Protein AF-A0A1H2DXQ8-F1 (afdb_monomer_lite)

Sequence (541 aa):
MTTPRSCVGEDARFIVGIHKPDFEVKNLRNHDHIASLGQLEDGTIVDNRVNFPDADLYEPCADIIYEIANPFPFRGTTYINSAWADVKAEHPETIGISKPAPCSLLQNFEKFQANKTTGIKNKKALLDILPHPLTIALAQASTDPEELMLLAKKSCRILFDPDNQSPAGIGYTKDQNDKRIPEIHDHELFEVLVNNRYLPDDYKNALVLKPGVQGNNEITGEYLSEDGKTHVFEYLRRNSYIPWGHFASNMANDAIRYRALDLCDEDMKGIRHLYYQRAFVRVAAGLGICLPDKKACLTQNRLEDLRKALQAKLNQTPAPCLEFDNTLWGWNFGFGYAQSGHRLHASHQMIHQQNAMIPKLVQTDSGQTIPSFSCGDLIKDFIRQYKDATGKGFFKTYLKAIKHNTRTDGKTGNPSSLVLMEDDQVILFVPKAQISEWELQLMPKTACGNIIEADTKMRNSLDKAILTAVKTLESLGAQFVTSIEFSKRFDSKIHDQHMLYSFIPRLPYAPDTFSEAQLRWISGCYPEDFAHACRMTIKNL

Radius of gyration: 27.08 Å; chains: 1; bounding box: 63×81×67 Å

Foldseek 3Di:
DDADQALQDLVLAGDKDKDFDWDKAFDPDDDDPKDFPQADPVRHTDIDVVVPDPGIDTDGGAFMWIWGQHNQNVLFIEIEGCVLAVVCLVPLLPLFDDDDDADDPQVVVVVVVVPDDDVQDDPLSVLVPDDQLVLLVCLQRHLDQVSLVSLLVVFFAFDADPPPRFGPAFDWDADPVRDIATGTPHPSSLLNNLLHPNHDLSSVLRQPQPPQNVHDWDFQDWDADPVRQFIKTKTWDPPDPDPATKIKIDTHSVNDDSALLSDDLVNLCGSVLVVLLVVLQVQCVQLVHDHDDPPDRADLVRSQVSLVVSVVQCPDVVGDDFQFFDKWKKWKAFWDARSVGDTPAPDSHRTIIIMHTWGQWDADPVRDIDGTDAQLVSVVVSQVVNCVNSVDGSLVSNVSNQVPFDFSVNDPPRFGHQFQDDDQFKTKGQGQTDLAALKIKMWTPAQQQDDSSQHPVNSSVVSVSVSLSRSLCVLSPQRIKMKTWNGDTNSDPDGRHIIMIMIHTDDPPFDPDPCVVNSYGYYSHGSRSSSVSSNVSSVVD

Secondary structure (DSSP, 8-state):
-PPPS-SB-TTS-B--EEE---EEE----------EEEE-TT-PEEESGGGS-SS-EEESSPPPEEEEE-SSGGG-EEEEEHHHHHHHHH-GGG-SPPPPPP--HHHHHHHHHTTS--S--SHHHHHHTS-HHHHHHHHHH---HHHHHHHHHHHB-EEE-TTT--EEEE-EEE-TTS-EEE-BS-HHHHHHHTT-TTS-HHHHIIIIISTTTT-SPPEEEEEE-TTSS-EEEEEEESS-SS-S-EEEEEE-TTS---SGGG--HHHHHHHHHHHHHHHHHHHHHHTTPPPPPTT-PPPHHHHHHHHHHHHHHHTSSSPPP-SEEEEEEEEEE---B-TTS-B-SS-SSSEEEEEEEEESEEE-TTS-EEEPP-THHHHHHHHHHHHHHHSS-HHHHHHHHHHT---TT--SSS----EEEE-SSEEEE--SS-SSTT-EEEEESS---STTT--HHHHHHHHHHHHHHHHHHHHTT---EEEEEEPPPTT---SSPPPEEEEEE--TTPPPTHHHHTTEEEESS-HHHHHHHHHHHHTT-

Structure (mmCIF, N/CA/C/O backbone):
data_AF-A0A1H2DXQ8-F1
#
_entry.id   AF-A0A1H2DXQ8-F1
#
loop_
_atom_site.group_PDB
_atom_site.id
_atom_site.type_symbol
_atom_site.label_atom_id
_atom_site.label_alt_id
_atom_site.label_comp_id
_atom_site.label_asym_id
_atom_site.label_entity_id
_atom_site.label_seq_id
_atom_site.pdbx_PDB_ins_code
_atom_site.Cartn_x
_atom_site.Cartn_y
_atom_site.Cartn_z
_atom_site.occupancy
_atom_site.B_iso_or_equiv
_atom_site.auth_seq_id
_atom_site.auth_comp_id
_atom_site.auth_asym_id
_atom_site.auth_atom_id
_atom_site.pdbx_PDB_model_num
ATOM 1 N N . MET A 1 1 ? -29.078 -9.915 22.120 1.00 59.00 1 MET A N 1
ATOM 2 C CA . MET A 1 1 ? -28.127 -9.144 21.290 1.00 59.00 1 MET A CA 1
ATOM 3 C C . MET A 1 1 ? -27.205 -10.142 20.615 1.00 59.00 1 MET A C 1
ATOM 5 O O . MET A 1 1 ? -26.847 -11.118 21.259 1.00 59.00 1 MET A O 1
ATOM 9 N N . THR A 1 2 ? -26.899 -9.969 19.332 1.00 71.38 2 THR A N 1
ATOM 10 C CA . THR A 1 2 ? -26.004 -10.869 18.588 1.00 71.38 2 THR A CA 1
ATOM 11 C C . THR A 1 2 ? -24.551 -10.582 18.950 1.00 71.38 2 THR A C 1
ATOM 13 O O . THR A 1 2 ? -24.125 -9.430 18.877 1.00 71.38 2 THR A O 1
ATOM 16 N N . THR A 1 3 ? -23.793 -11.612 19.324 1.00 80.38 3 THR A N 1
ATOM 17 C CA . THR A 1 3 ? -22.349 -11.503 19.567 1.00 80.38 3 THR A CA 1
ATOM 18 C C . THR A 1 3 ? -21.647 -10.972 18.307 1.00 80.38 3 THR A C 1
ATOM 20 O O . THR A 1 3 ? -21.892 -11.509 17.222 1.00 80.38 3 THR A O 1
ATOM 23 N N . PRO A 1 4 ? -20.798 -9.931 18.398 1.00 86.75 4 PRO A N 1
ATOM 24 C CA . PRO A 1 4 ? -20.094 -9.393 17.238 1.00 86.75 4 PRO A CA 1
ATOM 25 C C . PRO A 1 4 ? -19.175 -10.448 16.606 1.00 86.75 4 PRO A C 1
ATOM 27 O O . PRO A 1 4 ? -18.442 -11.134 17.318 1.00 86.75 4 PRO A O 1
ATOM 30 N N . ARG A 1 5 ? -19.167 -10.559 15.270 1.00 92.12 5 ARG A N 1
ATOM 31 C CA . ARG A 1 5 ? -18.299 -11.494 14.526 1.00 92.12 5 ARG A CA 1
ATOM 32 C C . ARG A 1 5 ? -16.855 -10.972 14.450 1.00 92.12 5 ARG A C 1
ATOM 34 O O . ARG A 1 5 ? -16.418 -10.511 13.403 1.00 92.12 5 ARG A O 1
ATOM 41 N N . SER A 1 6 ? -16.138 -11.015 15.570 1.00 96.88 6 SER A N 1
ATOM 42 C CA . SER A 1 6 ? -14.749 -10.555 15.716 1.00 96.88 6 SER A CA 1
ATOM 43 C C . SER A 1 6 ? -13.887 -11.640 16.358 1.00 96.88 6 SER A C 1
ATOM 45 O O . SER A 1 6 ? -14.378 -12.389 17.200 1.00 96.88 6 SER A O 1
ATOM 47 N N . CYS A 1 7 ? -12.595 -11.708 16.015 1.00 97.69 7 CYS A N 1
ATOM 48 C CA . CYS A 1 7 ? -11.662 -12.555 16.764 1.00 97.69 7 CYS A CA 1
ATOM 49 C C . CYS A 1 7 ? -11.247 -11.957 18.110 1.00 97.69 7 CYS A C 1
ATOM 51 O O . CYS A 1 7 ? -10.556 -12.629 18.861 1.00 97.69 7 CYS A O 1
ATOM 53 N N . VAL A 1 8 ? -11.624 -10.722 18.446 1.00 98.06 8 VAL A N 1
ATOM 54 C CA . VAL A 1 8 ? -11.314 -10.145 19.760 1.00 98.06 8 VAL A CA 1
ATOM 55 C C . VAL A 1 8 ? -12.417 -10.536 20.740 1.00 98.06 8 VAL A C 1
ATOM 57 O O . VAL A 1 8 ? -13.517 -9.989 20.693 1.00 98.06 8 VAL A O 1
ATOM 60 N N . GLY A 1 9 ? -12.116 -11.484 21.625 1.00 95.56 9 GLY A N 1
ATOM 61 C CA . GLY A 1 9 ? -13.007 -11.902 22.700 1.00 95.56 9 GLY A CA 1
ATOM 62 C C . GLY A 1 9 ? -13.140 -10.842 23.792 1.00 95.56 9 GLY A C 1
ATOM 63 O O . GLY A 1 9 ? -12.238 -10.036 24.035 1.00 95.56 9 GLY A O 1
ATOM 64 N N . GLU A 1 10 ? -14.264 -10.861 24.509 1.00 94.19 10 GLU A N 1
ATOM 65 C CA . GLU A 1 10 ? -14.508 -9.934 25.618 1.00 94.19 10 GLU A CA 1
ATOM 66 C C . GLU A 1 10 ? -13.508 -10.092 26.776 1.00 94.19 10 GLU A C 1
ATOM 68 O O . GLU A 1 10 ? -13.287 -9.154 27.545 1.00 94.19 10 GLU A O 1
ATOM 73 N N . ASP A 1 11 ? -12.879 -11.258 26.905 1.00 95.44 11 ASP A N 1
ATOM 74 C CA . ASP A 1 11 ? -11.810 -11.557 27.859 1.00 95.44 11 ASP A CA 1
ATOM 75 C C . ASP A 1 11 ? -10.440 -11.011 27.418 1.00 95.44 11 ASP A C 1
ATOM 77 O O . ASP A 1 11 ? -9.442 -11.208 28.110 1.00 95.44 11 ASP A O 1
ATOM 81 N N . ALA A 1 12 ? -10.405 -10.268 26.307 1.00 97.00 12 ALA A N 1
ATOM 82 C CA . ALA A 1 12 ? -9.202 -9.757 25.671 1.00 97.00 12 ALA A CA 1
ATOM 83 C C . ALA A 1 12 ? -8.245 -10.854 25.191 1.00 97.00 12 ALA A C 1
ATOM 85 O O . ALA A 1 12 ? -7.027 -10.679 25.259 1.00 97.00 12 ALA A O 1
ATOM 86 N N . ARG A 1 13 ? -8.788 -11.964 24.682 1.00 97.31 13 ARG A N 1
ATOM 87 C CA . ARG A 1 13 ? -8.033 -12.989 23.956 1.00 97.31 13 ARG A CA 1
ATOM 88 C C . ARG A 1 13 ? -8.486 -13.089 22.509 1.00 97.31 13 ARG A C 1
ATOM 90 O O . ARG A 1 13 ? -9.605 -12.710 22.168 1.00 97.31 13 ARG A O 1
ATOM 97 N N . PHE A 1 14 ? -7.602 -13.600 21.658 1.00 98.31 14 PHE A N 1
ATOM 98 C CA . PHE A 1 14 ? -7.974 -13.926 20.290 1.00 98.31 14 PHE A CA 1
ATOM 99 C C . PHE A 1 14 ? -8.750 -15.242 20.230 1.00 98.31 14 PHE A C 1
ATOM 101 O O . PHE A 1 14 ? -8.345 -16.234 20.831 1.00 98.31 14 PHE A O 1
ATOM 108 N N . ILE A 1 15 ? -9.844 -15.241 19.477 1.00 97.44 15 ILE A N 1
ATOM 109 C CA . ILE A 1 15 ? -10.666 -16.408 19.171 1.00 97.44 15 ILE A CA 1
ATOM 110 C C . ILE A 1 15 ? -10.214 -16.954 17.816 1.00 97.44 15 ILE A C 1
ATOM 112 O O . ILE A 1 15 ? -10.199 -16.225 16.823 1.00 97.44 15 ILE A O 1
ATOM 116 N N . VAL A 1 16 ? -9.858 -18.236 17.791 1.00 98.00 16 VAL A N 1
ATOM 117 C CA . VAL A 1 16 ? -9.426 -18.967 16.597 1.00 98.00 16 VAL A CA 1
ATOM 118 C C . VAL A 1 16 ? -10.313 -20.200 16.458 1.00 98.00 16 VAL A C 1
ATOM 120 O O . VAL A 1 16 ? -10.370 -21.029 17.365 1.00 98.00 16 VAL A O 1
ATOM 123 N N . GLY A 1 17 ? -11.031 -20.305 15.342 1.00 97.50 17 GLY A N 1
ATOM 124 C CA . GLY A 1 17 ? -11.738 -21.520 14.953 1.00 97.50 17 GLY A CA 1
ATOM 125 C C . GLY A 1 17 ? -10.752 -22.544 14.401 1.00 97.50 17 GLY A C 1
ATOM 126 O O . GLY A 1 17 ? -9.805 -22.177 13.710 1.00 97.50 17 GLY A O 1
ATOM 127 N N . ILE A 1 18 ? -10.964 -23.821 14.711 1.00 97.81 18 ILE A N 1
ATOM 128 C CA . ILE A 1 18 ? -10.108 -24.918 14.253 1.00 97.81 18 ILE A CA 1
ATOM 129 C C . ILE A 1 18 ? -10.995 -25.936 13.551 1.00 97.81 18 ILE A C 1
ATOM 131 O O . ILE A 1 18 ? -11.836 -26.574 14.185 1.00 97.81 18 ILE A O 1
ATOM 135 N N . HIS A 1 19 ? -10.785 -26.094 12.253 1.00 97.38 19 HIS A N 1
ATOM 136 C CA . HIS A 1 19 ? -11.399 -27.145 11.456 1.00 97.38 19 HIS A CA 1
ATOM 137 C C . HIS A 1 19 ? -10.439 -28.329 11.392 1.00 97.38 19 HIS A C 1
ATOM 139 O O . HIS A 1 19 ? -9.268 -28.155 11.056 1.00 97.38 19 HIS A O 1
ATOM 145 N N . LYS A 1 20 ? -10.935 -29.524 11.715 1.00 96.31 20 LYS A N 1
ATOM 146 C CA . LYS A 1 20 ? -10.221 -30.801 11.573 1.00 96.31 20 LYS A CA 1
ATOM 147 C C . LYS A 1 20 ? -11.037 -31.668 10.617 1.00 96.31 20 LYS A C 1
ATOM 149 O O . LYS A 1 20 ? -11.917 -32.382 11.097 1.00 96.31 20 LYS A O 1
ATOM 154 N N . PRO A 1 21 ? -10.885 -31.477 9.296 1.00 94.31 21 PRO A N 1
ATOM 155 C CA . PRO A 1 21 ? -11.792 -32.090 8.344 1.00 94.31 21 PRO A CA 1
ATOM 156 C C . PRO A 1 21 ? -11.592 -33.606 8.307 1.00 94.31 21 PRO A C 1
ATOM 158 O O . PRO A 1 21 ? -10.473 -34.093 8.165 1.00 94.31 21 PRO A O 1
ATOM 161 N N . ASP A 1 22 ? -12.712 -34.304 8.423 1.00 96.50 22 ASP A N 1
ATOM 162 C CA . ASP A 1 22 ? -12.870 -35.750 8.324 1.00 96.50 22 ASP A CA 1
ATOM 163 C C . ASP A 1 22 ? -14.174 -35.960 7.548 1.00 96.50 22 ASP A C 1
ATOM 165 O O . ASP A 1 22 ? -15.230 -35.462 7.967 1.00 96.50 22 ASP A O 1
ATOM 169 N N . PHE A 1 23 ? -14.090 -36.542 6.351 1.00 96.06 23 PHE A N 1
ATOM 170 C CA . PHE A 1 23 ? -15.249 -36.650 5.472 1.00 96.06 23 PHE A CA 1
ATOM 171 C C . PHE A 1 23 ? -15.161 -37.798 4.465 1.00 96.06 23 PHE A C 1
ATOM 173 O O . PHE A 1 23 ? -14.097 -38.197 3.993 1.00 96.06 23 PHE A O 1
ATOM 180 N N . GLU A 1 24 ? -16.341 -38.275 4.077 1.00 96.88 24 GLU A N 1
ATOM 181 C CA . GLU A 1 24 ? -16.539 -39.225 2.988 1.00 96.88 24 GLU A CA 1
ATOM 182 C C . GLU A 1 24 ? -17.058 -38.492 1.744 1.00 96.88 24 GLU A C 1
ATOM 184 O O . GLU A 1 24 ? -17.906 -37.598 1.827 1.00 96.88 24 GLU A O 1
ATOM 189 N N . VAL A 1 25 ? -16.570 -38.886 0.571 1.00 96.62 25 VAL A N 1
ATOM 190 C CA . VAL A 1 25 ? -17.020 -38.371 -0.723 1.00 96.62 25 VAL A CA 1
ATOM 191 C C . VAL A 1 25 ? -17.502 -39.529 -1.573 1.00 96.62 25 VAL A C 1
ATOM 193 O O . VAL A 1 25 ? -16.731 -40.407 -1.959 1.00 96.62 25 VAL A O 1
ATOM 196 N N . LYS A 1 26 ? -18.786 -39.488 -1.930 1.00 97.38 26 LYS A N 1
ATOM 197 C CA . LYS A 1 26 ? -19.355 -40.455 -2.859 1.00 97.38 26 LYS A CA 1
ATOM 198 C C . LYS A 1 26 ? -18.785 -40.259 -4.260 1.00 97.38 26 LYS A C 1
ATOM 200 O O . LYS A 1 26 ? -18.839 -39.160 -4.818 1.00 97.38 26 LYS A O 1
ATOM 205 N N . ASN A 1 27 ? -18.298 -41.336 -4.852 1.00 96.38 27 ASN A N 1
ATOM 206 C CA . ASN A 1 27 ? -17.814 -41.361 -6.213 1.00 96.38 27 ASN A CA 1
ATOM 207 C C . ASN A 1 27 ? -19.007 -41.456 -7.174 1.00 96.38 27 ASN A C 1
ATOM 209 O O . ASN A 1 27 ? -19.639 -42.496 -7.341 1.00 96.38 27 ASN A O 1
ATOM 213 N N . LEU A 1 28 ? -19.352 -40.322 -7.782 1.00 96.12 28 LEU A N 1
ATOM 214 C CA . LEU A 1 28 ? -20.471 -40.194 -8.726 1.00 96.12 28 LEU A CA 1
ATOM 215 C C . LEU A 1 28 ? -20.012 -40.231 -10.192 1.00 96.12 28 LEU A C 1
ATOM 217 O O . LEU A 1 28 ? -20.745 -39.826 -11.097 1.00 96.12 28 LEU A O 1
ATOM 221 N N . ARG A 1 29 ? -18.773 -40.662 -10.432 1.00 95.75 29 ARG A N 1
ATOM 222 C CA . ARG A 1 29 ? -18.151 -40.699 -11.752 1.00 95.75 29 ARG A CA 1
ATOM 223 C C . ARG A 1 29 ? -18.661 -41.900 -12.549 1.00 95.75 29 ARG A C 1
ATOM 225 O O . ARG A 1 29 ? -18.710 -43.008 -12.035 1.00 95.75 29 ARG A O 1
ATOM 232 N N . ASN A 1 30 ? -19.010 -41.680 -13.819 1.00 95.19 30 ASN A N 1
ATOM 233 C CA . ASN A 1 30 ? -19.536 -42.736 -14.697 1.00 95.19 30 ASN A CA 1
ATOM 234 C C . ASN A 1 30 ? -18.473 -43.371 -15.618 1.00 95.19 30 ASN A C 1
ATOM 236 O O . ASN A 1 30 ? -18.679 -44.473 -16.112 1.00 95.19 30 ASN A O 1
ATOM 240 N N . HIS A 1 31 ? -17.364 -42.675 -15.896 1.00 96.50 31 HIS A N 1
ATOM 241 C CA . HIS A 1 31 ? -16.345 -43.142 -16.844 1.00 96.50 31 HIS A CA 1
ATOM 242 C C . HIS A 1 31 ? -14.914 -42.827 -16.387 1.00 96.50 31 HIS A C 1
ATOM 244 O O . HIS A 1 31 ? -14.664 -41.825 -15.705 1.00 96.50 31 HIS A O 1
ATOM 250 N N . ASP A 1 32 ? -13.980 -43.660 -16.852 1.00 96.81 32 ASP A N 1
ATOM 251 C CA . ASP A 1 32 ? -12.540 -43.604 -16.592 1.00 96.81 32 ASP A CA 1
ATOM 252 C C . ASP A 1 32 ? -11.819 -43.161 -17.866 1.00 96.81 32 ASP A C 1
ATOM 254 O O . ASP A 1 32 ? -11.827 -43.862 -18.877 1.00 96.81 32 ASP A O 1
ATOM 258 N N . HIS A 1 33 ? -11.185 -41.988 -17.827 1.00 96.06 33 HIS A N 1
ATOM 259 C CA . HIS A 1 33 ? -10.426 -41.439 -18.954 1.00 96.06 33 HIS A CA 1
ATOM 260 C C . HIS A 1 33 ? -8.922 -41.597 -18.705 1.00 96.06 33 HIS A C 1
ATOM 262 O O . HIS A 1 33 ? -8.189 -40.613 -18.561 1.00 96.06 33 HIS A O 1
ATOM 268 N N . ILE A 1 34 ? -8.477 -42.856 -18.617 1.00 96.94 34 ILE A N 1
ATOM 269 C CA . ILE A 1 34 ? -7.078 -43.189 -18.332 1.00 96.94 34 ILE A CA 1
ATOM 270 C C . ILE A 1 34 ? -6.183 -42.753 -19.494 1.00 96.94 34 ILE A C 1
ATOM 272 O O . ILE A 1 34 ? -6.409 -43.134 -20.643 1.00 96.94 34 ILE A O 1
ATOM 276 N N . ALA A 1 35 ? -5.141 -41.989 -19.184 1.00 97.50 35 ALA A N 1
ATOM 277 C CA . ALA A 1 35 ? -4.166 -41.496 -20.144 1.00 97.50 35 ALA A CA 1
ATOM 278 C C . ALA A 1 35 ? -2.761 -41.450 -19.530 1.00 97.50 35 ALA A C 1
ATOM 280 O O . ALA A 1 35 ? -2.595 -41.198 -18.334 1.00 97.50 35 ALA A O 1
ATOM 281 N N . SER A 1 36 ? -1.744 -41.655 -20.372 1.00 96.69 36 SER A N 1
ATOM 282 C CA . SER A 1 36 ? -0.359 -41.358 -20.002 1.00 96.69 36 SER A CA 1
ATOM 283 C C . SER A 1 36 ? -0.202 -39.850 -19.796 1.00 96.69 36 SER A C 1
ATOM 285 O O . SER A 1 36 ? -0.602 -39.055 -20.645 1.00 96.69 36 SER A O 1
ATOM 287 N N . LEU A 1 37 ? 0.368 -39.477 -18.652 1.00 96.88 37 LEU A N 1
ATOM 288 C CA . LEU A 1 37 ? 0.755 -38.111 -18.308 1.00 96.88 37 LEU A CA 1
ATOM 289 C C . LEU A 1 37 ? 2.164 -37.785 -18.825 1.00 96.88 37 LEU A C 1
ATOM 291 O O . LEU A 1 37 ? 2.460 -36.633 -19.128 1.00 96.88 37 LEU A O 1
ATOM 295 N N . GLY A 1 38 ? 3.028 -38.798 -18.927 1.00 96.81 38 GLY A N 1
ATOM 296 C CA . GLY A 1 38 ? 4.405 -38.681 -19.398 1.00 96.81 38 GLY A CA 1
ATOM 297 C C . GLY A 1 38 ? 5.220 -39.931 -19.069 1.00 96.81 38 GLY A C 1
ATOM 298 O O . GLY A 1 38 ? 4.658 -40.998 -18.824 1.00 96.81 38 GLY A O 1
ATOM 299 N N . GLN A 1 39 ? 6.545 -39.795 -19.039 1.00 97.19 39 GLN A N 1
ATOM 300 C CA . GLN A 1 39 ? 7.460 -40.858 -18.620 1.00 97.19 39 GLN A CA 1
ATOM 301 C C . GLN A 1 39 ? 8.597 -40.306 -17.754 1.00 97.19 39 GLN A C 1
ATOM 303 O O . GLN A 1 39 ? 8.989 -39.149 -17.912 1.00 97.19 39 GLN A O 1
ATOM 308 N N . LEU A 1 40 ? 9.121 -41.137 -16.856 1.00 96.12 40 LEU A N 1
ATOM 309 C CA . LEU A 1 40 ? 10.354 -40.880 -16.116 1.00 96.12 40 LEU A CA 1
ATOM 310 C C . LEU A 1 40 ? 11.574 -40.966 -17.051 1.00 96.12 40 LEU A C 1
ATOM 312 O O . LEU A 1 40 ? 11.474 -41.441 -18.185 1.00 96.12 40 LEU A O 1
ATOM 316 N N . GLU A 1 41 ? 12.743 -40.527 -16.575 1.00 95.62 41 GLU A N 1
ATOM 317 C CA . GLU A 1 41 ? 13.994 -40.573 -17.353 1.00 95.62 41 GLU A CA 1
ATOM 318 C C . GLU A 1 41 ? 14.390 -41.996 -17.780 1.00 95.62 41 GLU A C 1
ATOM 320 O O . GLU A 1 41 ? 14.987 -42.178 -18.838 1.00 95.62 41 GLU A O 1
ATOM 325 N N . ASP A 1 42 ? 14.012 -43.010 -16.997 1.00 96.06 42 ASP A N 1
ATOM 326 C CA . ASP A 1 42 ? 14.232 -44.428 -17.305 1.00 96.06 42 ASP A CA 1
ATOM 327 C C . ASP A 1 42 ? 13.213 -45.015 -18.306 1.00 96.06 42 ASP A C 1
ATOM 329 O O . ASP A 1 42 ? 13.295 -46.193 -18.657 1.00 96.06 42 ASP A O 1
ATOM 333 N N . GLY A 1 43 ? 12.265 -44.200 -18.784 1.00 95.69 43 GLY A N 1
ATOM 334 C CA . GLY A 1 43 ? 11.204 -44.592 -19.711 1.00 95.69 43 GLY A CA 1
ATOM 335 C C . GLY A 1 43 ? 9.934 -45.132 -19.047 1.00 95.69 43 GLY A C 1
ATOM 336 O O . GLY A 1 43 ? 8.985 -45.470 -19.755 1.00 95.69 43 GLY A O 1
ATOM 337 N N . THR A 1 44 ? 9.868 -45.201 -17.713 1.00 97.12 44 THR A N 1
ATOM 338 C CA . THR A 1 44 ? 8.663 -45.644 -16.995 1.00 97.12 44 THR A CA 1
ATOM 339 C C . THR A 1 44 ? 7.510 -44.676 -17.228 1.00 97.12 44 THR A C 1
ATOM 341 O O . THR A 1 44 ? 7.617 -43.493 -16.914 1.00 97.12 44 THR A O 1
ATOM 344 N N . ILE A 1 45 ? 6.381 -45.170 -17.739 1.00 97.00 45 ILE A N 1
ATOM 345 C CA . ILE A 1 45 ? 5.198 -44.344 -17.996 1.00 97.00 45 ILE A CA 1
ATOM 346 C C . ILE A 1 45 ? 4.523 -43.950 -16.680 1.00 97.00 45 ILE A C 1
ATOM 348 O O . ILE A 1 45 ? 4.206 -44.798 -15.849 1.00 97.00 45 ILE A O 1
ATOM 352 N N . VAL A 1 46 ? 4.254 -42.655 -16.535 1.00 97.44 46 VAL A N 1
ATOM 353 C CA . VAL A 1 46 ? 3.390 -42.091 -15.497 1.00 97.44 46 VAL A CA 1
ATOM 354 C C . VAL A 1 46 ? 2.026 -41.834 -16.130 1.00 97.44 46 VAL A C 1
ATOM 356 O O . VAL A 1 46 ? 1.938 -41.236 -17.204 1.00 97.44 46 VAL A O 1
ATOM 359 N N . ASP A 1 47 ? 0.952 -42.279 -15.489 1.00 97.19 47 ASP A N 1
ATOM 360 C CA . ASP A 1 47 ? -0.428 -42.086 -15.942 1.00 97.19 47 ASP A CA 1
ATOM 361 C C . ASP A 1 47 ? -1.330 -41.604 -14.801 1.00 97.19 47 ASP A C 1
ATOM 363 O O . ASP A 1 47 ? -0.921 -41.513 -13.646 1.00 97.19 47 ASP A O 1
ATOM 367 N N . ASN A 1 48 ? -2.561 -41.235 -15.145 1.00 97.12 48 ASN A N 1
ATOM 368 C CA . ASN A 1 48 ? -3.524 -40.623 -14.232 1.00 97.12 48 ASN A CA 1
ATOM 369 C C . ASN A 1 48 ? -4.466 -41.627 -13.546 1.00 97.12 48 ASN A C 1
ATOM 371 O O . ASN A 1 48 ? -5.511 -41.216 -13.042 1.00 97.12 48 ASN A O 1
ATOM 375 N N . ARG A 1 49 ? -4.139 -42.931 -13.497 1.00 95.56 49 ARG A N 1
ATOM 376 C CA . ARG A 1 49 ? -5.026 -43.934 -12.864 1.00 95.56 49 ARG A CA 1
ATOM 377 C C . ARG A 1 49 ? -5.370 -43.594 -11.414 1.00 95.56 49 ARG A C 1
ATOM 379 O O . ARG A 1 49 ? -6.499 -43.810 -10.995 1.00 95.56 49 ARG A O 1
ATOM 386 N N . VAL A 1 50 ? -4.442 -42.991 -10.669 1.00 94.69 50 VAL A N 1
ATOM 387 C CA . VAL A 1 50 ? -4.673 -42.553 -9.278 1.00 94.69 50 VAL A CA 1
ATOM 388 C C . VAL A 1 50 ? -5.791 -41.511 -9.138 1.00 94.69 50 VAL A C 1
ATOM 390 O O . VAL A 1 50 ? -6.384 -41.396 -8.071 1.00 94.69 50 VAL A O 1
ATOM 393 N N . ASN A 1 51 ? -6.113 -40.763 -10.200 1.00 95.56 51 ASN A N 1
ATOM 394 C CA . ASN A 1 51 ? -7.206 -39.787 -10.208 1.00 95.56 51 ASN A CA 1
ATOM 395 C C . ASN A 1 51 ? -8.587 -40.431 -10.419 1.00 95.56 51 ASN A C 1
ATOM 397 O O . ASN A 1 51 ? -9.602 -39.740 -10.327 1.00 95.56 51 ASN A O 1
ATOM 401 N N . PHE A 1 52 ? -8.631 -41.733 -10.709 1.00 96.38 52 PHE A N 1
ATOM 402 C CA . PHE A 1 52 ? -9.834 -42.485 -11.042 1.00 96.38 52 PHE A CA 1
ATOM 403 C C . PHE A 1 52 ? -10.015 -43.668 -10.079 1.00 96.38 52 PHE A C 1
ATOM 405 O O . PHE A 1 52 ? -9.888 -44.821 -10.480 1.00 96.38 52 PHE A O 1
ATOM 412 N N . PRO A 1 53 ? -10.299 -43.403 -8.791 1.00 94.81 53 PRO A N 1
ATOM 413 C CA . PRO A 1 53 ? -10.565 -44.464 -7.828 1.00 94.81 53 PRO A CA 1
ATOM 414 C C . PRO A 1 53 ? -11.835 -45.238 -8.214 1.00 94.81 53 PRO A C 1
ATOM 416 O O . PRO A 1 53 ? -12.786 -44.654 -8.752 1.00 94.81 53 PRO A O 1
ATOM 419 N N . ASP A 1 54 ? -11.855 -46.535 -7.897 1.00 93.38 54 ASP A N 1
ATOM 420 C CA . ASP A 1 54 ? -13.017 -47.417 -8.099 1.00 93.38 54 ASP A CA 1
ATOM 421 C C . ASP A 1 54 ? -14.090 -47.237 -7.012 1.00 93.38 54 ASP A C 1
ATOM 423 O O . ASP A 1 54 ? -15.261 -47.546 -7.224 1.00 93.38 54 ASP A O 1
ATOM 427 N N . ALA A 1 55 ? -13.693 -46.752 -5.833 1.00 95.19 55 ALA A N 1
ATOM 428 C CA . ALA A 1 55 ? -14.544 -46.649 -4.652 1.00 95.19 55 ALA A CA 1
ATOM 429 C C . ALA A 1 55 ? -14.875 -45.194 -4.291 1.00 95.19 55 ALA A C 1
ATOM 431 O O . ALA A 1 55 ? -14.286 -44.247 -4.825 1.00 95.19 55 ALA A O 1
ATOM 432 N N . ASP A 1 56 ? -15.818 -45.041 -3.361 1.00 97.31 56 ASP A N 1
ATOM 433 C CA . ASP A 1 56 ? -16.004 -43.808 -2.599 1.00 97.31 56 ASP A CA 1
ATOM 434 C C . ASP A 1 56 ? -14.709 -43.465 -1.847 1.00 97.31 56 ASP A C 1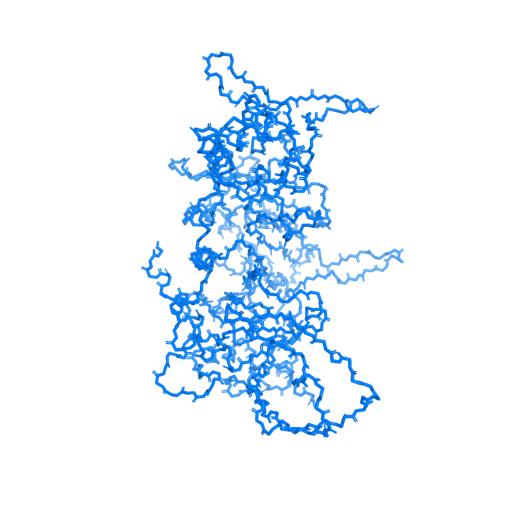
ATOM 436 O O . ASP A 1 56 ? -13.924 -44.345 -1.480 1.00 97.31 56 ASP A O 1
ATOM 440 N N . LEU A 1 57 ? -14.466 -42.172 -1.651 1.00 95.81 57 LEU A N 1
ATOM 441 C CA . LEU A 1 57 ? -13.265 -41.680 -0.992 1.00 95.81 57 LEU A CA 1
ATOM 442 C C . LEU A 1 57 ? -13.544 -41.384 0.474 1.00 95.81 57 LEU A C 1
ATOM 444 O O . LEU A 1 57 ? -14.600 -40.860 0.821 1.00 95.81 57 LEU A O 1
ATOM 448 N N . TYR A 1 58 ? -12.555 -41.662 1.311 1.00 95.88 58 TYR A N 1
ATOM 449 C CA . TYR A 1 58 ? -12.547 -41.281 2.712 1.00 95.88 58 TYR A CA 1
ATOM 450 C C . TYR A 1 58 ? -11.271 -40.496 2.997 1.00 95.88 58 TYR A C 1
ATOM 452 O O . TYR A 1 58 ? -10.173 -40.994 2.744 1.00 95.88 58 TYR A O 1
ATOM 460 N N . GLU A 1 59 ? -11.430 -39.273 3.493 1.00 94.44 59 GLU A N 1
ATOM 461 C CA . GLU A 1 59 ? -10.342 -38.423 3.963 1.00 94.44 59 GLU A CA 1
ATOM 462 C C . GLU A 1 59 ? -10.426 -38.341 5.495 1.00 94.44 59 GLU A C 1
ATOM 464 O O . GLU A 1 59 ? -11.209 -37.541 6.012 1.00 94.44 59 GLU A O 1
ATOM 469 N N . PRO A 1 60 ? -9.675 -39.183 6.230 1.00 93.38 60 PRO A N 1
ATOM 470 C CA . PRO A 1 60 ? -9.762 -39.257 7.688 1.00 93.38 60 PRO A CA 1
ATOM 471 C C . PRO A 1 60 ? -9.107 -38.076 8.404 1.00 93.38 60 PRO A C 1
ATOM 473 O O . PRO A 1 60 ? -9.329 -37.886 9.601 1.00 93.38 60 PRO A O 1
ATOM 476 N N . CYS A 1 61 ? -8.187 -37.371 7.743 1.00 91.56 61 CYS A N 1
ATOM 477 C CA . CYS A 1 61 ? -7.337 -36.392 8.403 1.00 91.56 61 CYS A CA 1
ATOM 478 C C . CYS A 1 61 ? -6.769 -35.395 7.390 1.00 91.56 61 CYS A C 1
ATOM 480 O O . CYS A 1 61 ? -5.551 -35.305 7.209 1.00 91.56 61 CYS A O 1
ATOM 482 N N . ALA A 1 62 ? -7.647 -34.605 6.772 1.00 93.38 62 ALA A N 1
ATOM 483 C CA . ALA A 1 62 ? -7.184 -33.481 5.970 1.00 93.38 62 ALA A CA 1
ATOM 484 C C . ALA A 1 62 ? -6.438 -32.456 6.842 1.00 93.38 62 ALA A C 1
ATOM 486 O O . ALA A 1 62 ? -6.565 -32.436 8.073 1.00 93.38 62 ALA A O 1
ATOM 487 N N . ASP A 1 63 ? -5.704 -31.558 6.186 1.00 95.88 63 ASP A N 1
ATOM 488 C CA . ASP A 1 63 ? -4.994 -30.469 6.852 1.00 95.88 63 ASP A CA 1
ATOM 489 C C . ASP A 1 63 ? -5.902 -29.693 7.821 1.00 95.88 63 ASP A C 1
ATOM 491 O O . ASP A 1 63 ? -7.064 -29.383 7.527 1.00 95.88 63 ASP A O 1
ATOM 495 N N . ILE A 1 64 ? -5.347 -29.316 8.976 1.00 96.94 64 ILE A N 1
ATOM 496 C CA . ILE A 1 64 ? -6.046 -28.457 9.929 1.00 96.94 64 ILE A CA 1
ATOM 497 C C . ILE A 1 64 ? -6.170 -27.065 9.311 1.00 96.94 64 ILE A C 1
ATOM 499 O O . ILE A 1 64 ? -5.176 -26.459 8.903 1.00 96.94 64 ILE A O 1
ATOM 503 N N . ILE A 1 65 ? -7.388 -26.523 9.299 1.00 97.75 65 ILE A N 1
ATOM 504 C CA . ILE A 1 65 ? -7.638 -25.156 8.838 1.00 97.75 65 ILE A CA 1
ATOM 505 C C . ILE A 1 65 ? -7.998 -24.279 10.032 1.00 97.75 65 ILE A C 1
ATOM 507 O O . ILE A 1 65 ? -8.998 -24.512 10.713 1.00 97.75 65 ILE A O 1
ATOM 511 N N . TYR A 1 66 ? -7.211 -23.234 10.266 1.00 98.38 66 TYR A N 1
ATOM 512 C CA . TYR A 1 66 ? -7.539 -22.208 11.251 1.00 98.38 66 TYR A CA 1
ATOM 513 C C . TYR A 1 66 ? -8.402 -21.131 10.603 1.00 98.38 66 TYR A C 1
ATOM 515 O O . TYR A 1 66 ? -8.013 -20.563 9.587 1.00 98.38 66 TYR A O 1
ATOM 523 N N . GLU A 1 67 ? -9.553 -20.832 11.200 1.00 97.88 67 GLU A N 1
ATOM 524 C CA . GLU A 1 67 ? -10.464 -19.771 10.771 1.00 97.88 67 GLU A CA 1
ATOM 525 C C . GLU A 1 67 ? -10.469 -18.639 11.797 1.00 97.88 67 GLU A C 1
ATOM 527 O O . GLU A 1 67 ? -10.816 -18.832 12.964 1.00 97.88 67 GLU A O 1
ATOM 532 N N . ILE A 1 68 ? -10.109 -17.434 11.364 1.00 98.44 68 ILE A N 1
ATOM 533 C CA . ILE A 1 68 ? -9.971 -16.278 12.247 1.00 98.44 68 ILE A CA 1
ATOM 534 C C . ILE A 1 68 ? -10.786 -15.125 11.669 1.00 98.44 68 ILE A C 1
ATOM 536 O O . ILE A 1 68 ? -10.421 -14.529 10.654 1.00 98.44 68 ILE A O 1
ATOM 540 N N . ALA A 1 69 ? -11.907 -14.793 12.314 1.00 97.81 69 ALA A N 1
ATOM 541 C CA . ALA A 1 69 ? -12.673 -13.601 11.958 1.00 97.81 69 ALA A CA 1
ATOM 542 C C . ALA A 1 69 ? -11.784 -12.355 12.087 1.00 97.81 69 ALA A C 1
ATOM 544 O O . ALA A 1 69 ? -10.988 -12.250 13.020 1.00 97.81 69 ALA A O 1
ATOM 545 N N . ASN A 1 70 ? -11.909 -11.379 11.189 1.00 98.06 70 ASN A N 1
ATOM 546 C CA . ASN A 1 70 ? -11.134 -10.152 11.335 1.00 98.06 70 ASN A CA 1
ATOM 547 C C . ASN A 1 70 ? -11.528 -9.415 12.635 1.00 98.06 70 ASN A C 1
ATOM 549 O O . ASN A 1 70 ? -12.706 -9.442 13.007 1.00 98.06 70 ASN A O 1
ATOM 553 N N . PRO A 1 71 ? -10.591 -8.735 13.337 1.00 97.69 71 PRO A N 1
ATOM 554 C CA . PRO A 1 71 ? -10.939 -7.861 14.457 1.00 97.69 71 PRO A CA 1
ATOM 555 C C . PRO A 1 71 ? -12.075 -6.894 14.108 1.00 97.69 71 PRO A C 1
ATOM 557 O O . PRO A 1 71 ? -12.923 -6.624 14.956 1.00 97.69 71 PRO A O 1
ATOM 560 N N . PHE A 1 72 ? -12.120 -6.454 12.846 1.00 97.44 72 PHE A N 1
ATOM 561 C CA . PHE A 1 72 ? -13.180 -5.653 12.255 1.00 97.44 72 PHE A CA 1
ATOM 562 C C . PHE A 1 72 ? -13.986 -6.486 11.235 1.00 97.44 72 PHE A C 1
ATOM 564 O O . PHE A 1 72 ? -13.499 -6.718 10.128 1.00 97.44 72 PHE A O 1
ATOM 571 N N . PRO A 1 73 ? -15.230 -6.905 11.541 1.00 94.44 73 PRO A N 1
ATOM 572 C CA . PRO A 1 73 ? -15.983 -7.880 10.742 1.00 94.44 73 PRO A CA 1
ATOM 573 C C . PRO A 1 73 ? -16.160 -7.516 9.260 1.00 94.44 73 PRO A C 1
ATOM 575 O O . PRO A 1 73 ? -16.192 -8.399 8.407 1.00 94.44 73 PRO A O 1
ATOM 578 N N . PHE A 1 74 ? -16.238 -6.220 8.934 1.00 95.50 74 PHE A N 1
ATOM 579 C CA . PHE A 1 74 ? -16.356 -5.735 7.552 1.00 95.50 74 PHE A CA 1
ATOM 580 C C . PHE A 1 74 ? -15.138 -6.074 6.676 1.00 95.50 74 PHE A C 1
ATOM 582 O O . PHE A 1 74 ? -15.190 -5.908 5.462 1.00 95.50 74 PHE A O 1
ATOM 589 N N . ARG A 1 75 ? -14.042 -6.541 7.282 1.00 96.19 75 ARG A N 1
ATOM 590 C CA . ARG A 1 75 ? -12.826 -6.981 6.598 1.00 96.19 75 ARG A CA 1
ATOM 591 C C . ARG A 1 75 ? -12.756 -8.495 6.395 1.00 96.19 75 ARG A C 1
ATOM 593 O O . ARG A 1 75 ? -11.741 -8.965 5.905 1.00 96.19 75 ARG A O 1
ATOM 600 N N . GLY A 1 76 ? -13.783 -9.268 6.750 1.00 96.44 76 GLY A N 1
ATOM 601 C CA . GLY A 1 76 ? -13.843 -10.693 6.411 1.00 96.44 76 GLY A CA 1
ATOM 602 C C . GLY A 1 76 ? -13.215 -11.647 7.419 1.00 96.44 76 GLY A C 1
ATOM 603 O O . GLY A 1 76 ? -13.284 -11.447 8.631 1.00 96.44 76 GLY A O 1
ATOM 604 N N . THR A 1 77 ? -12.674 -12.756 6.918 1.00 97.56 77 THR A N 1
ATOM 605 C CA . THR A 1 77 ? -12.164 -13.882 7.715 1.00 97.56 77 THR A CA 1
ATOM 606 C C . THR A 1 77 ? -10.934 -14.491 7.047 1.00 97.56 77 THR A C 1
ATOM 608 O O . THR A 1 77 ? -10.924 -14.687 5.834 1.00 97.56 77 THR A O 1
ATOM 611 N N . THR A 1 78 ? -9.906 -14.784 7.839 1.00 97.56 78 THR A N 1
ATOM 612 C CA . THR A 1 78 ? -8.645 -15.385 7.388 1.00 97.56 78 THR A CA 1
ATOM 613 C C . THR A 1 78 ? -8.658 -16.888 7.631 1.00 97.56 78 THR A C 1
ATOM 615 O O . THR A 1 78 ? -9.062 -17.335 8.704 1.00 97.56 78 THR A O 1
ATOM 618 N N . TYR A 1 79 ? -8.181 -17.646 6.649 1.00 96.94 79 TYR A N 1
ATOM 619 C CA . TYR A 1 79 ? -8.000 -19.089 6.682 1.00 96.94 79 TYR A CA 1
ATOM 620 C C . TYR A 1 79 ? -6.511 -19.416 6.556 1.00 96.94 79 TYR A C 1
ATOM 622 O O . TYR A 1 79 ? -5.846 -18.941 5.634 1.00 96.94 79 TYR A O 1
ATOM 630 N N . ILE A 1 80 ? -5.988 -20.222 7.479 1.00 97.25 80 ILE A N 1
ATOM 631 C CA . ILE A 1 80 ? -4.595 -20.688 7.466 1.00 97.25 80 ILE A CA 1
ATOM 632 C C . ILE A 1 80 ? -4.610 -22.210 7.379 1.00 97.25 80 ILE A C 1
ATOM 634 O O . ILE A 1 80 ? -5.180 -22.861 8.254 1.00 97.25 80 ILE A O 1
ATOM 638 N N . ASN A 1 81 ? -3.988 -22.766 6.340 1.00 96.12 81 ASN A N 1
ATOM 639 C CA . ASN A 1 81 ? -3.750 -24.204 6.233 1.00 96.12 81 ASN A CA 1
ATOM 640 C C . ASN A 1 81 ? -2.481 -24.562 7.028 1.00 96.12 81 ASN A C 1
ATOM 642 O O . ASN A 1 81 ? -1.410 -24.003 6.770 1.00 96.12 81 ASN A O 1
ATOM 646 N N . SER A 1 82 ? -2.599 -25.487 7.986 1.00 96.44 82 SER A N 1
ATOM 647 C CA . SER A 1 82 ? -1.488 -25.905 8.844 1.00 96.44 82 SER A CA 1
ATOM 648 C C . SER A 1 82 ? -0.309 -26.483 8.068 1.00 96.44 82 SER A C 1
ATOM 650 O O . SER A 1 82 ? 0.824 -26.180 8.418 1.00 96.44 82 SER A O 1
ATOM 652 N N . ALA A 1 83 ? -0.533 -27.251 6.997 1.00 94.94 83 ALA A N 1
ATOM 653 C CA . ALA A 1 83 ? 0.545 -27.888 6.241 1.00 94.94 83 ALA A CA 1
ATOM 654 C C . ALA A 1 83 ? 1.498 -26.865 5.607 1.00 94.94 83 ALA A C 1
ATOM 656 O O . ALA A 1 83 ? 2.707 -27.076 5.565 1.00 94.94 83 ALA A O 1
ATOM 657 N N . TRP A 1 84 ? 0.975 -25.725 5.148 1.00 94.31 84 TRP A N 1
ATOM 658 C CA . TRP A 1 84 ? 1.804 -24.648 4.598 1.00 94.31 84 TRP A CA 1
ATOM 659 C C . TRP A 1 84 ? 2.453 -23.825 5.712 1.00 94.31 84 TRP A C 1
ATOM 661 O O . TRP A 1 84 ? 3.647 -23.518 5.655 1.00 94.31 84 TRP A O 1
ATOM 671 N N . ALA A 1 85 ? 1.673 -23.507 6.747 1.00 96.06 85 ALA A N 1
ATOM 672 C CA . ALA A 1 85 ? 2.117 -22.653 7.836 1.00 96.06 85 ALA A CA 1
ATOM 673 C C . ALA A 1 85 ? 3.164 -23.321 8.735 1.00 96.06 85 ALA A C 1
ATOM 675 O O . ALA A 1 85 ? 4.084 -22.641 9.184 1.00 96.06 85 ALA A O 1
ATOM 676 N N . ASP A 1 86 ? 3.080 -24.634 8.958 1.00 96.44 86 ASP A N 1
ATOM 677 C CA . ASP A 1 86 ? 4.035 -25.381 9.777 1.00 96.44 86 ASP A CA 1
ATOM 678 C C . ASP A 1 86 ? 5.433 -25.407 9.136 1.00 96.44 86 ASP A C 1
ATOM 680 O O . ASP A 1 86 ? 6.415 -25.163 9.835 1.00 96.44 86 ASP A O 1
ATOM 684 N N . VAL A 1 87 ? 5.535 -25.553 7.807 1.00 94.94 87 VAL A N 1
ATOM 685 C CA . VAL A 1 87 ? 6.822 -25.459 7.083 1.00 94.94 87 VAL A CA 1
ATOM 686 C C . VAL A 1 87 ? 7.481 -24.092 7.305 1.00 94.94 87 VAL A C 1
ATOM 688 O O . VAL A 1 87 ? 8.695 -23.991 7.488 1.00 94.94 87 VAL A O 1
ATOM 691 N N . LYS A 1 88 ? 6.685 -23.015 7.320 1.00 94.50 88 LYS A N 1
ATOM 692 C CA . LYS A 1 88 ? 7.175 -21.657 7.602 1.00 94.50 88 LYS A CA 1
ATOM 693 C C . LYS A 1 88 ? 7.463 -21.418 9.082 1.00 94.50 88 LYS A C 1
ATOM 695 O O . LYS A 1 88 ? 8.353 -20.631 9.386 1.00 94.50 88 LYS A O 1
ATOM 700 N N . ALA A 1 89 ? 6.752 -22.083 9.987 1.00 95.38 89 ALA A N 1
ATOM 701 C CA . ALA A 1 89 ? 7.000 -22.003 11.422 1.00 95.38 89 ALA A CA 1
ATOM 702 C C . ALA A 1 89 ? 8.327 -22.667 11.822 1.00 95.38 89 ALA A C 1
ATOM 704 O O . ALA A 1 89 ? 8.996 -22.189 12.736 1.00 95.38 89 ALA A O 1
ATOM 705 N N . GLU A 1 90 ? 8.715 -23.747 11.137 1.00 94.56 90 GLU A N 1
ATOM 706 C CA . GLU A 1 90 ? 10.011 -24.414 11.323 1.00 94.56 90 GLU A CA 1
ATOM 707 C C . GLU A 1 90 ? 11.177 -23.586 10.771 1.00 94.56 90 GLU A C 1
ATOM 709 O O . GLU A 1 90 ? 12.253 -23.566 11.368 1.00 94.56 90 GLU A O 1
ATOM 714 N N . HIS A 1 91 ? 10.933 -22.853 9.679 1.00 93.88 91 HIS A N 1
ATOM 715 C CA . HIS A 1 91 ? 11.931 -22.031 8.994 1.00 93.88 91 HIS A CA 1
ATOM 716 C C . HIS A 1 91 ? 11.452 -20.587 8.732 1.00 93.88 91 HIS A C 1
ATOM 718 O O . HIS A 1 91 ? 11.268 -20.204 7.563 1.00 93.88 91 HIS A O 1
ATOM 724 N N . PRO A 1 92 ? 11.244 -19.750 9.775 1.00 92.00 92 PRO A N 1
ATOM 725 C CA . PRO A 1 92 ? 10.729 -18.387 9.610 1.00 92.00 92 PRO A CA 1
ATOM 726 C C . PRO A 1 92 ? 11.617 -17.484 8.742 1.00 92.00 92 PRO A C 1
ATOM 728 O O . PRO A 1 92 ? 11.126 -16.544 8.122 1.00 92.00 92 PRO A O 1
ATOM 731 N N . GLU A 1 93 ? 12.917 -17.771 8.643 1.00 90.75 93 GLU A N 1
ATOM 732 C CA . GLU A 1 93 ? 13.870 -17.087 7.760 1.00 90.75 93 GLU A CA 1
ATOM 733 C C . GLU A 1 93 ? 13.550 -17.250 6.265 1.00 90.75 93 GLU A C 1
ATOM 735 O O . GLU A 1 93 ? 14.027 -16.471 5.441 1.00 90.75 93 GLU A O 1
ATOM 740 N N . THR A 1 94 ? 12.725 -18.238 5.908 1.00 94.12 94 THR A N 1
ATOM 741 C CA . THR A 1 94 ? 12.251 -18.460 4.533 1.00 94.12 94 THR A CA 1
ATOM 742 C C . THR A 1 94 ? 10.998 -17.651 4.199 1.00 94.12 94 THR A C 1
ATOM 744 O O . THR A 1 94 ? 10.475 -17.751 3.083 1.00 94.12 94 THR A O 1
ATOM 747 N N . ILE A 1 95 ? 10.461 -16.887 5.154 1.00 96.00 95 ILE A N 1
ATOM 748 C CA . ILE A 1 95 ? 9.377 -15.943 4.898 1.00 96.00 95 ILE A CA 1
ATOM 749 C C . ILE A 1 95 ? 9.994 -14.726 4.210 1.00 96.00 95 ILE A C 1
ATOM 751 O O . ILE A 1 95 ? 10.592 -13.858 4.838 1.00 96.00 95 ILE A O 1
ATOM 755 N N . GLY A 1 96 ? 9.887 -14.707 2.889 1.00 95.56 96 GLY A N 1
ATOM 756 C CA . GLY A 1 96 ? 10.465 -13.688 2.031 1.00 95.56 96 GLY A CA 1
ATOM 757 C C . GLY A 1 96 ? 10.324 -14.090 0.566 1.00 95.56 96 GLY A C 1
ATOM 758 O O . GLY A 1 96 ? 10.193 -15.270 0.241 1.00 95.56 96 GLY A O 1
ATOM 759 N N . ILE A 1 97 ? 10.341 -13.109 -0.330 1.00 95.00 97 ILE A N 1
ATOM 760 C CA . ILE A 1 97 ? 10.425 -13.314 -1.772 1.00 95.00 97 ILE A CA 1
ATOM 761 C C . ILE A 1 97 ? 11.893 -13.159 -2.155 1.00 95.00 97 ILE A C 1
ATOM 763 O O . ILE A 1 97 ? 12.538 -12.156 -1.835 1.00 95.00 97 ILE A O 1
ATOM 767 N N . SER A 1 98 ? 12.433 -14.162 -2.846 1.00 91.38 98 SER A N 1
ATOM 768 C CA . SER A 1 98 ? 13.805 -14.114 -3.342 1.00 91.38 98 SER A CA 1
ATOM 769 C C . SER A 1 98 ? 14.006 -12.905 -4.251 1.00 91.38 98 SER A C 1
ATOM 771 O O . SER A 1 98 ? 13.164 -12.584 -5.092 1.00 91.38 98 SER A O 1
ATOM 773 N N . LYS A 1 99 ? 15.154 -12.239 -4.105 1.00 87.56 99 LYS A N 1
ATOM 774 C CA . LYS A 1 99 ? 15.519 -11.139 -5.000 1.00 87.56 99 LYS A CA 1
ATOM 775 C C . LYS A 1 99 ? 15.587 -11.663 -6.441 1.00 87.56 99 LYS A C 1
ATOM 777 O O . LYS A 1 99 ? 16.163 -12.733 -6.652 1.00 87.56 99 LYS A O 1
ATOM 782 N N . PRO A 1 100 ? 15.040 -10.928 -7.425 1.00 86.00 100 PRO A N 1
ATOM 783 C CA . PRO A 1 100 ? 15.138 -11.336 -8.818 1.00 86.00 100 PRO A CA 1
ATOM 784 C C . PRO A 1 100 ? 16.609 -11.384 -9.246 1.00 86.00 100 PRO A C 1
ATOM 786 O O . PRO A 1 100 ? 17.405 -10.521 -8.863 1.00 86.00 100 PRO A O 1
ATOM 789 N N . ALA A 1 101 ? 16.965 -12.398 -10.034 1.00 91.12 101 ALA A N 1
ATOM 790 C CA .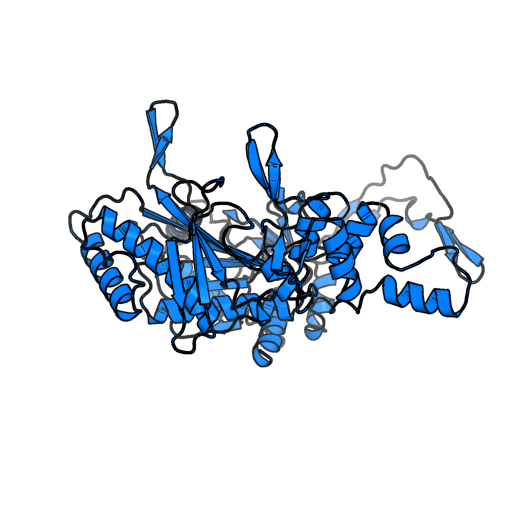 ALA A 1 101 ? 18.273 -12.468 -10.672 1.00 91.12 101 ALA A CA 1
ATOM 791 C C . ALA A 1 101 ? 18.426 -11.333 -11.706 1.00 91.12 101 ALA A C 1
ATOM 793 O O . ALA A 1 101 ? 17.416 -10.878 -12.254 1.00 91.12 101 ALA A O 1
ATOM 794 N N . PRO A 1 102 ? 19.660 -10.883 -12.007 1.00 93.81 102 PRO A N 1
ATOM 795 C CA . PRO A 1 102 ? 19.896 -9.962 -13.114 1.00 93.81 102 PRO A CA 1
ATOM 796 C C . PRO A 1 102 ? 19.280 -10.484 -14.418 1.00 93.81 102 PRO A C 1
ATOM 798 O O . PRO A 1 102 ? 19.424 -11.663 -14.751 1.00 93.81 102 PRO A O 1
ATOM 801 N N . CYS A 1 103 ? 18.608 -9.604 -15.155 1.00 96.06 103 CYS A N 1
ATOM 802 C CA . CYS A 1 103 ? 17.902 -9.931 -16.389 1.00 96.06 103 CYS A CA 1
ATOM 803 C C . CYS A 1 103 ? 18.351 -8.980 -17.506 1.00 96.06 103 CYS A C 1
ATOM 805 O O . CYS A 1 103 ? 18.214 -7.767 -17.375 1.00 96.06 103 CYS A O 1
ATOM 807 N N . SER A 1 104 ? 18.909 -9.535 -18.584 1.00 97.06 104 SER A N 1
ATOM 808 C CA . SER A 1 104 ? 19.318 -8.795 -19.784 1.00 97.06 104 SER A CA 1
ATOM 809 C C . SER A 1 104 ? 19.192 -9.701 -21.005 1.00 97.06 104 SER A C 1
ATOM 811 O O . SER A 1 104 ? 19.868 -10.735 -21.094 1.00 97.06 104 SER A O 1
ATOM 813 N N . LEU A 1 105 ? 18.333 -9.330 -21.957 1.00 96.75 105 LEU A N 1
ATOM 814 C CA . LEU A 1 105 ? 18.274 -10.015 -23.246 1.00 96.75 105 LEU A CA 1
ATOM 815 C C . LEU A 1 105 ? 19.504 -9.653 -24.088 1.00 96.75 105 LEU A C 1
ATOM 817 O O . LEU A 1 105 ? 20.065 -10.533 -24.743 1.00 96.75 105 LEU A O 1
ATOM 821 N N . LEU A 1 106 ? 19.963 -8.399 -24.029 1.00 95.69 106 LEU A N 1
ATOM 822 C CA . LEU A 1 106 ? 21.147 -7.935 -24.759 1.00 95.69 106 LEU A CA 1
ATOM 823 C C . LEU A 1 106 ? 22.415 -8.718 -24.401 1.00 95.69 106 LEU A C 1
ATOM 825 O O . LEU A 1 106 ? 23.101 -9.195 -25.304 1.00 95.69 106 LEU A O 1
ATOM 829 N N . GLN A 1 107 ? 22.697 -8.931 -23.114 1.00 94.12 107 GLN A N 1
ATOM 830 C CA . GLN A 1 107 ? 23.870 -9.702 -22.684 1.00 94.12 107 GLN A CA 1
ATOM 831 C C . GLN A 1 107 ? 23.803 -11.156 -23.162 1.00 94.12 107 GLN A C 1
ATOM 833 O O . GLN A 1 107 ? 24.810 -11.736 -23.575 1.00 94.12 107 GLN A O 1
ATOM 838 N N . ASN A 1 108 ? 22.617 -11.772 -23.121 1.00 92.69 108 ASN A N 1
ATOM 839 C CA . ASN A 1 108 ? 22.432 -13.133 -23.626 1.00 92.69 108 ASN A CA 1
ATOM 840 C C . ASN A 1 108 ? 22.607 -13.197 -25.146 1.00 92.69 108 ASN A C 1
ATOM 842 O O . ASN A 1 108 ? 23.209 -14.140 -25.663 1.00 92.69 108 ASN A O 1
ATOM 846 N N . PHE A 1 109 ? 22.139 -12.177 -25.861 1.00 92.62 109 PHE A N 1
ATOM 847 C CA . PHE A 1 109 ? 22.316 -12.066 -27.299 1.00 92.62 109 PHE A CA 1
ATOM 848 C C . PHE A 1 109 ? 23.784 -11.880 -27.700 1.00 92.62 109 PHE A C 1
ATOM 850 O O . PHE A 1 109 ? 24.239 -12.550 -28.624 1.00 92.62 109 PHE A O 1
ATOM 857 N N . GLU A 1 110 ? 24.548 -11.051 -26.988 1.00 91.25 110 GLU A N 1
ATOM 858 C CA . GLU A 1 110 ? 25.990 -10.882 -27.217 1.00 91.25 110 GLU A CA 1
ATOM 859 C C . GLU A 1 110 ? 26.755 -12.194 -27.005 1.00 91.25 110 GLU A C 1
ATOM 861 O O . GLU A 1 110 ? 27.543 -12.606 -27.860 1.00 91.25 110 GLU A O 1
ATOM 866 N N . LYS A 1 111 ? 26.463 -12.912 -25.911 1.00 89.94 111 LYS A N 1
ATOM 867 C CA . LYS A 1 111 ? 27.032 -14.247 -25.648 1.00 89.94 111 LYS A CA 1
ATOM 868 C C . LYS A 1 111 ? 26.698 -15.243 -26.758 1.00 89.94 111 LYS A C 1
ATOM 870 O O . LYS A 1 111 ? 27.525 -16.087 -27.106 1.00 89.94 111 LYS A O 1
ATOM 875 N N . PHE A 1 112 ? 25.491 -15.167 -27.313 1.00 88.44 112 PHE A N 1
ATOM 876 C CA . PHE A 1 112 ? 25.072 -16.034 -28.407 1.00 88.44 112 PHE A CA 1
ATOM 877 C C . PHE A 1 112 ? 25.762 -15.664 -29.731 1.00 88.44 112 PHE A C 1
ATOM 879 O O . PHE A 1 112 ? 26.270 -16.555 -30.412 1.00 88.44 112 PHE A O 1
ATOM 886 N N . GLN A 1 113 ? 25.861 -14.370 -30.061 1.00 87.50 113 GLN A N 1
ATOM 887 C CA . GLN A 1 113 ? 26.562 -13.873 -31.253 1.00 87.50 113 GLN A CA 1
ATOM 888 C C . GLN A 1 113 ? 28.053 -14.216 -31.261 1.00 87.50 113 GLN A C 1
ATOM 890 O O . GLN A 1 113 ? 28.595 -14.531 -32.318 1.00 87.50 113 GLN A O 1
ATOM 895 N N . ALA A 1 114 ? 28.706 -14.215 -30.095 1.00 85.12 114 ALA A N 1
ATOM 896 C CA . ALA A 1 114 ? 30.109 -14.613 -29.975 1.00 85.12 114 ALA A CA 1
ATOM 897 C C . ALA A 1 114 ? 30.365 -16.057 -30.450 1.00 85.12 114 ALA A C 1
ATOM 899 O O . ALA A 1 114 ? 31.476 -16.387 -30.852 1.00 85.12 114 ALA A O 1
ATOM 900 N N . ASN A 1 115 ? 29.334 -16.908 -30.427 1.00 83.44 115 ASN A N 1
ATOM 901 C CA . ASN A 1 115 ? 29.442 -18.329 -30.744 1.00 83.44 115 ASN A CA 1
ATOM 902 C C . ASN A 1 115 ? 28.743 -18.727 -32.055 1.00 83.44 115 ASN A C 1
ATOM 904 O O . ASN A 1 115 ? 28.982 -19.827 -32.554 1.00 83.44 115 ASN A O 1
ATOM 908 N N . LYS A 1 116 ? 27.847 -17.888 -32.600 1.00 85.12 116 LYS A N 1
ATOM 909 C CA . LYS A 1 116 ? 27.021 -18.202 -33.780 1.00 85.12 116 LYS A CA 1
ATOM 910 C C . LYS A 1 116 ? 26.645 -16.949 -34.572 1.00 85.12 116 LYS A C 1
ATOM 912 O O . LYS A 1 116 ? 26.336 -15.908 -34.005 1.00 85.12 116 LYS A O 1
ATOM 917 N N . THR A 1 117 ? 26.557 -17.068 -35.897 1.00 82.06 117 THR A N 1
ATOM 918 C CA . THR A 1 117 ? 25.991 -16.015 -36.756 1.00 82.06 117 THR A CA 1
ATOM 919 C C . THR A 1 117 ? 24.467 -15.986 -36.620 1.00 82.06 117 THR A C 1
ATOM 921 O O . THR A 1 117 ? 23.809 -16.997 -36.845 1.00 82.06 117 THR A O 1
ATOM 924 N N . THR A 1 118 ? 23.891 -14.833 -36.263 1.00 78.56 118 THR A N 1
ATOM 925 C CA . THR A 1 118 ? 22.467 -14.735 -35.875 1.00 78.56 118 THR A CA 1
ATOM 926 C C . THR A 1 118 ? 21.564 -14.063 -36.907 1.00 78.56 118 THR A C 1
ATOM 928 O O . THR A 1 118 ? 20.361 -13.979 -36.693 1.00 78.56 118 THR A O 1
ATOM 931 N N . GLY A 1 119 ? 22.113 -13.532 -38.006 1.00 84.00 119 GLY A N 1
ATOM 932 C CA . GLY A 1 119 ? 21.361 -12.753 -39.007 1.00 84.00 119 GLY A CA 1
ATOM 933 C C . GLY A 1 119 ? 20.813 -11.403 -38.505 1.00 84.00 119 GLY A C 1
ATOM 934 O O . GLY A 1 119 ? 20.385 -10.576 -39.309 1.00 84.00 119 GLY A O 1
ATOM 935 N N . ILE A 1 120 ? 20.865 -11.141 -37.196 1.00 87.25 120 ILE A N 1
ATOM 936 C CA . ILE A 1 120 ? 20.399 -9.911 -36.553 1.00 87.25 120 ILE A CA 1
ATOM 937 C C . ILE A 1 120 ? 21.553 -8.907 -36.505 1.00 87.25 120 ILE A C 1
ATOM 939 O O . ILE A 1 120 ? 22.601 -9.166 -35.916 1.00 87.25 120 ILE A O 1
ATOM 943 N N . LYS A 1 121 ? 21.350 -7.747 -37.140 1.00 84.69 121 LYS A N 1
ATOM 944 C CA . LYS A 1 121 ? 22.416 -6.772 -37.429 1.00 84.69 121 LYS A CA 1
ATOM 945 C C . LYS A 1 121 ? 22.950 -6.042 -36.197 1.00 84.69 121 LYS A C 1
ATOM 947 O O . LYS A 1 121 ? 24.126 -5.701 -36.167 1.00 84.69 121 LYS A O 1
ATOM 952 N N . ASN A 1 122 ? 22.089 -5.731 -35.228 1.00 88.69 122 ASN A N 1
ATOM 953 C CA . ASN A 1 122 ? 22.454 -4.997 -34.015 1.00 88.69 122 ASN A CA 1
ATOM 954 C C . ASN A 1 122 ? 21.402 -5.183 -32.904 1.00 88.69 122 ASN A C 1
ATOM 956 O O . ASN A 1 122 ? 20.326 -5.734 -33.137 1.00 88.69 122 ASN A O 1
ATOM 960 N N . LYS A 1 123 ? 21.716 -4.677 -31.705 1.00 92.69 123 LYS A N 1
ATOM 961 C CA . LYS A 1 123 ? 20.856 -4.704 -30.508 1.00 92.69 123 LYS A CA 1
ATOM 962 C C . LYS A 1 123 ? 19.468 -4.101 -30.748 1.00 92.69 123 LYS A C 1
ATOM 964 O O . LYS A 1 123 ? 18.469 -4.668 -30.328 1.00 92.69 123 LYS A O 1
ATOM 969 N N . LYS A 1 124 ? 19.388 -2.981 -31.476 1.00 93.00 124 LYS A N 1
ATOM 970 C CA . LYS A 1 124 ? 18.107 -2.337 -31.798 1.00 93.00 124 LYS A CA 1
ATOM 971 C C . LYS A 1 124 ? 17.227 -3.247 -32.660 1.00 93.00 124 LYS A C 1
ATOM 973 O O . LYS A 1 124 ? 16.059 -3.426 -32.348 1.00 93.00 124 LYS A O 1
ATOM 978 N N . ALA A 1 125 ? 17.804 -3.874 -33.685 1.00 92.50 125 ALA A N 1
ATOM 979 C CA . ALA A 1 125 ? 17.091 -4.817 -34.539 1.00 92.50 125 ALA A CA 1
ATOM 980 C C . ALA A 1 125 ? 16.571 -6.030 -33.750 1.00 92.50 125 ALA A C 1
ATOM 982 O O . ALA A 1 125 ? 15.491 -6.514 -34.061 1.00 92.50 125 ALA A O 1
ATOM 983 N N . LEU A 1 126 ? 17.294 -6.494 -32.721 1.00 94.56 126 LEU A N 1
ATOM 984 C CA . LEU A 1 126 ? 16.795 -7.537 -31.818 1.00 94.56 126 LEU A CA 1
ATOM 985 C C . LEU A 1 126 ? 15.548 -7.079 -31.051 1.00 94.56 126 LEU A C 1
ATOM 987 O O . LEU A 1 126 ? 14.567 -7.809 -30.987 1.00 94.56 126 LEU A O 1
ATOM 991 N N . LEU A 1 127 ? 15.576 -5.882 -30.467 1.00 95.88 127 LEU A N 1
ATOM 992 C CA . LEU A 1 127 ? 14.430 -5.363 -29.716 1.00 95.88 127 LEU A CA 1
ATOM 993 C C . LEU A 1 127 ? 13.237 -5.051 -30.633 1.00 95.88 127 LEU A C 1
ATOM 995 O O . LEU A 1 127 ? 12.090 -5.215 -30.233 1.00 95.88 127 LEU A O 1
ATOM 999 N N . ASP A 1 128 ? 13.494 -4.640 -31.877 1.00 93.62 128 ASP A N 1
ATOM 1000 C CA . ASP A 1 128 ? 12.451 -4.326 -32.856 1.00 93.62 128 ASP A CA 1
ATOM 1001 C C . ASP A 1 128 ? 11.691 -5.559 -33.367 1.00 93.62 128 ASP A C 1
ATOM 1003 O O . ASP A 1 128 ? 10.549 -5.407 -33.799 1.00 93.62 128 ASP A O 1
ATOM 1007 N N . ILE A 1 129 ? 12.279 -6.760 -33.301 1.00 94.69 129 ILE A N 1
ATOM 1008 C CA . ILE A 1 129 ? 11.597 -8.006 -33.697 1.00 94.69 129 ILE A CA 1
ATOM 1009 C C . ILE A 1 129 ? 10.761 -8.630 -32.573 1.00 94.69 129 ILE A C 1
ATOM 1011 O O . ILE A 1 129 ? 10.020 -9.578 -32.835 1.00 94.69 129 ILE A O 1
ATOM 1015 N N . LEU A 1 130 ? 10.885 -8.151 -31.329 1.00 96.19 130 LEU A N 1
ATOM 1016 C CA . LEU A 1 130 ? 10.126 -8.707 -30.213 1.00 96.19 130 LEU A CA 1
ATOM 1017 C C . LEU A 1 130 ? 8.628 -8.403 -30.381 1.00 96.19 130 LEU A C 1
ATOM 1019 O O . LEU A 1 130 ? 8.251 -7.243 -30.568 1.00 96.19 130 LEU A O 1
ATOM 1023 N N . PRO A 1 131 ? 7.751 -9.417 -30.261 1.00 96.62 131 PRO A N 1
ATOM 1024 C CA . PRO A 1 131 ? 6.326 -9.189 -30.089 1.00 96.62 131 PRO A CA 1
ATOM 1025 C C . PRO A 1 131 ? 6.066 -8.290 -28.882 1.00 96.62 131 PRO A C 1
ATOM 1027 O O . PRO A 1 131 ? 6.721 -8.430 -27.847 1.00 96.62 131 PRO A O 1
ATOM 1030 N N . HIS A 1 132 ? 5.058 -7.426 -28.991 1.00 95.75 132 HIS A N 1
ATOM 1031 C CA . HIS A 1 132 ? 4.731 -6.429 -27.969 1.00 95.75 132 HIS A CA 1
ATOM 1032 C C . HIS A 1 132 ? 4.662 -6.984 -26.531 1.00 95.75 132 HIS A C 1
ATOM 1034 O O . HIS A 1 132 ? 5.348 -6.435 -25.669 1.00 95.75 132 HIS A O 1
ATOM 1040 N N . PRO A 1 133 ? 3.988 -8.122 -26.245 1.00 97.00 133 PRO A N 1
ATOM 1041 C CA . PRO A 1 133 ? 3.979 -8.686 -24.891 1.00 97.00 133 PRO A CA 1
ATOM 1042 C C . PRO A 1 133 ? 5.376 -9.009 -24.338 1.00 97.00 133 PRO A C 1
ATOM 1044 O O . PRO A 1 133 ? 5.626 -8.839 -23.146 1.00 97.00 133 PRO A O 1
ATOM 1047 N N . LEU A 1 134 ? 6.311 -9.447 -25.190 1.00 96.94 134 LEU A N 1
ATOM 1048 C CA . LEU A 1 134 ? 7.688 -9.717 -24.769 1.00 96.94 134 LEU A CA 1
ATOM 1049 C C . LEU A 1 134 ? 8.463 -8.422 -24.525 1.00 96.94 134 LEU A C 1
ATOM 1051 O O . LEU A 1 134 ? 9.269 -8.371 -23.601 1.00 96.94 134 LEU A O 1
ATOM 1055 N N . THR A 1 135 ? 8.190 -7.370 -25.296 1.00 96.69 135 THR A N 1
ATOM 1056 C CA . THR A 1 135 ? 8.758 -6.034 -25.071 1.00 96.69 135 THR A CA 1
ATOM 1057 C C . THR A 1 135 ? 8.306 -5.459 -23.727 1.00 96.69 135 THR A C 1
ATOM 1059 O O . THR A 1 135 ? 9.135 -4.949 -22.977 1.00 96.69 135 THR A O 1
ATOM 1062 N N . ILE A 1 136 ? 7.022 -5.606 -23.379 1.00 97.06 136 ILE A N 1
ATOM 1063 C CA . ILE A 1 136 ? 6.479 -5.219 -22.067 1.00 97.06 136 ILE A CA 1
ATOM 1064 C C . ILE A 1 136 ? 7.134 -6.018 -20.936 1.00 97.06 136 ILE A C 1
ATOM 1066 O O . ILE A 1 136 ? 7.609 -5.436 -19.960 1.00 97.06 136 ILE A O 1
ATOM 1070 N N . ALA A 1 137 ? 7.207 -7.346 -21.077 1.00 96.06 137 ALA A N 1
ATOM 1071 C CA . ALA A 1 137 ? 7.850 -8.202 -20.084 1.00 96.06 137 ALA A CA 1
ATOM 1072 C C . ALA A 1 137 ? 9.324 -7.819 -19.873 1.00 96.06 137 ALA A C 1
ATOM 1074 O O . ALA A 1 137 ? 9.783 -7.732 -18.734 1.00 96.06 137 ALA A O 1
ATOM 1075 N N . LEU A 1 138 ? 10.046 -7.530 -20.961 1.00 96.81 138 LEU A N 1
ATOM 1076 C CA . LEU A 1 138 ? 11.437 -7.094 -20.912 1.00 96.81 138 LEU A CA 1
ATOM 1077 C C . LEU A 1 138 ? 11.577 -5.728 -20.232 1.00 96.81 138 LEU A C 1
ATOM 1079 O O . LEU A 1 138 ? 12.407 -5.582 -19.342 1.00 96.81 138 LEU A O 1
ATOM 1083 N N . ALA A 1 139 ? 10.731 -4.753 -20.574 1.00 96.88 139 ALA A N 1
ATOM 1084 C CA . ALA A 1 139 ? 10.745 -3.430 -19.951 1.00 96.88 139 ALA A CA 1
ATOM 1085 C C . ALA A 1 139 ? 10.513 -3.484 -18.435 1.00 96.88 139 ALA A C 1
ATOM 1087 O O . ALA A 1 139 ? 11.112 -2.701 -17.701 1.00 96.88 139 ALA A O 1
ATOM 1088 N N . GLN A 1 140 ? 9.677 -4.410 -17.956 1.00 94.75 140 GLN A N 1
ATOM 1089 C CA . GLN A 1 140 ? 9.417 -4.581 -16.526 1.00 94.75 140 GLN A CA 1
ATOM 1090 C C . GLN A 1 140 ? 10.530 -5.351 -15.801 1.00 94.75 140 GLN A C 1
ATOM 1092 O O . GLN A 1 140 ? 10.888 -4.996 -14.680 1.00 94.75 140 GLN A O 1
ATOM 1097 N N . ALA A 1 141 ? 11.047 -6.423 -16.409 1.00 94.88 141 ALA A N 1
ATOM 1098 C CA . ALA A 1 141 ? 11.958 -7.356 -15.744 1.00 94.88 141 ALA A CA 1
ATOM 1099 C C . ALA A 1 141 ? 13.441 -6.999 -15.900 1.00 94.88 141 ALA A C 1
ATOM 1101 O O . ALA A 1 141 ? 14.254 -7.417 -15.074 1.00 94.88 141 ALA A O 1
ATOM 1102 N N . SER A 1 142 ? 13.802 -6.259 -16.952 1.00 96.94 142 SER A N 1
ATOM 1103 C CA . SER A 1 142 ? 15.196 -5.969 -17.268 1.00 96.94 142 SER A CA 1
ATOM 1104 C C . SER A 1 142 ? 15.880 -5.186 -16.155 1.00 96.94 142 SER A C 1
ATOM 1106 O O . SER A 1 142 ? 15.330 -4.242 -15.578 1.00 96.94 142 SER A O 1
ATOM 1108 N N . THR A 1 143 ? 17.114 -5.589 -15.880 1.00 97.06 143 THR A N 1
ATOM 1109 C CA . THR A 1 143 ? 18.045 -4.903 -14.988 1.00 97.06 143 THR A CA 1
ATOM 1110 C C . THR A 1 143 ? 19.190 -4.254 -15.765 1.00 97.06 143 THR A C 1
ATOM 1112 O O . THR A 1 143 ? 20.175 -3.848 -15.153 1.00 97.06 143 THR A O 1
ATOM 1115 N N . ASP A 1 144 ? 19.109 -4.219 -17.099 1.00 97.69 144 ASP A N 1
ATOM 1116 C CA . ASP A 1 144 ? 20.140 -3.697 -17.994 1.00 97.69 144 ASP A CA 1
ATOM 1117 C C . ASP A 1 144 ? 19.817 -2.255 -18.420 1.00 97.69 144 ASP A C 1
ATOM 1119 O O . ASP A 1 144 ? 18.873 -2.031 -19.185 1.00 97.69 144 ASP A O 1
ATOM 1123 N N . PRO A 1 145 ? 20.594 -1.254 -17.968 1.00 97.25 145 PRO A N 1
ATOM 1124 C CA . PRO A 1 145 ? 20.346 0.135 -18.329 1.00 97.25 145 PRO A CA 1
ATOM 1125 C C . PRO A 1 145 ? 20.410 0.397 -19.838 1.00 97.25 145 PRO A C 1
ATOM 1127 O O . PRO A 1 145 ? 19.647 1.225 -20.331 1.00 97.25 145 PRO A O 1
ATOM 1130 N N . GLU A 1 146 ? 21.282 -0.286 -20.592 1.00 96.88 146 GLU A N 1
ATOM 1131 C CA . GLU A 1 146 ? 21.382 -0.090 -22.047 1.00 96.88 146 GLU A CA 1
ATOM 1132 C C . GLU A 1 146 ? 20.099 -0.536 -22.745 1.00 96.88 146 GLU A C 1
ATOM 1134 O O . GLU A 1 146 ? 19.559 0.175 -23.596 1.00 96.88 146 GLU A O 1
ATOM 1139 N 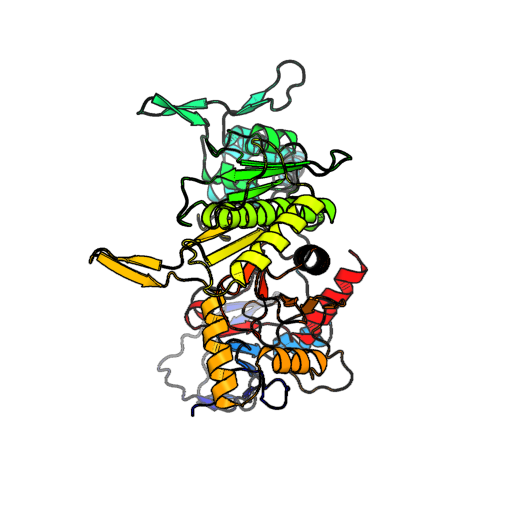N . GLU A 1 147 ? 19.580 -1.688 -22.335 1.00 97.69 147 GLU A N 1
ATOM 1140 C CA . GLU A 1 147 ? 18.329 -2.243 -22.838 1.00 97.69 147 GLU A CA 1
ATOM 1141 C C . GLU A 1 147 ? 17.153 -1.305 -22.560 1.00 97.69 147 GLU A C 1
ATOM 1143 O O . GLU A 1 147 ? 16.407 -0.958 -23.478 1.00 97.69 147 GLU A O 1
ATOM 1148 N N . LEU A 1 148 ? 17.040 -0.808 -21.327 1.00 98.38 148 LEU A N 1
ATOM 1149 C CA . LEU A 1 148 ? 15.990 0.129 -20.929 1.00 98.38 148 LEU A CA 1
ATOM 1150 C C . LEU A 1 148 ? 16.098 1.469 -21.676 1.00 98.38 148 LEU A C 1
ATOM 1152 O O . LEU A 1 148 ? 15.085 2.008 -22.122 1.00 98.38 148 LEU A O 1
ATOM 1156 N N . MET A 1 149 ? 17.309 1.989 -21.900 1.00 97.69 149 MET A N 1
ATOM 1157 C CA . MET A 1 149 ? 17.522 3.193 -22.715 1.00 97.69 149 MET A CA 1
ATOM 1158 C C . MET A 1 149 ? 17.115 2.986 -24.182 1.00 97.69 149 MET A C 1
ATOM 1160 O O . MET A 1 149 ? 16.565 3.896 -24.809 1.00 97.69 149 MET A O 1
ATOM 1164 N N . LEU A 1 150 ? 17.373 1.808 -24.757 1.00 97.50 150 LEU A N 1
ATOM 1165 C CA . LEU A 1 150 ? 16.945 1.485 -26.121 1.00 97.50 150 LEU A CA 1
ATOM 1166 C C . LEU A 1 150 ? 15.421 1.342 -26.217 1.00 97.50 150 LEU A C 1
ATOM 1168 O O . LEU A 1 150 ? 14.828 1.855 -27.169 1.00 97.50 150 LEU A O 1
ATOM 1172 N N . LEU A 1 151 ? 14.783 0.725 -25.219 1.00 98.12 151 LEU A N 1
ATOM 1173 C CA . LEU A 1 151 ? 13.324 0.667 -25.117 1.00 98.12 151 LEU A CA 1
ATOM 1174 C C . LEU A 1 151 ? 12.710 2.066 -24.938 1.00 98.12 151 LEU A C 1
ATOM 1176 O O . LEU A 1 151 ? 11.673 2.342 -25.537 1.00 98.12 151 LEU A O 1
ATOM 1180 N N . ALA A 1 152 ? 13.377 2.986 -24.230 1.00 97.81 152 ALA A N 1
ATOM 1181 C CA . ALA A 1 152 ? 12.932 4.381 -24.099 1.00 97.81 152 ALA A CA 1
ATOM 1182 C C . ALA A 1 152 ? 12.889 5.095 -25.452 1.00 97.81 152 ALA A C 1
ATOM 1184 O O . ALA A 1 152 ? 11.909 5.755 -25.794 1.00 97.81 152 ALA A O 1
ATOM 1185 N N . LYS A 1 153 ? 13.944 4.912 -26.254 1.00 96.12 153 LYS A N 1
ATOM 1186 C CA . LYS A 1 153 ? 14.038 5.460 -27.615 1.00 96.12 153 LYS A CA 1
ATOM 1187 C C . LYS A 1 153 ? 13.019 4.837 -28.572 1.00 96.12 153 LYS A C 1
ATOM 1189 O O . LYS A 1 153 ? 12.708 5.440 -29.595 1.00 96.12 153 LYS A O 1
ATOM 1194 N N . LYS A 1 154 ? 12.539 3.624 -28.278 1.00 95.50 154 LYS A N 1
ATOM 1195 C CA . LYS A 1 154 ? 11.473 2.952 -29.032 1.00 95.50 154 LYS A CA 1
ATOM 1196 C C . LYS A 1 154 ? 10.087 3.466 -28.633 1.00 95.50 154 LYS A C 1
ATOM 1198 O O . LYS A 1 154 ? 9.236 3.609 -29.504 1.00 95.50 154 LYS A O 1
ATOM 1203 N N . SER A 1 155 ? 9.865 3.746 -27.348 1.00 97.06 155 SER A N 1
ATOM 1204 C CA . SER A 1 155 ? 8.544 4.103 -26.821 1.00 97.06 155 SER A CA 1
ATOM 1205 C C . SER A 1 155 ? 8.162 5.569 -27.021 1.00 97.06 155 SER A C 1
ATOM 1207 O O . SER A 1 155 ? 6.972 5.875 -27.065 1.00 97.06 155 SER A O 1
ATOM 1209 N N . CYS A 1 156 ? 9.122 6.488 -27.163 1.00 97.31 156 CYS A N 1
ATOM 1210 C CA . CYS A 1 156 ? 8.846 7.921 -27.306 1.00 97.31 156 CYS A CA 1
ATOM 1211 C C . CYS A 1 156 ? 9.967 8.689 -28.021 1.00 97.31 156 CYS A C 1
ATOM 1213 O O . CYS A 1 156 ? 11.097 8.206 -28.152 1.00 97.31 156 CYS A O 1
ATOM 1215 N N . ARG A 1 157 ? 9.678 9.931 -28.435 1.00 97.44 157 ARG A N 1
ATOM 1216 C CA . ARG A 1 157 ? 10.708 10.849 -28.936 1.00 97.44 157 ARG A CA 1
ATOM 1217 C C . ARG A 1 157 ? 11.449 11.519 -27.781 1.00 97.44 157 ARG A C 1
ATOM 1219 O O . ARG A 1 157 ? 10.886 12.351 -27.072 1.00 97.44 157 ARG A O 1
ATOM 1226 N N . ILE A 1 158 ? 12.742 11.233 -27.662 1.00 97.38 158 ILE A N 1
ATOM 1227 C CA . ILE A 1 158 ? 13.632 11.836 -26.662 1.00 97.38 158 ILE A CA 1
ATOM 1228 C C . ILE A 1 158 ? 14.431 12.977 -27.299 1.00 97.38 158 ILE A C 1
ATOM 1230 O O . ILE A 1 158 ? 14.978 12.832 -28.393 1.00 97.38 158 ILE A O 1
ATOM 1234 N N . LEU A 1 159 ? 14.499 14.113 -26.608 1.00 96.88 159 LEU A N 1
ATOM 1235 C CA . LEU A 1 159 ? 15.370 15.234 -26.939 1.00 96.88 159 LEU A CA 1
ATOM 1236 C C . LEU A 1 159 ? 16.661 15.108 -26.137 1.00 96.88 159 LEU A C 1
ATOM 1238 O O . LEU A 1 159 ? 16.609 14.995 -24.912 1.00 96.88 159 LEU A O 1
ATOM 1242 N N . PHE A 1 160 ? 17.801 15.155 -26.819 1.00 96.56 160 PHE A N 1
ATOM 1243 C CA . PHE A 1 160 ? 19.119 15.083 -26.196 1.00 96.56 160 PHE A CA 1
ATOM 1244 C C . PHE A 1 160 ? 19.784 16.455 -26.181 1.00 96.56 160 PHE A C 1
ATOM 1246 O O . PHE A 1 160 ? 19.621 17.240 -27.118 1.00 96.56 160 PHE A O 1
ATOM 1253 N N . ASP A 1 161 ? 20.523 16.729 -25.113 1.00 93.19 161 ASP A N 1
ATOM 1254 C CA . ASP A 1 161 ? 21.428 17.868 -25.038 1.00 93.19 161 ASP A CA 1
ATOM 1255 C C . ASP A 1 161 ? 22.561 17.672 -26.073 1.00 93.19 161 ASP A C 1
ATOM 1257 O O . ASP A 1 161 ? 23.210 16.617 -26.069 1.00 93.19 161 ASP A O 1
ATOM 1261 N N . PRO A 1 162 ? 22.789 18.634 -26.990 1.00 90.56 162 PRO A N 1
ATOM 1262 C CA . PRO A 1 162 ? 23.814 18.514 -28.023 1.00 90.56 162 PRO A CA 1
ATOM 1263 C C . PRO A 1 162 ? 25.228 18.287 -27.476 1.00 90.56 162 PRO A C 1
ATOM 1265 O O . PRO A 1 162 ? 25.995 17.555 -28.105 1.00 90.56 162 PRO A O 1
ATOM 1268 N N . ASP A 1 163 ? 25.555 18.869 -26.319 1.00 91.38 163 ASP A N 1
ATOM 1269 C CA . ASP A 1 163 ? 26.926 18.941 -25.808 1.00 91.38 163 ASP A CA 1
ATOM 1270 C C . ASP A 1 163 ? 27.354 17.641 -25.119 1.00 91.38 163 ASP A C 1
ATOM 1272 O O . ASP A 1 163 ? 28.495 17.199 -25.261 1.00 91.38 163 ASP A O 1
ATOM 1276 N N . ASN A 1 164 ? 26.442 17.006 -24.379 1.00 88.81 164 ASN A N 1
ATOM 1277 C CA . ASN A 1 164 ? 26.752 15.831 -23.555 1.00 88.81 164 ASN A CA 1
ATOM 1278 C C . ASN A 1 164 ? 25.933 14.578 -23.909 1.00 88.81 164 ASN A C 1
ATOM 1280 O O . ASN A 1 164 ? 26.148 13.529 -23.304 1.00 88.81 164 ASN A O 1
ATOM 1284 N N . GLN A 1 165 ? 25.010 14.666 -24.875 1.00 89.56 165 GLN A N 1
ATOM 1285 C CA . GLN A 1 165 ? 24.140 13.565 -25.308 1.00 89.56 165 GLN A CA 1
ATOM 1286 C C . GLN A 1 165 ? 23.278 12.955 -24.182 1.00 89.56 165 GLN A C 1
ATOM 1288 O O . GLN A 1 165 ? 22.795 11.828 -24.312 1.00 89.56 165 GLN A O 1
ATOM 1293 N N . SER A 1 166 ? 23.046 13.689 -23.089 1.00 92.69 166 SER A N 1
ATOM 1294 C CA . SER A 1 166 ? 22.115 13.301 -22.024 1.00 92.69 166 SER A CA 1
ATOM 1295 C C . SER A 1 166 ? 20.668 13.651 -22.403 1.00 92.69 166 SER A C 1
ATOM 1297 O O . SER A 1 166 ? 20.437 14.579 -23.188 1.00 92.69 166 SER A O 1
ATOM 1299 N N . PRO A 1 167 ? 19.662 12.911 -21.903 1.00 96.06 167 PRO A N 1
ATOM 1300 C CA . PRO A 1 167 ? 18.262 13.215 -22.176 1.00 96.06 167 PRO A CA 1
ATOM 1301 C C . PRO A 1 167 ? 17.868 14.557 -21.536 1.00 96.06 167 PRO A C 1
ATOM 1303 O O . PRO A 1 167 ? 17.794 14.706 -20.317 1.00 96.06 167 PRO A O 1
ATOM 1306 N N . ALA A 1 168 ? 17.561 15.550 -22.368 1.00 94.38 168 ALA A N 1
ATOM 1307 C CA . ALA A 1 168 ? 17.139 16.878 -21.934 1.00 94.38 168 ALA A CA 1
ATOM 1308 C C . ALA A 1 168 ? 15.626 16.941 -21.649 1.00 94.38 168 ALA A C 1
ATOM 1310 O O . ALA A 1 168 ? 15.188 17.640 -20.726 1.00 94.38 168 ALA A O 1
ATOM 1311 N N . GLY A 1 169 ? 14.818 16.187 -22.403 1.00 95.06 169 GLY A N 1
ATOM 1312 C CA . GLY A 1 169 ? 13.363 16.137 -22.245 1.00 95.06 169 GLY A CA 1
ATOM 1313 C C . GLY A 1 169 ? 12.663 15.242 -23.269 1.00 95.06 169 GLY A C 1
ATOM 1314 O O . GLY A 1 169 ? 13.306 14.589 -24.089 1.00 95.06 169 GLY A O 1
ATOM 1315 N N . ILE A 1 170 ? 11.331 15.239 -23.234 1.00 95.88 170 ILE A N 1
ATOM 1316 C CA . ILE A 1 170 ? 10.482 14.541 -24.207 1.00 95.88 170 ILE A CA 1
ATOM 1317 C C . ILE A 1 170 ? 10.025 15.484 -25.329 1.00 95.88 170 ILE A C 1
ATOM 1319 O O . ILE A 1 170 ? 9.797 16.680 -25.119 1.00 95.88 170 ILE A O 1
ATOM 1323 N N . GLY A 1 171 ? 9.892 14.940 -26.536 1.00 95.56 171 GLY A N 1
ATOM 1324 C CA . GLY A 1 171 ? 9.273 15.615 -27.666 1.00 95.56 171 GLY A CA 1
ATOM 1325 C C . GLY A 1 171 ? 7.773 15.833 -27.458 1.00 95.56 171 GLY A C 1
ATOM 1326 O O . GLY A 1 171 ? 7.107 15.055 -26.782 1.00 95.56 171 GLY A O 1
ATOM 1327 N N . TYR A 1 172 ? 7.230 16.881 -28.072 1.00 95.38 172 TYR A N 1
ATOM 1328 C CA . TYR A 1 172 ? 5.795 17.158 -28.081 1.00 95.38 172 TYR A CA 1
ATOM 1329 C C . TYR A 1 172 ? 5.283 17.278 -29.510 1.00 95.38 172 TYR A C 1
ATOM 1331 O O . TYR A 1 172 ? 5.980 17.796 -30.386 1.00 95.38 172 TYR A O 1
ATOM 1339 N N . THR A 1 173 ? 4.038 16.861 -29.696 1.00 94.69 173 THR A N 1
ATOM 1340 C CA . THR A 1 173 ? 3.250 17.066 -30.909 1.00 94.69 173 THR A CA 1
ATOM 1341 C C . THR A 1 173 ? 1.902 17.703 -30.550 1.00 94.69 173 THR A C 1
ATOM 1343 O O . THR A 1 173 ? 1.618 17.971 -29.377 1.00 94.69 173 THR A O 1
ATOM 1346 N N . LYS A 1 174 ? 1.089 18.009 -31.556 1.00 94.56 174 LYS A N 1
ATOM 1347 C CA . LYS A 1 174 ? -0.279 18.511 -31.399 1.00 94.56 174 LYS A CA 1
ATOM 1348 C C . LYS A 1 174 ? -1.258 17.405 -31.775 1.00 94.56 174 LYS A C 1
ATOM 1350 O O . LYS A 1 174 ? -1.056 16.728 -32.780 1.00 94.56 174 LYS A O 1
ATOM 1355 N N . ASP A 1 175 ? -2.288 17.211 -30.958 1.00 90.56 175 ASP A N 1
ATOM 1356 C CA . ASP A 1 175 ? -3.392 16.313 -31.294 1.00 90.56 175 ASP A CA 1
ATOM 1357 C C . ASP A 1 175 ? -4.361 16.960 -32.305 1.00 90.56 175 ASP A C 1
ATOM 1359 O O . ASP A 1 175 ? -4.179 18.097 -32.746 1.00 90.56 175 ASP A O 1
ATOM 1363 N N . GLN A 1 176 ? -5.421 16.233 -32.664 1.00 92.62 176 GLN A N 1
ATOM 1364 C CA . GLN A 1 176 ? -6.467 16.699 -33.584 1.00 92.62 176 GLN A CA 1
ATOM 1365 C C . GLN A 1 176 ? -7.214 17.970 -33.124 1.00 92.62 176 GLN A C 1
ATOM 1367 O O . GLN A 1 176 ? -7.869 18.614 -33.937 1.00 92.62 176 GLN A O 1
ATOM 1372 N N . ASN A 1 177 ? -7.113 18.339 -31.844 1.00 92.81 177 ASN A N 1
ATOM 1373 C CA . ASN A 1 177 ? -7.734 19.520 -31.241 1.00 92.81 177 ASN A CA 1
ATOM 1374 C C . ASN A 1 177 ? -6.714 20.647 -30.974 1.00 92.81 177 ASN A C 1
ATOM 1376 O O . ASN A 1 177 ? -6.976 21.531 -30.159 1.00 92.81 177 ASN A O 1
ATOM 1380 N N . ASP A 1 178 ? -5.538 20.605 -31.611 1.00 92.94 178 ASP A N 1
ATOM 1381 C CA . ASP A 1 178 ? -4.408 21.522 -31.393 1.00 92.94 178 ASP A CA 1
ATOM 1382 C C . ASP A 1 178 ? -3.824 21.489 -29.966 1.00 92.94 178 ASP A C 1
ATOM 1384 O O . ASP A 1 178 ? -3.018 22.343 -29.575 1.00 92.94 178 ASP A O 1
ATOM 1388 N N . LYS A 1 179 ? -4.184 20.478 -29.164 1.00 90.38 179 LYS A N 1
ATOM 1389 C CA . LYS A 1 179 ? -3.673 20.323 -27.805 1.00 90.38 179 LYS A CA 1
ATOM 1390 C C . LYS A 1 179 ? -2.276 19.723 -27.857 1.00 90.38 179 LYS A C 1
ATOM 1392 O O . LYS A 1 179 ? -2.032 18.690 -28.475 1.00 90.38 179 LYS A O 1
ATOM 1397 N N . ARG A 1 180 ? -1.347 20.363 -27.147 1.00 91.75 180 ARG A N 1
ATOM 1398 C CA . ARG A 1 180 ? 0.024 19.871 -26.984 1.00 91.75 180 ARG A CA 1
ATOM 1399 C C . ARG A 1 180 ? 0.028 18.581 -26.155 1.00 91.75 180 ARG A C 1
ATOM 1401 O O . ARG A 1 180 ? -0.429 18.595 -25.012 1.00 91.75 180 ARG A O 1
ATOM 1408 N N . ILE A 1 181 ? 0.588 17.507 -26.708 1.00 91.56 181 ILE A N 1
ATOM 1409 C CA . ILE A 1 181 ? 0.740 16.204 -26.045 1.00 91.56 181 ILE A CA 1
ATOM 1410 C C . ILE A 1 181 ? 2.178 15.679 -26.182 1.00 91.56 181 ILE A C 1
ATOM 1412 O O . ILE A 1 181 ? 2.833 15.981 -27.185 1.00 91.56 181 ILE A O 1
ATOM 1416 N N . PRO A 1 182 ? 2.697 14.927 -25.194 1.00 93.75 182 PRO A N 1
ATOM 1417 C CA . PRO A 1 182 ? 3.973 14.236 -25.339 1.00 93.75 182 PRO A CA 1
ATOM 1418 C C . PRO A 1 182 ? 3.933 13.256 -26.516 1.00 93.75 182 PRO A C 1
ATOM 1420 O O . PRO A 1 182 ? 2.933 12.574 -26.735 1.00 93.75 182 PRO A O 1
ATOM 1423 N N . GLU A 1 183 ? 5.019 13.182 -27.275 1.00 95.44 183 GLU A N 1
ATOM 1424 C CA . GLU A 1 183 ? 5.135 12.306 -28.439 1.00 95.44 183 GLU A CA 1
ATOM 1425 C C . GLU A 1 183 ? 5.587 10.901 -28.009 1.00 95.44 183 GLU A C 1
ATOM 1427 O O . GLU A 1 183 ? 6.769 10.551 -28.052 1.00 95.44 183 GLU A O 1
ATOM 1432 N N . ILE A 1 184 ? 4.614 10.119 -27.540 1.00 96.19 184 ILE A N 1
ATOM 1433 C CA . ILE A 1 184 ? 4.760 8.723 -27.119 1.00 96.19 184 ILE A CA 1
ATOM 1434 C C . ILE A 1 184 ? 4.200 7.833 -28.234 1.00 96.19 184 ILE A C 1
ATOM 1436 O O . ILE A 1 184 ? 3.057 7.997 -28.652 1.00 96.19 184 ILE A O 1
ATOM 1440 N N . HIS A 1 185 ? 5.021 6.917 -28.739 1.00 95.31 185 HIS A N 1
ATOM 1441 C CA . HIS A 1 185 ? 4.672 5.995 -29.823 1.00 95.31 185 HIS A CA 1
ATOM 1442 C C . HIS A 1 185 ? 4.036 4.702 -29.298 1.00 95.31 185 HIS A C 1
ATOM 1444 O O . HIS A 1 185 ? 3.232 4.088 -29.993 1.00 95.31 185 HIS A O 1
ATOM 1450 N N . ASP A 1 186 ? 4.394 4.308 -28.074 1.00 95.56 186 ASP A N 1
ATOM 1451 C CA . ASP A 1 186 ? 3.894 3.116 -27.396 1.00 95.56 186 ASP A CA 1
ATOM 1452 C C . ASP A 1 186 ? 3.641 3.437 -25.919 1.00 95.56 186 ASP A C 1
ATOM 1454 O O . ASP A 1 186 ? 4.568 3.527 -25.109 1.00 95.56 186 ASP A O 1
ATOM 1458 N N . HIS A 1 187 ? 2.372 3.673 -25.584 1.00 93.19 187 HIS A N 1
ATOM 1459 C CA . HIS A 1 187 ? 1.966 4.118 -24.252 1.00 93.19 187 HIS A CA 1
ATOM 1460 C C . HIS A 1 187 ? 2.157 3.052 -23.176 1.00 93.19 187 HIS A C 1
ATOM 1462 O O . HIS A 1 187 ? 2.568 3.389 -22.067 1.00 93.19 187 HIS A O 1
ATOM 1468 N N . GLU A 1 188 ? 1.880 1.788 -23.488 1.00 94.19 188 GLU A N 1
ATOM 1469 C CA . GLU A 1 188 ? 2.011 0.697 -22.521 1.00 94.19 188 GLU A CA 1
ATOM 1470 C C . GLU A 1 188 ? 3.483 0.461 -22.196 1.00 94.19 188 GLU A C 1
ATOM 1472 O O . GLU A 1 188 ? 3.866 0.441 -21.025 1.00 94.19 188 GLU A O 1
ATOM 1477 N N . LEU A 1 189 ? 4.332 0.386 -23.228 1.00 95.88 189 LEU A N 1
ATOM 1478 C CA . LEU A 1 189 ? 5.772 0.263 -23.037 1.00 95.88 189 LEU A CA 1
ATOM 1479 C C . LEU A 1 189 ? 6.327 1.449 -22.253 1.00 95.88 189 LEU A C 1
ATOM 1481 O O . LEU A 1 189 ? 7.143 1.260 -21.353 1.00 95.88 189 LEU A O 1
ATOM 1485 N N . PHE A 1 190 ? 5.880 2.663 -22.573 1.00 95.88 190 PHE A N 1
ATOM 1486 C CA . PHE A 1 190 ? 6.305 3.865 -21.871 1.00 95.88 190 PHE A CA 1
ATOM 1487 C C . PHE A 1 190 ? 5.934 3.828 -20.382 1.00 95.88 190 PHE A C 1
ATOM 1489 O O . PHE A 1 190 ? 6.819 4.028 -19.553 1.00 95.88 190 PHE A O 1
ATOM 1496 N N . GLU A 1 191 ? 4.672 3.539 -20.027 1.00 93.56 191 GLU A N 1
ATOM 1497 C CA . GLU A 1 191 ? 4.225 3.494 -18.623 1.00 93.56 191 GLU A CA 1
ATOM 1498 C C . GLU A 1 191 ? 5.008 2.462 -17.799 1.00 93.56 191 GLU A C 1
ATOM 1500 O O . GLU A 1 191 ? 5.384 2.742 -16.657 1.00 93.56 191 GLU A O 1
ATOM 1505 N N . VAL A 1 192 ? 5.287 1.292 -18.379 1.00 95.56 192 VAL A N 1
ATOM 1506 C CA . VAL A 1 192 ? 6.060 0.231 -17.719 1.00 95.56 192 VAL A CA 1
ATOM 1507 C C . VAL A 1 192 ? 7.517 0.639 -17.544 1.00 95.56 192 VAL A C 1
ATOM 1509 O O . VAL A 1 192 ? 8.072 0.546 -16.448 1.00 95.56 192 VAL A O 1
ATOM 1512 N N . LEU A 1 193 ? 8.130 1.134 -18.615 1.00 95.81 193 LEU A N 1
ATOM 1513 C CA . LEU A 1 193 ? 9.546 1.458 -18.654 1.00 95.81 193 LEU A CA 1
ATOM 1514 C C . LEU A 1 193 ? 9.926 2.559 -17.666 1.00 95.81 193 LEU A C 1
ATOM 1516 O O . LEU A 1 193 ? 10.910 2.420 -16.943 1.00 95.81 193 LEU A O 1
ATOM 1520 N N . VAL A 1 194 ? 9.160 3.654 -17.627 1.00 95.44 194 VAL A N 1
ATOM 1521 C CA . VAL A 1 194 ? 9.486 4.796 -16.757 1.00 95.44 194 VAL A CA 1
ATOM 1522 C C . VAL A 1 194 ? 9.328 4.470 -15.274 1.00 95.44 194 VAL A C 1
ATOM 1524 O O . VAL A 1 194 ? 9.822 5.219 -14.442 1.00 95.44 194 VAL A O 1
ATOM 1527 N N . ASN A 1 195 ? 8.680 3.351 -14.939 1.00 95.19 195 ASN A N 1
ATOM 1528 C CA . ASN A 1 195 ? 8.578 2.825 -13.581 1.00 95.19 195 ASN A CA 1
ATOM 1529 C C . ASN A 1 195 ? 9.649 1.770 -13.250 1.00 95.19 195 ASN A C 1
ATOM 1531 O O . ASN A 1 195 ? 9.782 1.382 -12.088 1.00 95.19 195 ASN A O 1
ATOM 1535 N N . ASN A 1 196 ? 10.460 1.330 -14.219 1.00 96.12 196 ASN A N 1
ATOM 1536 C CA . ASN A 1 196 ? 11.566 0.420 -13.946 1.00 96.12 196 ASN A CA 1
ATOM 1537 C C . ASN A 1 196 ? 12.695 1.160 -13.206 1.00 96.12 196 ASN A C 1
ATOM 1539 O O . ASN A 1 196 ? 13.294 2.114 -13.707 1.00 96.12 196 ASN A O 1
ATOM 1543 N N . ARG A 1 197 ? 13.029 0.690 -11.998 1.00 94.25 197 ARG A N 1
ATOM 1544 C CA . ARG A 1 197 ? 14.063 1.299 -11.144 1.00 94.25 197 ARG A CA 1
ATOM 1545 C C . ARG A 1 197 ? 15.466 1.303 -11.758 1.00 94.25 197 ARG A C 1
ATOM 1547 O O . ARG A 1 197 ? 16.269 2.137 -11.352 1.00 94.25 197 ARG A O 1
ATOM 1554 N N . TYR A 1 198 ? 15.757 0.406 -12.700 1.00 96.62 198 TYR A N 1
ATOM 1555 C CA . TYR A 1 198 ? 17.050 0.313 -13.381 1.00 96.62 198 TYR A CA 1
ATOM 1556 C C . TYR A 1 198 ? 17.162 1.245 -14.595 1.00 96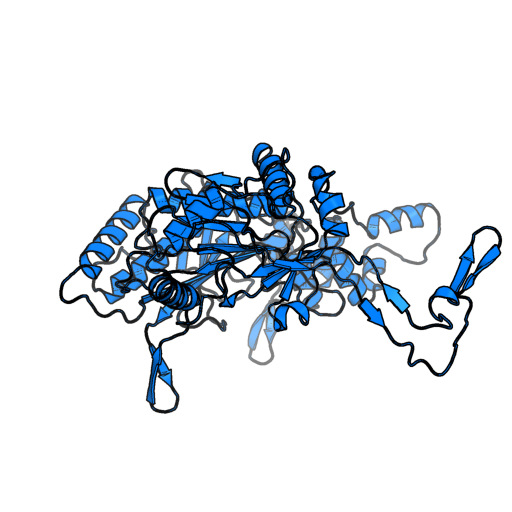.62 198 TYR A C 1
ATOM 1558 O O . TYR A 1 198 ? 18.254 1.379 -15.147 1.00 96.62 198 TYR A O 1
ATOM 1566 N N . LEU A 1 199 ? 16.075 1.923 -14.996 1.00 97.88 199 LEU A N 1
ATOM 1567 C CA . LEU A 1 199 ? 16.168 3.011 -15.966 1.00 97.88 199 LEU A CA 1
ATOM 1568 C C . LEU A 1 199 ? 17.032 4.128 -15.351 1.00 97.88 199 LEU A C 1
ATOM 1570 O O . LEU A 1 199 ? 16.788 4.499 -14.200 1.00 97.88 199 LEU A O 1
ATOM 1574 N N . PRO A 1 200 ? 18.027 4.675 -16.065 1.00 97.31 200 PRO A N 1
ATOM 1575 C CA . PRO A 1 200 ? 18.835 5.768 -15.540 1.00 97.31 200 PRO A CA 1
ATOM 1576 C C . PRO A 1 200 ? 17.999 6.976 -15.082 1.00 97.31 200 PRO A C 1
ATOM 1578 O O . PRO A 1 200 ? 16.950 7.296 -15.650 1.00 97.31 200 PRO A O 1
ATOM 1581 N N . ASP A 1 201 ? 18.450 7.634 -14.017 1.00 96.38 201 ASP A N 1
ATOM 1582 C CA . ASP A 1 201 ? 17.701 8.707 -13.354 1.00 96.38 201 ASP A CA 1
ATOM 1583 C C . ASP A 1 201 ? 17.549 9.966 -14.216 1.00 96.38 201 ASP A C 1
ATOM 1585 O O . ASP A 1 201 ? 16.515 10.628 -14.157 1.00 96.38 201 ASP A O 1
ATOM 1589 N N . ASP A 1 202 ? 18.518 10.259 -15.080 1.00 96.12 202 ASP A N 1
ATOM 1590 C CA . ASP A 1 202 ? 18.429 11.303 -16.103 1.00 96.12 202 ASP A CA 1
ATOM 1591 C C . ASP A 1 202 ? 17.295 11.026 -17.106 1.00 96.12 202 ASP A C 1
ATOM 1593 O O . ASP A 1 202 ? 16.520 11.935 -17.421 1.00 96.12 202 ASP A O 1
ATOM 1597 N N . TYR A 1 203 ? 17.113 9.769 -17.528 1.00 97.38 203 TYR A N 1
ATOM 1598 C CA . TYR A 1 203 ? 15.974 9.352 -18.352 1.00 97.38 203 TYR A CA 1
ATOM 1599 C C . TYR A 1 203 ? 14.654 9.477 -17.585 1.00 97.38 203 TYR A C 1
ATOM 1601 O O . TYR A 1 203 ? 13.720 10.099 -18.092 1.00 97.38 203 TYR A O 1
ATOM 1609 N N . LYS A 1 204 ? 14.554 8.958 -16.354 1.00 96.19 204 LYS A N 1
ATOM 1610 C CA . LYS A 1 204 ? 13.335 9.115 -15.530 1.00 96.19 204 LYS A CA 1
ATOM 1611 C C . LYS A 1 204 ? 12.976 10.594 -15.351 1.00 96.19 204 LYS A C 1
ATOM 1613 O O . LYS A 1 204 ? 11.823 10.988 -15.531 1.00 96.19 204 LYS A O 1
ATOM 1618 N N . ASN A 1 205 ? 13.965 11.431 -15.042 1.00 95.50 205 ASN A N 1
ATOM 1619 C CA . ASN A 1 205 ? 13.786 12.866 -14.864 1.00 95.50 205 ASN A CA 1
ATOM 1620 C C . ASN A 1 205 ? 13.254 13.531 -16.140 1.00 95.50 205 ASN A C 1
ATOM 1622 O O . ASN A 1 205 ? 12.228 14.208 -16.102 1.00 95.50 205 ASN A O 1
ATOM 1626 N N . ALA A 1 206 ? 13.909 13.296 -17.278 1.00 95.50 206 ALA A N 1
ATOM 1627 C CA . ALA A 1 206 ? 13.534 13.881 -18.561 1.00 95.50 206 ALA A CA 1
ATOM 1628 C C . ALA A 1 206 ? 12.169 13.408 -19.087 1.00 95.50 206 ALA A C 1
ATOM 1630 O O . ALA A 1 206 ? 11.462 14.192 -19.724 1.00 95.50 206 ALA A O 1
ATOM 1631 N N . LEU A 1 207 ? 11.815 12.143 -18.839 1.00 95.69 207 LEU A N 1
ATOM 1632 C CA . LEU A 1 207 ? 10.643 11.501 -19.435 1.00 95.69 207 LEU A CA 1
ATOM 1633 C C . LEU A 1 207 ? 9.398 11.533 -18.555 1.00 95.69 207 LEU A C 1
ATOM 1635 O O . LEU A 1 207 ? 8.301 11.498 -19.101 1.00 95.69 207 LEU A O 1
ATOM 1639 N N . VAL A 1 208 ? 9.523 11.564 -17.225 1.00 93.25 208 VAL A N 1
ATOM 1640 C CA . VAL A 1 208 ? 8.341 11.421 -16.359 1.00 93.25 208 VAL A CA 1
ATOM 1641 C C . VAL A 1 208 ? 8.360 12.258 -15.079 1.00 93.25 208 VAL A C 1
ATOM 1643 O O . VAL A 1 208 ? 7.287 12.637 -14.620 1.00 93.25 208 VAL A O 1
ATOM 1646 N N . LEU A 1 209 ? 9.520 12.570 -14.489 1.00 93.56 209 LEU A N 1
ATOM 1647 C CA . LEU A 1 209 ? 9.543 13.218 -13.166 1.00 93.56 209 LEU A CA 1
ATOM 1648 C C . LEU A 1 209 ? 9.533 14.748 -13.223 1.00 93.56 209 LEU A C 1
ATOM 1650 O O . LEU A 1 209 ? 8.987 15.363 -12.309 1.00 93.56 209 LEU A O 1
ATOM 1654 N N . LYS A 1 210 ? 10.101 15.377 -14.265 1.00 93.56 210 LYS A N 1
ATOM 1655 C CA . LYS A 1 210 ? 10.067 16.843 -14.403 1.00 93.56 210 LYS A CA 1
ATOM 1656 C C . LYS A 1 210 ? 8.611 17.349 -14.364 1.00 93.56 210 LYS A C 1
ATOM 1658 O O . LYS A 1 210 ? 7.792 16.888 -15.171 1.00 93.56 210 LYS A O 1
ATOM 1663 N N . PRO A 1 211 ? 8.277 18.313 -13.481 1.00 92.38 211 PRO A N 1
ATOM 1664 C CA . PRO A 1 211 ? 6.934 18.875 -13.408 1.00 92.38 211 PRO A CA 1
ATOM 1665 C C . PRO A 1 211 ? 6.430 19.348 -14.777 1.00 92.38 211 PRO A C 1
ATOM 1667 O O . PRO A 1 211 ? 7.147 20.005 -15.530 1.00 92.38 211 PRO A O 1
ATOM 1670 N N . GLY A 1 212 ? 5.186 18.995 -15.105 1.00 88.00 212 GLY A N 1
ATOM 1671 C CA . GLY A 1 212 ? 4.547 19.307 -16.387 1.00 88.00 212 GLY A CA 1
ATOM 1672 C C . GLY A 1 212 ? 4.612 18.189 -17.432 1.00 88.00 212 GLY A C 1
ATOM 1673 O O . GLY A 1 212 ? 3.743 18.144 -18.301 1.00 88.00 212 GLY A O 1
ATOM 1674 N N . VAL A 1 213 ? 5.556 17.242 -17.336 1.00 88.50 213 VAL A N 1
ATOM 1675 C CA . VAL A 1 213 ? 5.646 16.135 -18.310 1.00 88.50 213 VAL A CA 1
ATOM 1676 C C . VAL A 1 213 ? 4.443 15.190 -18.208 1.00 88.50 213 VAL A C 1
ATOM 1678 O O . VAL A 1 213 ? 3.852 14.817 -19.218 1.00 88.50 213 VAL A O 1
ATOM 1681 N N . GLN A 1 214 ? 3.996 14.880 -16.989 1.00 80.44 214 GLN A N 1
ATOM 1682 C CA . GLN A 1 214 ? 2.791 14.074 -16.732 1.00 80.44 214 GLN A CA 1
ATOM 1683 C C . GLN A 1 214 ? 1.480 14.885 -16.788 1.00 80.44 214 GLN A C 1
ATOM 1685 O O . GLN A 1 214 ? 0.460 14.485 -16.218 1.00 80.44 214 GLN A O 1
ATOM 1690 N N . GLY A 1 215 ? 1.501 16.042 -17.451 1.00 84.81 215 GLY A N 1
ATOM 1691 C CA . GLY A 1 215 ? 0.355 16.928 -17.617 1.00 84.81 215 GLY A CA 1
ATOM 1692 C C . GLY A 1 215 ? 0.322 18.104 -16.642 1.00 84.81 215 GLY A C 1
ATOM 1693 O O . GLY A 1 215 ? 1.253 18.360 -15.882 1.00 84.81 215 GLY A O 1
ATOM 1694 N N . ASN A 1 216 ? -0.795 18.830 -16.672 1.00 87.00 216 ASN A N 1
ATOM 1695 C CA . ASN A 1 216 ? -0.933 20.165 -16.081 1.00 87.00 216 ASN A CA 1
ATOM 1696 C C . ASN A 1 216 ? -1.336 20.150 -14.594 1.00 87.00 216 ASN A C 1
ATOM 1698 O O . ASN A 1 216 ? -2.121 20.994 -14.173 1.00 87.00 216 ASN A O 1
ATOM 1702 N N . ASN A 1 217 ? -0.864 19.174 -13.813 1.00 89.81 217 ASN A N 1
ATOM 1703 C CA . ASN A 1 217 ? -1.166 19.136 -12.379 1.00 89.81 217 ASN A CA 1
ATOM 1704 C C . ASN A 1 217 ? -0.336 20.204 -11.661 1.00 89.81 217 ASN A C 1
ATOM 1706 O O . ASN A 1 217 ? 0.894 20.173 -11.720 1.00 89.81 217 ASN A O 1
ATOM 1710 N N . GLU A 1 218 ? -1.000 21.147 -11.000 1.00 94.00 218 GLU A N 1
ATOM 1711 C CA . GLU A 1 218 ? -0.330 22.241 -10.306 1.00 94.00 218 GLU A CA 1
ATOM 1712 C C . GLU A 1 218 ? 0.368 21.750 -9.031 1.00 94.00 218 GLU A C 1
ATOM 1714 O O . GLU A 1 218 ? -0.195 20.949 -8.284 1.00 94.00 218 GLU A O 1
ATOM 1719 N N . ILE A 1 219 ? 1.565 22.272 -8.746 1.00 95.44 219 ILE A N 1
ATOM 1720 C CA . ILE A 1 219 ? 2.223 22.092 -7.447 1.00 95.44 219 ILE A CA 1
ATOM 1721 C C . ILE A 1 219 ? 1.606 23.092 -6.465 1.00 95.44 219 ILE A C 1
ATOM 1723 O O . ILE A 1 219 ? 1.665 24.305 -6.676 1.00 95.44 219 ILE A O 1
ATOM 1727 N N . THR A 1 220 ? 0.985 22.585 -5.403 1.00 95.19 220 THR A N 1
ATOM 1728 C CA . THR A 1 220 ? 0.236 23.372 -4.410 1.00 95.19 220 THR A CA 1
ATOM 1729 C C . THR A 1 220 ? 0.866 23.380 -3.022 1.00 95.19 220 THR A C 1
ATOM 1731 O O . THR A 1 220 ? 0.382 24.099 -2.141 1.00 95.19 220 THR A O 1
ATOM 1734 N N . GLY A 1 221 ? 1.933 22.610 -2.831 1.00 96.00 221 GLY A N 1
ATOM 1735 C CA . GLY A 1 221 ? 2.722 22.541 -1.609 1.00 96.00 221 GLY A CA 1
ATOM 1736 C C . GLY A 1 221 ? 4.127 22.024 -1.903 1.00 96.00 221 GLY A C 1
ATOM 1737 O O . GLY A 1 221 ? 4.337 21.299 -2.874 1.00 96.00 221 GLY A O 1
ATOM 1738 N N . GLU A 1 222 ? 5.077 22.414 -1.064 1.00 96.62 222 GLU A N 1
ATOM 1739 C CA . GLU A 1 222 ? 6.496 22.096 -1.201 1.00 96.62 222 GLU A CA 1
ATOM 1740 C C . GLU A 1 222 ? 7.094 21.906 0.192 1.00 96.62 222 GLU A C 1
ATOM 1742 O O . GLU A 1 222 ? 6.798 22.674 1.112 1.00 96.62 222 GLU A O 1
ATOM 1747 N N . TYR A 1 223 ? 7.911 20.870 0.346 1.00 97.19 223 TYR A N 1
ATOM 1748 C CA . TYR A 1 223 ? 8.746 20.660 1.519 1.00 97.19 223 TYR A CA 1
ATOM 1749 C C . TYR A 1 223 ? 10.184 20.464 1.061 1.00 97.19 223 TYR A C 1
ATOM 1751 O O . TYR A 1 223 ? 10.454 19.559 0.273 1.00 97.19 223 TYR A O 1
ATOM 1759 N N . LEU A 1 224 ? 11.092 21.279 1.588 1.00 97.06 224 LEU A N 1
ATOM 1760 C CA . LEU A 1 224 ? 12.526 21.185 1.352 1.00 97.06 224 LEU A CA 1
ATOM 1761 C C . LEU A 1 224 ? 13.221 21.120 2.712 1.00 97.06 224 LEU A C 1
ATOM 1763 O O . LEU A 1 224 ? 13.017 22.006 3.546 1.00 97.06 224 LEU A O 1
ATOM 1767 N N . SER A 1 225 ? 14.006 20.068 2.953 1.00 96.00 225 SER A N 1
ATOM 1768 C CA . SER A 1 225 ? 14.819 19.976 4.169 1.00 96.00 225 SER A CA 1
ATOM 1769 C C . SER A 1 225 ? 15.914 21.040 4.174 1.00 96.00 225 SER A C 1
ATOM 1771 O O . SER A 1 225 ? 16.363 21.499 3.125 1.00 96.00 225 SER A O 1
ATOM 1773 N N . GLU A 1 226 ? 16.393 21.408 5.363 1.00 92.94 226 GLU A N 1
ATOM 1774 C CA . GLU A 1 226 ? 17.448 22.423 5.519 1.00 92.94 226 GLU A CA 1
ATOM 1775 C C . GLU A 1 226 ? 18.743 22.067 4.769 1.00 92.94 226 GLU A C 1
ATOM 1777 O O . GLU A 1 226 ? 19.440 22.952 4.282 1.00 92.94 226 GLU A O 1
ATOM 1782 N N . ASP A 1 227 ? 19.056 20.773 4.648 1.00 93.75 227 ASP A N 1
ATOM 1783 C CA . ASP A 1 227 ? 20.228 20.273 3.923 1.00 93.75 227 ASP A CA 1
ATOM 1784 C C . ASP A 1 227 ? 19.988 20.056 2.417 1.00 93.75 227 ASP A C 1
ATOM 1786 O O . ASP A 1 227 ? 20.900 19.627 1.707 1.00 93.75 227 ASP A O 1
ATOM 1790 N N . GLY A 1 228 ? 18.771 20.320 1.931 1.00 94.31 228 GLY A N 1
ATOM 1791 C CA . GLY A 1 228 ? 18.371 20.190 0.531 1.00 94.31 228 GLY A CA 1
ATOM 1792 C C . GLY A 1 228 ? 18.292 18.758 -0.009 1.00 94.31 228 GLY A C 1
ATOM 1793 O O . GLY A 1 228 ? 18.065 18.582 -1.202 1.00 94.31 228 GLY A O 1
ATOM 1794 N N . LYS A 1 229 ? 18.487 17.722 0.820 1.00 95.31 229 LYS A N 1
ATOM 1795 C CA . LYS A 1 229 ? 18.490 16.318 0.357 1.00 95.31 229 LYS A CA 1
ATOM 1796 C C . LYS A 1 229 ? 17.099 15.709 0.235 1.00 95.31 229 LYS A C 1
ATOM 1798 O O . LYS A 1 229 ? 16.909 14.769 -0.540 1.00 95.31 229 LYS A O 1
ATOM 1803 N N . THR A 1 230 ? 16.159 16.200 1.037 1.00 97.44 230 THR A N 1
ATOM 1804 C CA . THR A 1 230 ? 14.746 15.842 0.962 1.00 97.44 230 THR A CA 1
ATOM 1805 C C . THR A 1 230 ? 14.008 16.980 0.291 1.00 97.44 230 THR A C 1
ATOM 1807 O O . THR A 1 230 ? 13.985 18.097 0.806 1.00 97.44 230 THR A O 1
ATOM 1810 N N . HIS A 1 231 ? 13.358 16.676 -0.823 1.00 97.75 231 HIS A N 1
ATOM 1811 C CA . HIS A 1 231 ? 12.535 17.630 -1.541 1.00 97.75 231 HIS A CA 1
ATOM 1812 C C . HIS A 1 231 ? 11.258 16.931 -2.004 1.00 97.75 231 HIS A C 1
ATOM 1814 O O . HIS A 1 231 ? 11.312 15.861 -2.611 1.00 97.75 231 HIS A O 1
ATOM 1820 N N . VAL A 1 232 ? 10.099 17.491 -1.660 1.00 97.38 232 VAL A N 1
ATOM 1821 C CA . VAL A 1 232 ? 8.782 16.888 -1.892 1.00 97.38 232 VAL A CA 1
ATOM 1822 C C . VAL A 1 232 ? 7.841 17.938 -2.463 1.00 97.38 232 VAL A C 1
ATOM 1824 O O . VAL A 1 232 ? 7.701 19.024 -1.899 1.00 97.38 232 VAL A O 1
ATOM 1827 N N . PHE A 1 233 ? 7.130 17.579 -3.528 1.00 96.75 233 PHE A N 1
ATOM 1828 C CA . PHE A 1 233 ? 6.039 18.376 -4.077 1.00 96.75 233 PHE A CA 1
ATOM 1829 C C . PHE A 1 233 ? 4.687 17.737 -3.778 1.00 96.75 233 PHE A C 1
ATOM 1831 O O . PHE A 1 233 ? 4.519 16.520 -3.846 1.00 96.75 233 PHE A O 1
ATOM 1838 N N . GLU A 1 234 ? 3.694 18.574 -3.494 1.00 96.31 234 GLU A N 1
ATOM 1839 C CA . GLU A 1 234 ? 2.285 18.195 -3.478 1.00 96.31 234 GLU A CA 1
ATOM 1840 C C . GLU A 1 234 ? 1.615 18.677 -4.765 1.00 96.31 234 GLU A C 1
ATOM 1842 O O . GLU A 1 234 ? 1.549 19.877 -5.025 1.00 96.31 234 GLU A O 1
ATOM 1847 N N . TYR A 1 235 ? 1.083 17.741 -5.545 1.00 94.75 235 TYR A N 1
ATOM 1848 C CA . TYR A 1 235 ? 0.373 17.999 -6.792 1.00 94.75 235 TYR A CA 1
ATOM 1849 C C . TYR A 1 235 ? -1.143 17.949 -6.596 1.00 94.75 235 TYR A C 1
ATOM 1851 O O . TYR A 1 235 ? -1.660 16.993 -6.017 1.00 94.75 235 TYR A O 1
ATOM 1859 N N . LEU A 1 236 ? -1.874 18.906 -7.169 1.00 94.31 236 LEU A N 1
ATOM 1860 C CA . LEU A 1 236 ? -3.330 18.845 -7.297 1.00 94.31 236 LEU A CA 1
ATOM 1861 C C . LEU A 1 236 ? -3.722 18.037 -8.542 1.00 94.31 236 LEU A C 1
ATOM 1863 O O . LEU A 1 236 ? -3.462 18.432 -9.677 1.00 94.31 236 LEU A O 1
ATOM 1867 N N . ARG A 1 237 ? -4.394 16.904 -8.335 1.00 89.31 237 ARG A N 1
ATOM 1868 C CA . ARG A 1 237 ? -4.859 15.996 -9.389 1.00 89.31 237 ARG A CA 1
ATOM 1869 C C . ARG A 1 237 ? -6.317 16.299 -9.727 1.00 89.31 237 ARG A C 1
ATOM 1871 O O . ARG A 1 237 ? -7.230 15.926 -8.995 1.00 89.31 237 ARG A O 1
ATOM 1878 N N . ARG A 1 238 ? -6.551 16.958 -10.866 1.00 84.81 238 ARG A N 1
ATOM 1879 C CA . ARG A 1 238 ? -7.911 17.329 -11.318 1.00 84.81 238 ARG A CA 1
ATOM 1880 C C . ARG A 1 238 ? -8.653 16.206 -12.047 1.00 84.81 238 ARG A C 1
ATOM 1882 O O . ARG A 1 238 ? -9.874 16.145 -11.984 1.00 84.81 238 ARG A O 1
ATOM 1889 N N . ASN A 1 239 ? -7.924 15.300 -12.695 1.00 81.44 239 ASN A N 1
ATOM 1890 C CA . ASN A 1 239 ? -8.488 14.158 -13.422 1.00 81.44 239 ASN A CA 1
ATOM 1891 C C . ASN A 1 239 ? -8.495 12.918 -12.519 1.00 81.44 239 ASN A C 1
ATOM 1893 O O . ASN A 1 239 ? -7.668 12.022 -12.677 1.00 81.44 239 ASN A O 1
ATOM 1897 N N . SER A 1 240 ? -9.371 12.911 -11.517 1.00 84.75 240 SER A N 1
ATOM 1898 C CA . SER A 1 240 ? -9.409 11.881 -10.479 1.00 84.75 240 SER A CA 1
ATOM 1899 C C . SER A 1 240 ? -10.840 11.487 -10.136 1.00 84.75 240 SER A C 1
ATOM 1901 O O . SER A 1 240 ? -11.716 12.344 -10.081 1.00 84.75 240 SER A O 1
ATOM 1903 N N . TYR A 1 241 ? -11.055 10.202 -9.838 1.00 85.00 241 TYR A N 1
ATOM 1904 C CA . TYR A 1 241 ? -12.313 9.717 -9.262 1.00 85.00 241 TYR A CA 1
ATOM 1905 C C . TYR A 1 241 ? -12.468 10.107 -7.781 1.00 85.00 241 TYR A C 1
ATOM 1907 O O . TYR A 1 241 ? -13.580 10.102 -7.268 1.00 85.00 241 TYR A O 1
ATOM 1915 N N . ILE A 1 242 ? -11.364 10.432 -7.092 1.00 89.19 242 ILE A N 1
ATOM 1916 C CA . ILE A 1 242 ? -11.369 10.942 -5.714 1.00 89.19 242 ILE A CA 1
ATOM 1917 C C . ILE A 1 242 ? -11.851 12.404 -5.752 1.00 89.19 242 ILE A C 1
ATOM 1919 O O . ILE A 1 242 ? -11.126 13.250 -6.290 1.00 89.19 242 ILE A O 1
ATOM 1923 N N . PRO A 1 243 ? -13.051 12.714 -5.222 1.00 88.31 243 PRO A N 1
ATOM 1924 C CA . PRO A 1 243 ? -13.651 14.038 -5.338 1.00 88.31 243 PRO A CA 1
ATOM 1925 C C . PRO A 1 243 ? -13.055 15.042 -4.335 1.00 88.31 243 PRO A C 1
ATOM 1927 O O . PRO A 1 243 ? -12.268 14.689 -3.461 1.00 88.31 243 PRO A O 1
ATOM 1930 N N . TRP A 1 244 ? -13.466 16.310 -4.454 1.00 88.62 244 TRP A N 1
ATOM 1931 C CA . TRP A 1 244 ? -13.206 17.385 -3.476 1.00 88.62 244 TRP A CA 1
ATOM 1932 C C . TRP A 1 244 ? -11.736 17.775 -3.247 1.00 88.62 244 TRP A C 1
ATOM 1934 O O . TRP A 1 244 ? -11.394 18.389 -2.233 1.00 88.62 244 TRP A O 1
ATOM 1944 N N . GLY A 1 245 ? -10.891 17.507 -4.243 1.00 85.88 245 GLY A N 1
ATOM 1945 C CA . GLY A 1 245 ? -9.479 17.885 -4.260 1.00 85.88 245 GLY A CA 1
ATOM 1946 C C . GLY A 1 245 ? -8.584 16.710 -3.892 1.00 85.88 245 GLY A C 1
ATOM 1947 O O . GLY A 1 245 ? -8.270 16.511 -2.724 1.00 85.88 245 GLY A O 1
ATOM 1948 N N . HIS A 1 246 ? -8.167 15.958 -4.912 1.00 93.62 246 HIS A N 1
ATOM 1949 C CA . HIS A 1 246 ? -7.167 14.902 -4.795 1.00 93.62 246 HIS A CA 1
ATOM 1950 C C . HIS A 1 246 ? -5.768 15.523 -4.841 1.00 93.62 246 HIS A C 1
ATOM 1952 O O . HIS A 1 246 ? -5.365 16.078 -5.863 1.00 93.62 246 HIS A O 1
ATOM 1958 N N . PHE A 1 247 ? -5.029 15.414 -3.743 1.00 95.12 247 PHE A N 1
ATOM 1959 C CA . PHE A 1 247 ? -3.640 15.842 -3.628 1.00 95.12 247 PHE A CA 1
ATOM 1960 C C . PHE A 1 247 ? -2.716 14.630 -3.599 1.00 95.12 247 PHE A C 1
ATOM 1962 O O . PHE A 1 247 ? -3.019 13.641 -2.931 1.00 95.12 247 PHE A O 1
ATOM 1969 N N . ALA A 1 248 ? -1.588 14.715 -4.297 1.00 93.31 248 ALA A N 1
ATOM 1970 C CA . ALA A 1 248 ? -0.569 13.678 -4.301 1.00 93.31 248 ALA A CA 1
ATOM 1971 C C . ALA A 1 248 ? 0.791 14.253 -3.906 1.00 93.31 248 ALA A C 1
ATOM 1973 O O . ALA A 1 248 ? 1.333 15.100 -4.615 1.00 93.31 248 ALA A O 1
ATOM 1974 N N . SER A 1 249 ? 1.331 13.803 -2.775 1.00 93.75 249 SER A N 1
ATOM 1975 C CA . SER A 1 249 ? 2.644 14.226 -2.286 1.00 93.75 249 SER A CA 1
ATOM 1976 C C . SER A 1 249 ? 3.693 13.198 -2.687 1.00 93.75 249 SER A C 1
ATOM 1978 O O . SER A 1 249 ? 3.634 12.053 -2.243 1.00 93.75 249 SER A O 1
ATOM 1980 N N . ASN A 1 250 ? 4.646 13.614 -3.516 1.00 92.31 250 ASN A N 1
ATOM 1981 C CA . ASN A 1 250 ? 5.692 12.759 -4.064 1.00 92.31 250 ASN A CA 1
ATOM 1982 C C . ASN A 1 250 ? 7.048 13.455 -3.954 1.00 92.31 250 ASN A C 1
ATOM 1984 O O . ASN A 1 250 ? 7.125 14.686 -3.955 1.00 92.31 250 ASN A O 1
ATOM 1988 N N . MET A 1 251 ? 8.115 12.659 -3.911 1.00 95.94 251 MET A N 1
ATOM 1989 C CA . MET A 1 251 ? 9.473 13.185 -4.022 1.00 95.94 251 MET A CA 1
ATOM 1990 C C . MET A 1 251 ? 9.602 14.062 -5.272 1.00 95.94 251 MET A C 1
ATOM 1992 O O . MET A 1 251 ? 9.087 13.717 -6.341 1.00 95.94 251 MET A O 1
ATOM 1996 N N . ALA A 1 252 ? 10.263 15.205 -5.123 1.00 95.62 252 ALA A N 1
ATOM 1997 C CA . ALA A 1 252 ? 10.570 16.099 -6.222 1.00 95.62 252 ALA A CA 1
ATOM 1998 C C . ALA A 1 252 ? 11.555 15.436 -7.197 1.00 95.62 252 ALA A C 1
ATOM 2000 O O . ALA A 1 252 ? 12.212 14.434 -6.901 1.00 95.62 252 ALA A O 1
ATOM 2001 N N . ASN A 1 253 ? 11.630 15.983 -8.407 1.00 94.94 253 ASN A N 1
ATOM 2002 C CA . ASN A 1 253 ? 12.361 15.372 -9.514 1.00 94.94 253 ASN A CA 1
ATOM 2003 C C . ASN A 1 253 ? 13.893 15.397 -9.340 1.00 94.94 253 ASN A C 1
ATOM 2005 O O . ASN A 1 253 ? 14.598 14.701 -10.063 1.00 94.94 253 ASN A O 1
ATOM 2009 N N . ASP A 1 254 ? 14.399 16.189 -8.397 1.00 95.06 254 ASP A N 1
ATOM 2010 C CA . ASP A 1 254 ? 15.798 16.272 -7.965 1.00 95.06 254 ASP A CA 1
ATOM 2011 C C . ASP A 1 254 ? 16.123 15.358 -6.763 1.00 95.06 254 ASP A C 1
ATOM 2013 O O . ASP A 1 254 ? 17.292 15.177 -6.430 1.00 95.06 254 ASP A O 1
ATOM 2017 N N . ALA A 1 255 ? 15.115 14.722 -6.154 1.00 95.88 255 ALA A N 1
ATOM 2018 C CA . ALA A 1 255 ? 15.240 13.825 -5.004 1.00 95.88 255 ALA A CA 1
ATOM 2019 C C . ALA A 1 255 ? 14.635 12.435 -5.294 1.00 95.88 255 ALA A C 1
ATOM 2021 O O . ALA A 1 255 ? 13.796 11.922 -4.556 1.00 95.88 255 ALA A O 1
ATOM 2022 N N . ILE A 1 256 ? 15.058 11.805 -6.391 1.00 95.12 256 ILE A N 1
ATOM 2023 C CA . ILE A 1 256 ? 14.444 10.586 -6.944 1.00 95.12 256 ILE A CA 1
ATOM 2024 C C . ILE A 1 256 ? 14.522 9.400 -5.962 1.00 95.12 256 ILE A C 1
ATOM 2026 O O . ILE A 1 256 ? 15.583 9.086 -5.419 1.00 95.12 256 ILE A O 1
ATOM 2030 N N . ARG A 1 257 ? 13.384 8.719 -5.749 1.00 95.12 257 ARG A N 1
ATOM 2031 C CA . ARG A 1 257 ? 13.243 7.483 -4.954 1.00 95.12 257 ARG A CA 1
ATOM 2032 C C . ARG A 1 257 ? 12.307 6.518 -5.676 1.00 95.12 257 ARG A C 1
ATOM 2034 O O . ARG A 1 257 ? 11.160 6.863 -5.944 1.00 95.12 257 ARG A O 1
ATOM 2041 N N . TYR A 1 258 ? 12.789 5.324 -6.014 1.00 94.00 258 TYR A N 1
ATOM 2042 C CA . TYR A 1 258 ? 11.985 4.280 -6.683 1.00 94.00 258 TYR A CA 1
ATOM 2043 C C . TYR A 1 258 ? 11.749 3.064 -5.783 1.00 94.00 258 TYR A C 1
ATOM 2045 O O . TYR A 1 258 ? 11.067 2.117 -6.172 1.00 94.00 258 TYR A O 1
ATOM 2053 N N . ARG A 1 259 ? 12.303 3.092 -4.571 1.00 93.88 259 ARG A N 1
ATOM 2054 C CA . ARG A 1 259 ? 12.179 2.049 -3.560 1.00 93.88 259 ARG A CA 1
ATOM 2055 C C . ARG A 1 259 ? 11.782 2.678 -2.234 1.00 93.88 259 ARG A C 1
ATOM 2057 O O . ARG A 1 259 ? 12.236 3.775 -1.913 1.00 93.88 259 ARG A O 1
ATOM 2064 N N . ALA A 1 260 ? 10.978 1.976 -1.447 1.00 93.38 260 ALA A N 1
ATOM 2065 C CA . ALA A 1 260 ? 10.669 2.375 -0.081 1.00 93.38 260 ALA A CA 1
ATOM 2066 C C . ALA A 1 260 ? 11.929 2.327 0.800 1.00 93.38 260 ALA A C 1
ATOM 2068 O O . ALA A 1 260 ? 12.090 3.147 1.699 1.00 93.38 260 ALA A O 1
ATOM 2069 N N . LEU A 1 261 ? 12.861 1.417 0.505 1.00 95.19 261 LEU A N 1
ATOM 2070 C CA . LEU A 1 261 ? 14.156 1.314 1.172 1.00 95.19 261 LEU A CA 1
ATOM 2071 C C . LEU A 1 261 ? 15.060 2.528 0.949 1.00 95.19 261 LEU A C 1
ATOM 2073 O O . LEU A 1 261 ? 15.865 2.826 1.829 1.00 95.19 261 LEU A O 1
ATOM 2077 N N . ASP A 1 262 ? 14.879 3.258 -0.153 1.00 96.19 262 ASP A N 1
ATOM 2078 C CA . ASP A 1 262 ? 15.645 4.475 -0.432 1.00 96.19 262 ASP A CA 1
ATOM 2079 C C . ASP A 1 262 ? 15.088 5.697 0.333 1.00 96.19 262 ASP A C 1
ATOM 2081 O O . ASP A 1 262 ? 15.761 6.721 0.427 1.00 96.19 262 ASP A O 1
ATOM 2085 N N . LEU A 1 263 ? 13.868 5.617 0.887 1.00 96.50 263 LEU A N 1
ATOM 2086 C CA . LEU A 1 263 ? 13.277 6.701 1.679 1.00 96.50 263 LEU A CA 1
ATOM 2087 C C . LEU A 1 263 ? 13.974 6.826 3.036 1.00 96.50 263 LEU A C 1
ATOM 2089 O O . LEU A 1 263 ? 14.221 5.828 3.708 1.00 96.50 263 LEU A O 1
ATOM 2093 N N . CYS A 1 264 ? 14.243 8.040 3.498 1.00 96.75 264 CYS A N 1
ATOM 2094 C CA . CYS A 1 264 ? 14.732 8.300 4.851 1.00 96.75 264 CYS A CA 1
ATOM 2095 C C . CYS A 1 264 ? 13.630 8.845 5.777 1.00 96.75 264 CYS A C 1
ATOM 2097 O O . CYS A 1 264 ? 12.514 9.138 5.343 1.00 96.75 264 CYS A O 1
ATOM 2099 N N . ASP A 1 265 ? 13.943 8.985 7.070 1.00 96.81 265 ASP A N 1
ATOM 2100 C CA . ASP A 1 265 ? 13.022 9.581 8.049 1.00 96.81 265 ASP A CA 1
ATOM 2101 C C . ASP A 1 265 ? 12.592 10.994 7.631 1.00 96.81 265 ASP A C 1
ATOM 2103 O O . ASP A 1 265 ? 11.439 11.374 7.823 1.00 96.81 265 ASP A O 1
ATOM 2107 N N . GLU A 1 266 ? 13.506 11.770 7.047 1.00 97.50 266 GLU A N 1
ATOM 2108 C CA . GLU A 1 266 ? 13.228 13.133 6.597 1.00 97.50 266 GLU A CA 1
ATOM 2109 C C . GLU A 1 266 ? 12.314 13.155 5.363 1.00 97.50 266 GLU A C 1
ATOM 2111 O O . GLU A 1 266 ? 11.365 13.939 5.339 1.00 97.50 266 GLU A O 1
ATOM 2116 N N . ASP A 1 267 ? 12.500 12.226 4.414 1.00 97.69 267 ASP A N 1
ATOM 2117 C CA . ASP A 1 267 ? 11.587 12.032 3.277 1.00 97.69 267 ASP A CA 1
ATOM 2118 C C . ASP A 1 267 ? 10.161 11.765 3.784 1.00 97.69 267 ASP A C 1
ATOM 2120 O O . ASP A 1 267 ? 9.201 12.420 3.370 1.00 97.69 267 ASP A O 1
ATOM 2124 N N . MET A 1 268 ? 10.012 10.849 4.749 1.00 96.75 268 MET A N 1
ATOM 2125 C CA . MET A 1 268 ? 8.705 10.518 5.316 1.00 96.75 268 MET A CA 1
ATOM 2126 C C . MET A 1 268 ? 8.073 11.706 6.053 1.00 96.75 268 MET A C 1
ATOM 2128 O O . MET A 1 268 ? 6.876 11.959 5.882 1.00 96.75 268 MET A O 1
ATOM 2132 N N . LYS A 1 269 ? 8.863 12.468 6.824 1.00 96.19 269 LYS A N 1
ATOM 2133 C CA . LYS A 1 269 ? 8.398 13.709 7.460 1.00 96.19 269 LYS A CA 1
ATOM 2134 C C . LYS A 1 269 ? 7.913 14.711 6.424 1.00 96.19 269 LYS A C 1
ATOM 2136 O O . LYS A 1 269 ? 6.823 15.240 6.598 1.00 96.19 269 LYS A O 1
ATOM 2141 N N . GLY A 1 270 ? 8.674 14.957 5.358 1.00 96.75 270 GLY A N 1
ATOM 2142 C CA . GLY A 1 270 ? 8.306 15.916 4.319 1.00 96.75 270 GLY A CA 1
ATOM 2143 C C . GLY A 1 270 ? 6.997 15.547 3.625 1.00 96.75 270 GLY A C 1
ATOM 2144 O O . GLY A 1 270 ? 6.095 16.378 3.496 1.00 96.75 270 GLY A O 1
ATOM 2145 N N . ILE A 1 271 ? 6.835 14.271 3.266 1.00 96.56 271 ILE A N 1
ATOM 2146 C CA . ILE A 1 271 ? 5.610 13.799 2.616 1.00 96.56 271 ILE A CA 1
ATOM 2147 C C . ILE A 1 271 ? 4.394 13.923 3.550 1.00 96.56 271 ILE A C 1
ATOM 2149 O O . ILE A 1 271 ? 3.339 14.419 3.145 1.00 96.56 271 ILE A O 1
ATOM 2153 N N . ARG A 1 272 ? 4.531 13.527 4.820 1.00 97.25 272 ARG A N 1
ATOM 2154 C CA . ARG A 1 272 ? 3.433 13.594 5.803 1.00 97.25 272 ARG A CA 1
ATOM 2155 C C . ARG A 1 272 ? 3.137 15.018 6.244 1.00 97.25 272 ARG A C 1
ATOM 2157 O O . ARG A 1 272 ? 1.976 15.354 6.468 1.00 97.25 272 ARG A O 1
ATOM 2164 N N . HIS A 1 273 ? 4.152 15.874 6.295 1.00 97.56 273 HIS A N 1
ATOM 2165 C CA . HIS A 1 273 ? 4.002 17.292 6.580 1.00 97.56 273 HIS A CA 1
ATOM 2166 C C . HIS A 1 273 ? 3.026 17.951 5.604 1.00 97.56 273 HIS A C 1
ATOM 2168 O O . HIS A 1 273 ? 2.111 18.648 6.043 1.00 97.56 273 HIS A O 1
ATOM 2174 N N . LEU A 1 274 ? 3.173 17.695 4.300 1.00 97.50 274 LEU A N 1
ATOM 2175 C CA . LEU A 1 274 ? 2.280 18.260 3.286 1.00 97.50 274 LEU A CA 1
ATOM 2176 C C . LEU A 1 274 ? 0.833 17.777 3.460 1.00 97.50 274 LEU A C 1
ATOM 2178 O O . LEU A 1 274 ? -0.082 18.598 3.395 1.00 97.50 274 LEU A O 1
ATOM 2182 N N . TYR A 1 275 ? 0.622 16.501 3.805 1.00 97.50 275 TYR A N 1
ATOM 2183 C CA . TYR A 1 275 ? -0.704 15.981 4.165 1.00 97.50 275 TYR A CA 1
ATOM 2184 C C . TYR A 1 275 ? -1.315 16.722 5.367 1.00 97.50 275 TYR A C 1
ATOM 2186 O O . TYR A 1 275 ? -2.441 17.224 5.284 1.00 97.50 275 TYR A O 1
ATOM 2194 N N . TYR A 1 276 ? -0.570 16.850 6.470 1.00 97.94 276 TYR A N 1
ATOM 2195 C CA . TYR A 1 276 ? -1.043 17.552 7.666 1.00 97.94 276 TYR A CA 1
ATOM 2196 C C . TYR A 1 276 ? -1.342 19.026 7.383 1.00 97.94 276 TYR A C 1
ATOM 2198 O O . TYR A 1 276 ? -2.404 19.526 7.753 1.00 97.94 276 TYR A O 1
ATOM 2206 N N . GLN A 1 277 ? -0.435 19.715 6.687 1.00 96.94 277 GLN A N 1
ATOM 2207 C CA . GLN A 1 277 ? -0.600 21.108 6.284 1.00 96.94 277 GLN A CA 1
ATOM 2208 C C . GLN A 1 277 ? -1.877 21.295 5.468 1.00 96.94 277 GLN A C 1
ATOM 2210 O O . GLN A 1 277 ? -2.686 22.172 5.780 1.00 96.94 277 GLN A O 1
ATOM 2215 N N . ARG A 1 278 ? -2.076 20.465 4.439 1.00 96.44 278 ARG A N 1
ATOM 2216 C CA . ARG A 1 278 ? -3.237 20.544 3.554 1.00 96.44 278 ARG A CA 1
ATOM 2217 C C . ARG A 1 278 ? -4.536 20.382 4.325 1.00 96.44 278 ARG A C 1
ATOM 2219 O O . ARG A 1 278 ? -5.425 21.226 4.192 1.00 96.44 278 ARG A O 1
ATOM 2226 N N . ALA A 1 279 ? -4.629 19.345 5.154 1.00 96.38 279 ALA A N 1
ATOM 2227 C CA . ALA A 1 279 ? -5.819 19.084 5.948 1.00 96.38 279 ALA A CA 1
ATOM 2228 C C . ALA A 1 279 ? -6.088 20.212 6.957 1.00 96.38 279 ALA A C 1
ATOM 2230 O O . ALA A 1 279 ? -7.197 20.746 7.006 1.00 96.38 279 ALA A O 1
ATOM 2231 N N . PHE A 1 280 ? -5.075 20.644 7.716 1.00 97.44 280 PHE A N 1
ATOM 2232 C CA . PHE A 1 280 ? -5.255 21.661 8.755 1.00 97.44 280 PHE A CA 1
ATOM 2233 C C . PHE A 1 280 ? -5.643 23.016 8.165 1.00 97.44 280 PHE A C 1
ATOM 2235 O O . PHE A 1 280 ? -6.563 23.650 8.674 1.00 97.44 280 PHE A O 1
ATOM 2242 N N . VAL A 1 281 ? -5.012 23.441 7.066 1.00 95.94 281 VAL A N 1
ATOM 2243 C CA . VAL A 1 281 ? -5.365 24.693 6.379 1.00 95.94 281 VAL A CA 1
ATOM 2244 C C . VAL A 1 281 ? -6.790 24.637 5.824 1.00 95.94 281 VAL A C 1
ATOM 2246 O O . VAL A 1 281 ? -7.524 25.617 5.939 1.00 95.94 281 VAL A O 1
ATOM 2249 N N . ARG A 1 282 ? -7.221 23.500 5.259 1.00 94.88 282 ARG A N 1
ATOM 2250 C CA . ARG A 1 282 ? -8.588 23.342 4.731 1.00 94.88 282 ARG A CA 1
ATOM 2251 C C . ARG A 1 282 ? -9.642 23.431 5.833 1.00 94.88 282 ARG A C 1
ATOM 2253 O O . ARG A 1 282 ? -10.622 24.153 5.661 1.00 94.88 282 ARG A O 1
ATOM 2260 N N . VAL A 1 283 ? -9.430 22.765 6.968 1.00 96.19 283 VAL A N 1
ATOM 2261 C CA . VAL A 1 283 ? -10.359 22.844 8.109 1.00 96.19 283 VAL A CA 1
ATOM 2262 C C . VAL A 1 283 ? -10.323 24.237 8.747 1.00 96.19 283 VAL A C 1
ATOM 2264 O O . VAL A 1 283 ? -11.370 24.798 9.061 1.00 96.19 283 VAL A O 1
ATOM 2267 N N . ALA A 1 284 ? -9.141 24.843 8.877 1.00 96.31 284 ALA A N 1
ATOM 2268 C CA . ALA A 1 284 ? -8.979 26.190 9.423 1.00 96.31 284 ALA A CA 1
ATOM 2269 C C . ALA A 1 284 ? -9.736 27.235 8.599 1.00 96.31 284 ALA A C 1
ATOM 2271 O O . ALA A 1 284 ? -10.418 28.083 9.174 1.00 96.31 284 ALA A O 1
ATOM 2272 N N . ALA A 1 285 ? -9.678 27.122 7.268 1.00 94.88 285 ALA A N 1
ATOM 2273 C CA . ALA A 1 285 ? -10.421 27.981 6.356 1.00 94.88 285 ALA A CA 1
ATOM 2274 C C . ALA A 1 285 ? -11.936 27.873 6.591 1.00 94.88 285 ALA A C 1
ATOM 2276 O O . ALA A 1 285 ? -12.605 28.893 6.733 1.00 94.88 285 ALA A O 1
ATOM 2277 N N . GLY A 1 286 ? -12.464 26.647 6.706 1.00 93.25 286 GLY A N 1
ATOM 2278 C CA . GLY A 1 286 ? -13.885 26.406 6.987 1.00 93.25 286 GLY A CA 1
ATOM 2279 C C . GLY A 1 286 ? -14.344 26.916 8.359 1.00 93.25 286 GLY A C 1
ATOM 2280 O O . GLY A 1 286 ? -15.510 27.252 8.536 1.00 93.25 286 GLY A O 1
ATOM 2281 N N . LEU A 1 287 ? -13.425 27.026 9.321 1.00 95.25 287 LEU A N 1
ATOM 2282 C CA . LEU A 1 287 ? -13.686 27.547 10.666 1.00 95.25 287 LEU A CA 1
ATOM 2283 C C . LEU A 1 287 ? -13.398 29.050 10.822 1.00 95.25 287 LEU A C 1
ATOM 2285 O O . LEU A 1 287 ? -13.528 29.582 11.928 1.00 95.25 287 LEU A O 1
ATOM 2289 N N . GLY A 1 288 ? -12.979 29.734 9.752 1.00 94.12 288 GLY A N 1
ATOM 2290 C CA . GLY A 1 288 ? -12.609 31.152 9.794 1.00 94.12 288 GLY A CA 1
ATOM 2291 C C . GLY A 1 288 ? -11.383 31.448 10.667 1.00 94.12 288 GLY A C 1
ATOM 2292 O O . GLY A 1 288 ? -11.258 32.549 11.202 1.00 94.12 288 GLY A O 1
ATOM 2293 N N . ILE A 1 289 ? -10.491 30.473 10.860 1.00 95.44 289 ILE A N 1
ATOM 2294 C CA . ILE A 1 289 ? -9.204 30.684 11.533 1.00 95.44 289 ILE A CA 1
ATOM 2295 C C . ILE A 1 289 ? -8.254 31.367 10.545 1.00 95.44 289 ILE A C 1
ATOM 2297 O O . ILE A 1 289 ? -8.200 30.994 9.374 1.00 95.44 289 ILE A O 1
ATOM 2301 N N . CYS A 1 290 ? -7.497 32.362 11.019 1.00 92.12 290 CYS A N 1
ATOM 2302 C CA . CYS A 1 290 ? -6.527 33.074 10.190 1.00 92.12 290 CYS A CA 1
ATOM 2303 C C . CYS A 1 290 ? -5.524 32.094 9.563 1.00 92.12 290 CYS A C 1
ATOM 2305 O O . CYS A 1 290 ? -4.915 31.277 10.259 1.00 92.12 290 CYS A O 1
ATOM 2307 N N . LEU A 1 291 ? -5.387 32.174 8.242 1.00 90.44 291 LEU A N 1
ATOM 2308 C CA . LEU A 1 291 ? -4.532 31.295 7.456 1.00 90.44 291 LEU A CA 1
ATOM 2309 C C . LEU A 1 291 ? -3.128 31.893 7.305 1.00 90.44 291 LEU A C 1
ATOM 2311 O O . LEU A 1 291 ? -2.971 33.110 7.402 1.00 90.44 291 LEU A O 1
ATOM 2315 N N . PRO A 1 292 ? -2.105 31.055 7.060 1.00 81.88 292 PRO A N 1
ATOM 2316 C CA . PRO A 1 292 ? -0.779 31.545 6.703 1.00 81.88 292 PRO A CA 1
ATOM 2317 C C . PRO A 1 292 ? -0.788 32.347 5.394 1.00 81.88 292 PRO A C 1
ATOM 2319 O O . PRO A 1 292 ? -1.701 32.228 4.571 1.00 81.88 292 PRO A O 1
ATOM 2322 N N . ASP A 1 293 ? 0.277 33.122 5.192 1.00 85.19 293 ASP A N 1
ATOM 2323 C CA . ASP A 1 293 ? 0.510 33.858 3.953 1.00 85.19 293 ASP A CA 1
ATOM 2324 C C . ASP A 1 293 ? 0.626 32.927 2.737 1.00 85.19 293 ASP A C 1
ATOM 2326 O O . ASP A 1 293 ? 0.969 31.744 2.823 1.00 85.19 293 ASP A O 1
ATOM 2330 N N . LYS A 1 294 ? 0.353 33.483 1.553 1.00 86.06 294 LYS A N 1
ATOM 2331 C CA . LYS A 1 294 ? 0.508 32.753 0.290 1.00 86.06 294 LYS A CA 1
ATOM 2332 C C . LYS A 1 294 ? 1.971 32.351 0.091 1.00 86.06 294 LYS A C 1
ATOM 2334 O O . LYS A 1 294 ? 2.866 33.151 0.337 1.00 86.06 294 LYS A O 1
ATOM 2339 N N . LYS A 1 295 ? 2.190 31.152 -0.462 1.00 85.88 295 LYS A N 1
ATOM 2340 C CA . LYS A 1 295 ? 3.525 30.595 -0.762 1.00 85.88 295 LYS A CA 1
ATOM 2341 C C . LYS A 1 295 ? 4.432 30.449 0.472 1.00 85.88 295 LYS A C 1
ATOM 2343 O O . LYS A 1 295 ? 5.649 30.497 0.341 1.00 85.88 295 LYS A O 1
ATOM 2348 N N . ALA A 1 296 ? 3.846 30.255 1.651 1.00 86.50 296 ALA A N 1
ATOM 2349 C CA . ALA A 1 296 ? 4.580 29.932 2.866 1.00 86.50 296 ALA A CA 1
ATOM 2350 C C . ALA A 1 296 ? 4.274 28.489 3.290 1.00 86.50 296 ALA A C 1
ATOM 2352 O O . ALA A 1 296 ? 3.145 28.181 3.677 1.00 86.50 296 ALA A O 1
ATOM 2353 N N . CYS A 1 297 ? 5.276 27.610 3.221 1.00 90.25 297 CYS A N 1
ATOM 2354 C CA . CYS A 1 297 ? 5.199 26.306 3.876 1.00 90.25 297 CYS A CA 1
ATOM 2355 C C . CYS A 1 297 ? 5.214 26.514 5.399 1.00 90.25 297 CYS A C 1
ATOM 2357 O O . CYS A 1 297 ? 5.994 27.315 5.922 1.00 90.25 297 CYS A O 1
ATOM 2359 N N . LEU A 1 298 ? 4.311 25.850 6.118 1.00 93.88 298 LEU A N 1
ATOM 2360 C CA . LEU A 1 298 ? 4.209 25.965 7.565 1.00 93.88 298 LEU A CA 1
ATOM 2361 C C . LEU A 1 298 ? 5.412 25.289 8.219 1.00 93.88 298 LEU A C 1
ATOM 2363 O O . LEU A 1 298 ? 5.724 24.139 7.951 1.00 93.88 298 LEU A O 1
ATOM 2367 N N . THR A 1 299 ? 6.052 25.959 9.173 1.00 93.88 299 THR A N 1
ATOM 2368 C CA . THR A 1 299 ? 7.014 25.261 10.034 1.00 93.88 299 THR A CA 1
ATOM 2369 C C . THR A 1 299 ? 6.281 24.278 10.950 1.00 93.88 299 THR A C 1
ATOM 2371 O O . THR A 1 299 ? 5.088 24.433 11.226 1.00 93.88 299 THR A O 1
ATOM 2374 N N . GLN A 1 300 ? 6.992 23.286 11.494 1.00 93.75 300 GLN A N 1
ATOM 2375 C CA . GLN A 1 300 ? 6.407 22.307 12.420 1.00 93.75 300 GLN A CA 1
ATOM 2376 C C . GLN A 1 300 ? 5.707 22.971 13.621 1.00 93.75 300 GLN A C 1
ATOM 2378 O O . GLN A 1 300 ? 4.619 22.549 14.012 1.00 93.75 300 GLN A O 1
ATOM 2383 N N . ASN A 1 301 ? 6.290 24.048 14.159 1.00 95.50 301 ASN A N 1
ATOM 2384 C CA . ASN A 1 301 ? 5.697 24.814 15.257 1.00 95.50 301 ASN A CA 1
ATOM 2385 C C . ASN A 1 301 ? 4.399 25.509 14.829 1.00 95.50 301 ASN A C 1
ATOM 2387 O O . ASN A 1 301 ? 3.400 25.425 15.535 1.00 95.50 301 ASN A O 1
ATOM 2391 N N . ARG A 1 302 ? 4.374 26.137 13.645 1.00 95.44 302 ARG A N 1
ATOM 2392 C CA . ARG A 1 302 ? 3.169 26.810 13.131 1.00 95.44 302 ARG A CA 1
ATOM 2393 C C . ARG A 1 302 ? 2.056 25.827 12.781 1.00 95.44 302 ARG A C 1
ATOM 2395 O O . ARG A 1 302 ? 0.887 26.126 13.013 1.00 95.44 302 ARG A O 1
ATOM 2402 N N . LEU A 1 303 ? 2.412 24.652 12.266 1.00 96.25 303 LEU A N 1
ATOM 2403 C CA . LEU A 1 303 ? 1.472 23.563 12.025 1.00 96.25 303 LEU A CA 1
ATOM 2404 C C . LEU A 1 303 ? 0.840 23.074 13.340 1.00 96.25 303 LEU A C 1
ATOM 2406 O O . LEU A 1 303 ? -0.368 22.851 13.409 1.00 96.25 303 LEU A O 1
ATOM 2410 N N . GLU A 1 304 ? 1.642 22.956 14.399 1.00 97.81 304 GLU A N 1
ATOM 2411 C CA . GLU A 1 304 ? 1.176 22.557 15.728 1.00 97.81 304 GLU A CA 1
ATOM 2412 C C . GLU A 1 304 ? 0.320 23.641 16.410 1.00 97.81 304 GLU A C 1
ATOM 2414 O O . GLU A 1 304 ? -0.695 23.317 17.030 1.00 97.81 304 GLU A O 1
ATOM 2419 N N . ASP A 1 305 ? 0.660 24.923 16.251 1.00 97.19 305 ASP A N 1
ATOM 2420 C CA . ASP A 1 305 ? -0.178 26.044 16.697 1.00 97.19 305 ASP A CA 1
ATOM 2421 C C . ASP A 1 305 ? -1.547 26.023 16.005 1.00 97.19 305 ASP A C 1
ATOM 2423 O O . ASP A 1 305 ? -2.586 26.149 16.662 1.00 97.19 305 ASP A O 1
ATOM 2427 N N . LEU A 1 306 ? -1.560 25.812 14.682 1.00 97.56 306 LEU A N 1
ATOM 2428 C CA . LEU A 1 306 ? -2.791 25.715 13.902 1.00 97.56 306 LEU A CA 1
ATOM 2429 C C . LEU A 1 306 ? -3.650 24.540 14.376 1.00 97.56 306 LEU A C 1
ATOM 2431 O O . LEU A 1 306 ? -4.849 24.704 14.597 1.00 97.56 306 LEU A O 1
ATOM 2435 N N . ARG A 1 307 ? -3.041 23.374 14.619 1.00 97.88 307 ARG A N 1
ATOM 2436 C CA . ARG A 1 307 ? -3.736 22.204 15.170 1.00 97.88 307 ARG A CA 1
ATOM 2437 C C . ARG A 1 307 ? -4.383 22.493 16.524 1.00 97.88 307 ARG A C 1
ATOM 2439 O O . ARG A 1 307 ? -5.541 22.136 16.737 1.00 97.88 307 ARG A O 1
ATOM 2446 N N . LYS A 1 308 ? -3.671 23.157 17.439 1.00 98.06 308 LYS A N 1
ATOM 2447 C CA . LYS A 1 308 ? -4.223 23.546 18.748 1.00 98.06 308 LYS A CA 1
ATOM 2448 C C . LYS A 1 308 ? -5.399 24.512 18.596 1.00 98.06 308 LYS A C 1
ATOM 2450 O O . LYS A 1 308 ? -6.409 24.344 19.276 1.00 98.06 308 LYS A O 1
ATOM 2455 N N . ALA A 1 309 ? -5.306 25.479 17.680 1.00 97.38 309 ALA A N 1
ATOM 2456 C CA . ALA A 1 309 ? -6.404 26.398 17.380 1.00 97.38 309 ALA A CA 1
ATOM 2457 C C . ALA A 1 309 ? -7.635 25.667 16.811 1.00 97.38 309 ALA A C 1
ATOM 2459 O O . ALA A 1 309 ? -8.762 25.953 17.220 1.00 97.38 309 ALA A O 1
ATOM 2460 N N . LEU A 1 310 ? -7.422 24.683 15.928 1.00 97.00 310 LEU A N 1
ATOM 2461 C CA . LEU A 1 310 ? -8.477 23.806 15.411 1.00 97.00 310 LEU A CA 1
ATOM 2462 C C . LEU A 1 310 ? -9.163 23.039 16.542 1.00 97.00 310 LEU A C 1
ATOM 2464 O O . LEU A 1 310 ? -10.383 23.107 16.668 1.00 97.00 310 LEU A O 1
ATOM 2468 N N . GLN A 1 311 ? -8.397 22.371 17.410 1.00 96.00 311 GLN A N 1
ATOM 2469 C CA . GLN A 1 311 ? -8.959 21.653 18.557 1.00 96.00 311 GLN A CA 1
ATOM 2470 C C . GLN A 1 311 ? -9.760 22.574 19.480 1.00 96.00 311 GLN A C 1
ATOM 2472 O O . GLN A 1 311 ? -10.871 22.231 19.879 1.00 96.00 311 GLN A O 1
ATOM 2477 N N . ALA A 1 312 ? -9.228 23.759 19.791 1.00 95.75 312 ALA A N 1
ATOM 2478 C CA . ALA A 1 312 ? -9.921 24.734 20.622 1.00 95.75 312 ALA A CA 1
ATOM 2479 C C . ALA A 1 312 ? -11.265 25.154 20.007 1.00 95.75 312 ALA A C 1
ATOM 2481 O O . ALA A 1 312 ? -12.252 25.250 20.732 1.00 95.75 312 ALA A O 1
ATOM 2482 N N . LYS A 1 313 ? -11.324 25.355 18.682 1.00 95.62 313 LYS A N 1
ATOM 2483 C CA . LYS A 1 313 ? -12.559 25.684 17.953 1.00 95.62 313 LYS A CA 1
ATOM 2484 C C . LYS A 1 313 ? -13.553 24.523 17.906 1.00 95.62 313 LYS A C 1
ATOM 2486 O O . LYS A 1 313 ? -14.730 24.735 18.177 1.00 95.62 313 LYS A O 1
ATOM 2491 N N . LEU A 1 314 ? -13.095 23.306 17.616 1.00 93.81 314 LEU A N 1
ATOM 2492 C CA . LEU A 1 314 ? -13.947 22.109 17.541 1.00 93.81 314 LEU A CA 1
ATOM 2493 C C . LEU A 1 314 ? -14.552 21.714 18.900 1.00 93.81 314 LEU A C 1
ATOM 2495 O O . LEU A 1 314 ? -15.628 21.112 18.949 1.00 93.81 314 LEU A O 1
ATOM 2499 N N . ASN A 1 315 ? -13.891 22.090 19.998 1.00 92.31 315 ASN A N 1
ATOM 2500 C CA . ASN A 1 315 ? -14.352 21.851 21.366 1.00 92.31 315 ASN A CA 1
ATOM 2501 C C . ASN A 1 315 ? -15.285 22.947 21.919 1.00 92.31 315 ASN A C 1
ATOM 2503 O O . ASN A 1 315 ? -15.736 22.834 23.059 1.00 92.31 315 ASN A O 1
ATOM 2507 N N . GLN A 1 316 ? -15.590 24.001 21.152 1.00 93.00 316 GLN A N 1
ATOM 2508 C CA . GLN A 1 316 ? -16.548 25.028 21.580 1.00 93.00 316 GLN A CA 1
ATOM 2509 C C . GLN A 1 316 ? -17.961 24.449 21.730 1.00 93.00 316 GLN A C 1
ATOM 2511 O O . GLN A 1 316 ? -18.306 23.430 21.133 1.00 93.00 316 GLN A O 1
ATOM 2516 N N . THR A 1 317 ? -18.785 25.104 22.553 1.00 87.06 317 THR A N 1
ATOM 2517 C CA . THR A 1 317 ? -20.206 24.774 22.723 1.00 87.06 317 THR A CA 1
ATOM 2518 C C . THR A 1 317 ? -21.048 26.010 22.380 1.00 87.06 317 THR A C 1
ATOM 2520 O O . THR A 1 317 ? -20.911 27.018 23.073 1.00 87.06 317 THR A O 1
ATOM 2523 N N . PRO A 1 318 ? -21.903 25.961 21.339 1.00 86.44 318 PRO A N 1
ATOM 2524 C CA . PRO A 1 318 ? -22.095 24.841 20.412 1.00 86.44 318 PRO A CA 1
ATOM 2525 C C . PRO A 1 318 ? -20.856 24.591 19.534 1.00 86.44 318 PRO A C 1
ATOM 2527 O O . PRO A 1 318 ? -20.106 25.516 19.225 1.00 86.44 318 PRO A O 1
ATOM 2530 N N . ALA A 1 319 ? -20.642 23.332 19.141 1.00 85.88 319 ALA A N 1
ATOM 2531 C CA . ALA A 1 319 ? -19.549 22.982 18.236 1.00 85.88 319 ALA A CA 1
ATOM 2532 C C . ALA A 1 319 ? -19.835 23.539 16.829 1.00 85.88 319 ALA A C 1
ATOM 2534 O O . ALA A 1 319 ? -20.992 23.513 16.395 1.00 85.88 319 ALA A O 1
ATOM 2535 N N . PRO A 1 320 ? -18.815 24.030 16.106 1.00 90.75 320 PRO A N 1
ATOM 2536 C CA . PRO A 1 320 ? -19.005 24.541 14.756 1.00 90.75 320 PRO A CA 1
ATOM 2537 C C . PRO A 1 320 ? -19.409 23.418 13.791 1.00 90.75 320 PRO A C 1
ATOM 2539 O O . PRO A 1 320 ? -18.991 22.270 13.941 1.00 90.75 320 PRO A O 1
ATOM 2542 N N . CYS A 1 321 ? -20.206 23.760 12.778 1.00 88.12 321 CYS A N 1
ATOM 2543 C CA . CYS A 1 321 ? -20.519 22.838 11.691 1.00 88.12 321 CYS A CA 1
ATOM 2544 C C . CYS A 1 321 ? -19.338 22.771 10.715 1.00 88.12 321 CYS A C 1
ATOM 2546 O O . CYS A 1 321 ? -18.824 23.810 10.301 1.00 88.12 321 CYS A O 1
ATOM 2548 N N . LEU A 1 322 ? -18.929 21.561 10.339 1.00 93.75 322 LEU A N 1
ATOM 2549 C CA . LEU A 1 322 ? -17.911 21.333 9.320 1.00 93.75 322 LEU A CA 1
ATOM 2550 C C . LEU A 1 322 ? -18.564 20.868 8.019 1.00 93.75 322 LEU A C 1
ATOM 2552 O O . LEU A 1 322 ? -19.311 19.891 8.011 1.00 93.75 322 LEU A O 1
ATOM 2556 N N . GLU A 1 323 ? -18.232 21.539 6.915 1.00 93.38 323 GLU A N 1
ATOM 2557 C CA . GLU A 1 323 ? -18.536 21.038 5.570 1.00 93.38 323 GLU A CA 1
ATOM 2558 C C . GLU A 1 323 ? -17.692 19.797 5.263 1.00 93.38 323 GLU A C 1
ATOM 2560 O O . GLU A 1 323 ? -18.225 18.794 4.803 1.00 93.38 323 GLU A O 1
ATOM 2565 N N . PHE A 1 324 ? -16.393 19.853 5.579 1.00 95.94 324 PHE A N 1
ATOM 2566 C CA . PHE A 1 324 ? -15.438 18.753 5.465 1.00 95.94 324 PHE A CA 1
ATOM 2567 C C . PHE A 1 324 ? -15.004 18.301 6.853 1.00 95.94 324 PHE A C 1
ATOM 2569 O O . PHE A 1 324 ? -14.321 19.040 7.565 1.00 95.94 324 PHE A O 1
ATOM 2576 N N . ASP A 1 325 ? -15.402 17.092 7.232 1.00 96.06 325 ASP A N 1
ATOM 2577 C CA . ASP A 1 325 ? -15.223 16.556 8.580 1.00 96.06 325 ASP A CA 1
ATOM 2578 C C . ASP A 1 325 ? -14.354 15.295 8.613 1.00 96.06 325 ASP A C 1
ATOM 2580 O O . ASP A 1 325 ? -14.194 14.706 9.678 1.00 96.06 325 ASP A O 1
ATOM 2584 N N . ASN A 1 326 ? -13.769 14.871 7.489 1.00 96.00 326 ASN A N 1
ATOM 2585 C CA . ASN A 1 326 ? -12.818 13.765 7.487 1.00 96.00 326 ASN A CA 1
ATOM 2586 C C . ASN A 1 326 ? -11.766 13.877 6.376 1.00 96.00 326 ASN A C 1
ATOM 2588 O O . ASN A 1 326 ? -11.858 14.726 5.485 1.00 96.00 326 ASN A O 1
ATOM 2592 N N . THR A 1 327 ? -10.779 12.987 6.420 1.00 95.69 327 THR A N 1
ATOM 2593 C CA . THR A 1 327 ? -9.756 12.806 5.387 1.00 95.69 327 THR A CA 1
ATOM 2594 C C . THR A 1 327 ? -9.835 11.419 4.764 1.00 95.69 327 THR A C 1
ATOM 2596 O O . THR A 1 327 ? -10.148 10.430 5.424 1.00 95.69 327 THR A O 1
ATOM 2599 N N . LEU A 1 328 ? -9.519 11.358 3.473 1.00 96.19 328 LEU A N 1
ATOM 2600 C CA . LEU A 1 328 ? -9.033 10.160 2.802 1.00 96.19 328 LEU A CA 1
ATOM 2601 C C . LEU A 1 328 ? -7.514 10.285 2.734 1.00 96.19 328 LEU A C 1
ATOM 2603 O O . LEU A 1 328 ? -7.020 11.310 2.265 1.00 96.19 328 LEU A O 1
ATOM 2607 N N . TRP A 1 329 ? -6.788 9.254 3.155 1.00 96.56 329 TRP A N 1
ATOM 2608 C CA . TRP A 1 329 ? -5.356 9.127 2.900 1.00 96.56 329 TRP A CA 1
ATOM 2609 C C . TRP A 1 329 ? -5.022 7.687 2.517 1.00 96.56 329 TRP A C 1
ATOM 2611 O O . TRP A 1 329 ? -5.539 6.734 3.107 1.00 96.56 329 TRP A O 1
ATOM 2621 N N . GLY A 1 330 ? -4.139 7.536 1.537 1.00 94.69 330 GLY A N 1
ATOM 2622 C CA . GLY A 1 330 ? -3.591 6.247 1.154 1.00 94.69 330 GLY A CA 1
ATOM 2623 C C . GLY A 1 330 ? -2.232 6.375 0.484 1.00 94.69 330 GLY A C 1
ATOM 2624 O O . GLY A 1 330 ? -1.829 7.450 0.036 1.00 94.69 330 GLY A O 1
ATOM 2625 N N . TRP A 1 331 ? -1.522 5.255 0.409 1.00 94.00 331 TRP A N 1
ATOM 2626 C CA . TRP A 1 331 ? -0.234 5.168 -0.268 1.00 94.00 331 TRP A CA 1
ATOM 2627 C C . TRP A 1 331 ? -0.133 3.863 -1.048 1.00 94.00 331 TRP A C 1
ATOM 2629 O O . TRP A 1 331 ? -0.197 2.786 -0.467 1.00 94.00 331 TRP A O 1
ATOM 2639 N N . ASN A 1 332 ? 0.077 3.970 -2.358 1.00 93.38 332 ASN A N 1
ATOM 2640 C CA . ASN A 1 332 ? 0.477 2.849 -3.195 1.00 93.38 332 ASN A CA 1
ATOM 2641 C C . ASN A 1 332 ? 1.995 2.885 -3.431 1.00 93.38 332 ASN A C 1
ATOM 2643 O O . ASN A 1 332 ? 2.525 3.841 -4.006 1.00 93.38 332 ASN A O 1
ATOM 2647 N N . PHE A 1 333 ? 2.689 1.843 -2.982 1.00 93.38 333 PHE A N 1
ATOM 2648 C CA . PHE A 1 333 ? 4.089 1.578 -3.296 1.00 93.38 333 PHE A CA 1
ATOM 2649 C C . PHE A 1 333 ? 4.186 0.461 -4.338 1.00 93.38 333 PHE A C 1
ATOM 2651 O O . PHE A 1 333 ? 3.571 -0.588 -4.170 1.00 93.38 333 PHE A O 1
ATOM 2658 N N . GLY A 1 334 ? 4.953 0.693 -5.400 1.00 92.50 334 GLY A N 1
ATOM 2659 C CA . GLY A 1 334 ? 5.161 -0.226 -6.511 1.00 92.50 334 GLY A CA 1
ATOM 2660 C C . GLY A 1 334 ? 4.240 0.008 -7.706 1.00 92.50 334 GLY A C 1
ATOM 2661 O O . GLY A 1 334 ? 3.085 0.415 -7.565 1.00 92.50 334 GLY A O 1
ATOM 2662 N N . PHE A 1 335 ? 4.753 -0.301 -8.893 1.00 92.62 335 PHE A N 1
ATOM 2663 C CA . PHE A 1 335 ? 4.025 -0.303 -10.159 1.00 92.62 335 PHE A CA 1
ATOM 2664 C C . PHE A 1 335 ? 4.169 -1.676 -10.818 1.00 92.62 335 PHE A C 1
ATOM 2666 O O . PHE A 1 335 ? 5.279 -2.198 -10.905 1.00 92.62 335 PHE A O 1
ATOM 2673 N N . GLY A 1 336 ? 3.063 -2.248 -11.294 1.00 88.62 336 GLY A N 1
ATOM 2674 C CA . GLY A 1 336 ? 3.068 -3.550 -11.952 1.00 88.62 336 GLY A CA 1
ATOM 2675 C C . GLY A 1 336 ? 2.080 -3.610 -13.106 1.00 88.62 336 GLY A C 1
ATOM 2676 O O . GLY A 1 336 ? 0.933 -3.168 -12.980 1.00 88.62 336 GLY A O 1
ATOM 2677 N N . TYR A 1 337 ? 2.526 -4.196 -14.212 1.00 89.75 337 TYR A N 1
ATOM 2678 C CA . TYR A 1 337 ? 1.747 -4.375 -15.425 1.00 89.75 337 TYR A CA 1
ATOM 2679 C C . TYR A 1 337 ? 2.027 -5.764 -16.009 1.00 89.75 337 TYR A C 1
ATOM 2681 O O . TYR A 1 337 ? 3.171 -6.160 -16.219 1.00 89.75 337 TYR A O 1
ATOM 2689 N N . ALA A 1 338 ? 0.982 -6.546 -16.242 1.00 89.75 338 ALA A N 1
ATOM 2690 C CA . ALA A 1 338 ? 1.120 -7.834 -16.896 1.00 89.75 338 ALA A CA 1
ATOM 2691 C C . ALA A 1 338 ? 1.295 -7.635 -18.402 1.00 89.75 338 ALA A C 1
ATOM 2693 O O . ALA A 1 338 ? 0.608 -6.827 -19.019 1.00 89.75 338 ALA A O 1
ATOM 2694 N N . GLN A 1 339 ? 2.119 -8.472 -19.024 1.00 91.88 339 GLN A N 1
ATOM 2695 C CA . GLN A 1 339 ? 2.278 -8.552 -20.477 1.00 91.88 339 GLN A CA 1
ATOM 2696 C C . GLN A 1 339 ? 0.973 -8.870 -21.231 1.00 91.88 339 GLN A C 1
ATOM 2698 O O . GLN A 1 339 ? 0.912 -8.732 -22.448 1.00 91.88 339 GLN A O 1
ATOM 2703 N N . SER A 1 340 ? -0.067 -9.309 -20.515 1.00 89.00 340 SER A N 1
ATOM 2704 C CA . SER A 1 340 ? -1.426 -9.501 -21.026 1.00 89.00 340 SER A CA 1
ATOM 2705 C C . SER A 1 340 ? -2.266 -8.215 -21.068 1.00 89.00 340 SER A C 1
ATOM 2707 O O . SER A 1 340 ? -3.437 -8.287 -21.427 1.00 89.00 340 SER A O 1
ATOM 2709 N N . GLY A 1 341 ? -1.716 -7.066 -20.661 1.00 86.31 341 GLY A N 1
ATOM 2710 C CA . GLY A 1 341 ? -2.400 -5.768 -20.650 1.00 86.31 341 GLY A CA 1
ATOM 2711 C C . GLY A 1 341 ? -3.054 -5.386 -19.314 1.00 86.31 341 GLY A C 1
ATOM 2712 O O . GLY A 1 341 ? -3.694 -4.340 -19.204 1.00 86.31 341 GLY A O 1
ATOM 2713 N N . HIS A 1 342 ? -2.924 -6.223 -18.280 1.00 89.25 342 HIS A N 1
ATOM 2714 C CA . HIS A 1 342 ? -3.590 -6.003 -16.994 1.00 89.25 342 HIS A CA 1
ATOM 2715 C C . HIS A 1 342 ? -2.721 -5.181 -16.045 1.00 89.25 342 HIS A C 1
ATOM 2717 O O . HIS A 1 342 ? -1.570 -5.526 -15.778 1.00 89.25 342 HIS A O 1
ATOM 2723 N N . ARG A 1 343 ? -3.293 -4.134 -15.449 1.00 87.56 343 ARG A N 1
ATOM 2724 C CA . ARG A 1 343 ? -2.660 -3.438 -14.322 1.00 87.56 343 ARG A CA 1
ATOM 2725 C C . ARG A 1 343 ? -2.732 -4.304 -13.071 1.00 87.56 343 ARG A C 1
ATOM 2727 O O . ARG A 1 343 ? -3.790 -4.825 -12.737 1.00 87.56 343 ARG A O 1
ATOM 2734 N N . LEU A 1 344 ? -1.610 -4.421 -12.368 1.00 86.69 344 LEU A N 1
ATOM 2735 C CA . LEU A 1 344 ? -1.486 -5.272 -11.180 1.00 86.69 344 LEU A CA 1
ATOM 2736 C C . LEU A 1 344 ? -1.567 -4.479 -9.871 1.00 86.69 344 LEU A C 1
ATOM 2738 O O . LEU A 1 344 ? -1.755 -5.061 -8.802 1.00 86.69 344 LEU A O 1
ATOM 2742 N N . HIS A 1 345 ? -1.447 -3.151 -9.944 1.00 88.00 345 HIS A N 1
ATOM 2743 C CA . HIS A 1 345 ? -1.496 -2.268 -8.787 1.00 88.00 345 HIS A CA 1
ATOM 2744 C C . HIS A 1 345 ? -2.142 -0.921 -9.141 1.00 88.00 345 HIS A C 1
ATOM 2746 O O . HIS A 1 345 ? -2.114 -0.488 -10.293 1.00 88.00 345 HIS A O 1
ATOM 2752 N N . ALA A 1 346 ? -2.721 -0.242 -8.148 1.00 78.31 346 ALA A N 1
ATOM 2753 C CA . ALA A 1 346 ? -3.454 1.013 -8.341 1.00 78.31 346 ALA A CA 1
ATOM 2754 C C . ALA A 1 346 ? -2.547 2.239 -8.578 1.00 78.31 346 ALA A C 1
ATOM 2756 O O . ALA A 1 346 ? -3.036 3.355 -8.775 1.00 78.31 346 ALA A O 1
ATOM 2757 N N . SER A 1 347 ? -1.224 2.062 -8.541 1.00 79.06 347 SER A N 1
ATOM 2758 C CA . SER A 1 347 ? -0.286 3.162 -8.728 1.00 79.06 347 SER A CA 1
ATOM 2759 C C . SER A 1 347 ? 0.050 3.420 -10.195 1.00 79.06 347 SER A C 1
ATOM 2761 O O . SER A 1 347 ? 0.203 2.496 -10.983 1.00 79.06 347 SER A O 1
ATOM 2763 N N . HIS A 1 348 ? 0.245 4.695 -10.536 1.00 77.25 348 HIS A N 1
ATOM 2764 C CA . HIS A 1 348 ? 0.816 5.138 -11.816 1.00 77.25 348 HIS A CA 1
ATOM 2765 C C . HIS A 1 348 ? 2.324 5.443 -11.713 1.00 77.25 348 HIS A C 1
ATOM 2767 O O . HIS A 1 348 ? 2.969 5.727 -12.720 1.00 77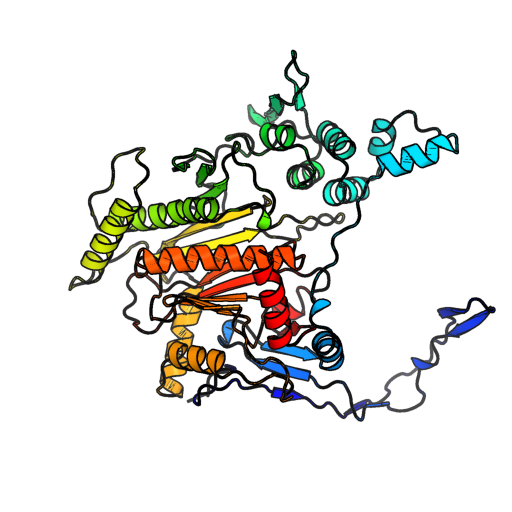.25 348 HIS A O 1
ATOM 2773 N N . GLN A 1 349 ? 2.868 5.437 -10.491 1.00 83.19 349 GLN A N 1
ATOM 2774 C CA . GLN A 1 349 ? 4.266 5.724 -10.163 1.00 83.19 349 GLN A CA 1
ATOM 2775 C C . GLN A 1 349 ? 4.758 4.765 -9.073 1.00 83.19 349 GLN A C 1
ATOM 2777 O O . GLN A 1 349 ? 3.957 4.259 -8.291 1.00 83.19 349 GLN A O 1
ATOM 2782 N N . MET A 1 350 ? 6.064 4.542 -8.950 1.00 87.94 350 MET A N 1
ATOM 2783 C CA . MET A 1 350 ? 6.604 3.658 -7.905 1.00 87.94 350 MET A CA 1
ATOM 2784 C C . MET A 1 350 ? 6.252 4.088 -6.473 1.00 87.94 350 MET A C 1
ATOM 2786 O O . MET A 1 350 ? 6.052 3.239 -5.610 1.00 87.94 350 MET A O 1
ATOM 2790 N N . ILE A 1 351 ? 6.148 5.387 -6.201 1.00 86.75 351 ILE A N 1
ATOM 2791 C CA . ILE A 1 351 ? 5.736 5.920 -4.899 1.00 86.75 351 ILE A CA 1
ATOM 2792 C C . ILE A 1 351 ? 4.614 6.914 -5.158 1.00 86.75 351 ILE A C 1
ATOM 2794 O O . ILE A 1 351 ? 4.814 7.883 -5.885 1.00 86.75 351 ILE A O 1
ATOM 2798 N N . HIS A 1 352 ? 3.432 6.651 -4.600 1.00 88.50 352 HIS A N 1
ATOM 2799 C CA . HIS A 1 352 ? 2.259 7.486 -4.831 1.00 88.50 352 HIS A CA 1
ATOM 2800 C C . HIS A 1 352 ? 1.422 7.612 -3.563 1.00 88.50 352 HIS A C 1
ATOM 2802 O O . HIS A 1 352 ? 0.628 6.723 -3.237 1.00 88.50 352 HIS A O 1
ATOM 2808 N N . GLN A 1 353 ? 1.597 8.722 -2.847 1.00 91.56 353 GLN A N 1
ATOM 2809 C CA . GLN A 1 353 ? 0.731 9.070 -1.720 1.00 91.56 353 GLN A CA 1
ATOM 2810 C C . GLN A 1 353 ? -0.406 9.956 -2.197 1.00 91.56 353 GLN A C 1
ATOM 2812 O O . GLN A 1 353 ? -0.198 10.832 -3.031 1.00 91.56 353 GLN A O 1
ATOM 2817 N N . GLN A 1 354 ? -1.601 9.725 -1.670 1.00 92.69 354 GLN A N 1
ATOM 2818 C CA . GLN A 1 354 ? -2.822 10.392 -2.096 1.00 92.69 354 GLN A CA 1
ATOM 2819 C C . GLN A 1 354 ? -3.631 10.806 -0.880 1.00 92.69 354 GLN A C 1
ATOM 2821 O O . GLN A 1 354 ? -3.773 10.037 0.071 1.00 92.69 354 GLN A O 1
ATOM 2826 N N . ASN A 1 355 ? -4.188 12.011 -0.914 1.00 95.31 355 ASN A N 1
ATOM 2827 C CA . ASN A 1 355 ? -5.138 12.453 0.090 1.00 95.31 355 ASN A CA 1
ATOM 2828 C C . ASN A 1 355 ? -6.229 13.356 -0.488 1.00 95.31 355 ASN A C 1
ATOM 2830 O O . ASN A 1 355 ? -6.061 13.964 -1.546 1.00 95.31 355 ASN A O 1
ATOM 2834 N N . ALA A 1 356 ? -7.354 13.426 0.216 1.00 96.31 356 ALA A N 1
ATOM 2835 C CA . ALA A 1 356 ? -8.450 14.343 -0.069 1.00 96.31 356 ALA A CA 1
ATOM 2836 C C . ALA A 1 356 ? -9.251 14.637 1.205 1.00 96.31 356 ALA A C 1
ATOM 2838 O O . ALA A 1 356 ? -9.210 13.879 2.176 1.00 96.31 356 ALA A O 1
ATOM 2839 N N . MET A 1 357 ? -10.021 15.724 1.185 1.00 96.25 357 MET A N 1
ATOM 2840 C CA . MET A 1 357 ? -11.014 15.999 2.224 1.00 96.25 357 MET A CA 1
ATOM 2841 C C . MET A 1 357 ? -12.328 15.298 1.877 1.00 96.25 357 MET A C 1
ATOM 2843 O O . MET A 1 357 ? -12.766 15.328 0.729 1.00 96.25 357 MET A O 1
ATOM 2847 N N . ILE A 1 358 ? -12.987 14.715 2.873 1.00 96.19 358 ILE A N 1
ATOM 2848 C CA . ILE A 1 358 ? -14.299 14.087 2.717 1.00 96.19 358 ILE A CA 1
ATOM 2849 C C . ILE A 1 358 ? -15.351 15.042 3.300 1.00 96.19 358 ILE A C 1
ATOM 2851 O O . ILE A 1 358 ? -15.219 15.442 4.463 1.00 96.19 358 ILE A O 1
ATOM 2855 N N . PRO A 1 359 ? -16.368 15.458 2.519 1.00 95.94 359 PRO A N 1
ATOM 2856 C CA . PRO A 1 359 ? -17.439 16.300 3.036 1.00 95.94 359 PRO A CA 1
ATOM 2857 C C . PRO A 1 359 ? -18.297 15.504 4.012 1.00 95.94 359 PRO A C 1
ATOM 2859 O O . PRO A 1 359 ? -18.379 14.289 3.901 1.00 95.94 359 PRO A O 1
ATOM 2862 N N . LYS A 1 360 ? -19.007 16.148 4.928 1.00 95.19 360 LYS A N 1
ATOM 2863 C CA . LYS A 1 360 ? -19.917 15.462 5.851 1.00 95.19 360 LYS A CA 1
ATOM 2864 C C . LYS A 1 360 ? -21.102 14.823 5.128 1.00 95.19 360 LYS A C 1
ATOM 2866 O O . LYS A 1 360 ? -21.478 13.683 5.402 1.00 95.19 360 LYS A O 1
ATOM 2871 N N . LEU A 1 361 ? -21.676 15.572 4.190 1.00 95.56 361 LEU A N 1
ATOM 2872 C CA . LEU A 1 361 ? -22.856 15.206 3.417 1.00 95.56 361 LEU A CA 1
ATOM 2873 C C . LEU A 1 361 ? -22.577 15.367 1.922 1.00 95.56 361 LEU A C 1
ATOM 2875 O O . LEU A 1 361 ? -21.804 16.234 1.521 1.00 95.56 361 LEU A O 1
ATOM 2879 N N . VAL A 1 362 ? -23.251 14.568 1.103 1.00 95.38 362 VAL A N 1
ATOM 2880 C CA . VAL A 1 362 ? -23.318 14.742 -0.352 1.00 95.38 362 VAL A CA 1
ATOM 2881 C C . VAL A 1 362 ? -24.773 14.857 -0.789 1.00 95.38 362 VAL A C 1
ATOM 2883 O O . VAL A 1 362 ? -25.661 14.251 -0.187 1.00 95.38 362 VAL A O 1
ATOM 2886 N N . GLN A 1 363 ? -25.021 15.663 -1.818 1.00 96.06 363 GLN A N 1
ATOM 2887 C CA . GLN A 1 363 ? -26.346 15.813 -2.407 1.00 96.06 363 GLN A CA 1
ATOM 2888 C C . GLN A 1 363 ? -26.608 14.672 -3.396 1.00 96.06 363 GLN A C 1
ATOM 2890 O O . GLN A 1 363 ? -25.744 14.311 -4.189 1.00 96.06 363 GLN A O 1
ATOM 2895 N N . THR A 1 364 ? -27.807 14.108 -3.331 1.00 94.50 364 THR A N 1
ATOM 2896 C CA . THR A 1 364 ? -28.325 13.128 -4.293 1.00 94.50 364 THR A CA 1
ATOM 2897 C C . THR A 1 364 ? -29.040 13.837 -5.442 1.00 94.50 364 THR A C 1
ATOM 2899 O O . THR A 1 364 ? -29.494 14.972 -5.282 1.00 94.50 364 THR A O 1
ATOM 2902 N N . ASP A 1 365 ? -29.253 13.140 -6.558 1.00 94.88 365 ASP A N 1
ATOM 2903 C CA . ASP A 1 365 ? -30.006 13.673 -7.707 1.00 94.88 365 ASP A CA 1
ATOM 2904 C C . ASP A 1 365 ? -31.445 14.083 -7.346 1.00 94.88 365 ASP A C 1
ATOM 2906 O O . ASP A 1 365 ? -32.033 14.955 -7.979 1.00 94.88 365 ASP A O 1
ATOM 2910 N N . SER A 1 366 ? -32.005 13.504 -6.278 1.00 94.56 366 SER A N 1
ATOM 2911 C CA . SER A 1 366 ? -33.329 13.860 -5.751 1.00 94.56 366 SER A CA 1
ATOM 2912 C C . SER A 1 366 ? -33.360 15.165 -4.936 1.00 94.56 366 SER A C 1
ATOM 2914 O O . SER A 1 366 ? -34.423 15.583 -4.484 1.00 94.56 366 SER A O 1
ATOM 2916 N N . GLY A 1 367 ? -32.204 15.794 -4.692 1.00 93.62 367 GLY A N 1
ATOM 2917 C CA . GLY A 1 367 ? -32.063 16.971 -3.829 1.00 93.62 367 GLY A CA 1
ATOM 2918 C C . GLY A 1 367 ? -31.911 16.662 -2.334 1.00 93.62 367 GLY A C 1
ATOM 2919 O O . GLY A 1 367 ? -31.613 17.566 -1.557 1.00 93.62 367 GLY A O 1
ATOM 2920 N N . GLN A 1 368 ? -32.063 15.401 -1.915 1.00 95.38 368 GLN A N 1
ATOM 2921 C CA . GLN A 1 368 ? -31.776 14.970 -0.542 1.00 95.38 368 GLN A CA 1
ATOM 2922 C C . GLN A 1 368 ? -30.270 14.951 -0.267 1.00 95.38 368 GLN A C 1
ATOM 2924 O O . GLN A 1 368 ? -29.478 14.725 -1.184 1.00 95.38 368 GLN A O 1
ATOM 2929 N N . THR A 1 369 ? -29.873 15.115 0.995 1.00 96.38 369 THR A N 1
ATOM 2930 C CA . THR A 1 369 ? -28.487 14.932 1.438 1.00 96.38 369 THR A CA 1
ATOM 2931 C C . THR A 1 369 ? -28.315 13.607 2.174 1.00 96.38 369 THR A C 1
ATOM 2933 O O . THR A 1 369 ? -29.164 13.209 2.970 1.00 96.38 369 THR A O 1
ATOM 2936 N N . ILE A 1 370 ? -27.201 12.924 1.917 1.00 96.25 370 ILE A N 1
ATOM 2937 C CA . ILE A 1 370 ? -26.822 11.679 2.596 1.00 96.25 370 ILE A CA 1
ATOM 2938 C C . ILE A 1 370 ? -25.416 11.807 3.192 1.00 96.25 370 ILE A C 1
ATOM 2940 O O . ILE A 1 370 ? -24.607 12.570 2.655 1.00 96.25 370 ILE A O 1
ATOM 2944 N N . PRO A 1 371 ? -25.091 11.081 4.277 1.00 95.00 371 PRO A N 1
ATOM 2945 C CA . PRO A 1 371 ? -23.721 10.994 4.768 1.00 95.00 371 PRO A CA 1
ATOM 2946 C C . PRO A 1 371 ? -22.781 10.507 3.669 1.00 95.00 371 PRO A C 1
ATOM 2948 O O . PRO A 1 371 ? -23.067 9.523 2.985 1.00 95.00 371 PRO A O 1
ATOM 2951 N N . SER A 1 372 ? -21.655 11.193 3.503 1.00 95.62 372 SER A N 1
ATOM 2952 C CA . SER A 1 372 ? -20.598 10.710 2.618 1.00 95.62 372 SER A CA 1
ATOM 2953 C C . SER A 1 372 ? -20.004 9.410 3.155 1.00 95.62 372 SER A C 1
ATOM 2955 O O . SER A 1 372 ? -19.955 9.184 4.365 1.00 95.62 372 SER A O 1
ATOM 2957 N N . PHE A 1 373 ? -19.495 8.564 2.266 1.00 95.06 373 PHE A N 1
ATOM 2958 C CA . PHE A 1 373 ? -18.751 7.388 2.692 1.00 95.06 373 PHE A CA 1
ATOM 2959 C C . PHE A 1 373 ? -17.338 7.769 3.154 1.00 95.06 373 PHE A C 1
ATOM 2961 O O . PHE A 1 373 ? -16.599 8.448 2.442 1.00 95.06 373 PHE A O 1
ATOM 2968 N N . SER A 1 374 ? -16.944 7.269 4.322 1.00 95.31 374 SER A N 1
ATOM 2969 C CA . SER A 1 374 ? -15.556 7.221 4.772 1.00 95.31 374 SER A CA 1
ATOM 2970 C C . SER A 1 374 ? -15.304 5.878 5.445 1.00 95.31 374 SER A C 1
ATOM 2972 O O . SER A 1 374 ? -16.074 5.449 6.302 1.00 95.31 374 SER A O 1
ATOM 2974 N N . CYS A 1 375 ? -14.216 5.200 5.084 1.00 95.50 375 CYS A N 1
ATOM 2975 C CA . CYS A 1 375 ? -13.918 3.861 5.592 1.00 95.50 375 CYS A CA 1
ATOM 2976 C C . CYS A 1 375 ? -13.750 3.823 7.125 1.00 95.50 375 CYS A C 1
ATOM 2978 O O . CYS A 1 375 ? -14.080 2.816 7.750 1.00 95.50 375 CYS A O 1
ATOM 2980 N N . GLY A 1 376 ? -13.326 4.922 7.759 1.00 97.00 376 GLY A N 1
ATOM 2981 C CA . GLY A 1 376 ? -13.259 5.031 9.218 1.00 97.00 376 GLY A CA 1
ATOM 2982 C C . GLY A 1 376 ? -14.623 5.014 9.926 1.00 97.00 376 GLY A C 1
ATOM 2983 O O . GLY A 1 376 ? -14.680 4.702 11.120 1.00 97.00 376 GLY A O 1
ATOM 2984 N N . ASP A 1 377 ? -15.730 5.262 9.213 1.00 97.19 377 ASP A N 1
ATOM 2985 C CA . ASP A 1 377 ? -17.082 5.077 9.756 1.00 97.19 377 ASP A CA 1
ATOM 2986 C C . ASP A 1 377 ? -17.405 3.596 10.008 1.00 97.19 377 ASP A C 1
ATOM 2988 O O . ASP A 1 377 ? -18.142 3.281 10.938 1.00 97.19 377 ASP A O 1
ATOM 2992 N N . LEU A 1 378 ? -16.791 2.670 9.264 1.00 97.44 378 LEU A N 1
ATOM 2993 C CA . LEU A 1 378 ? -16.972 1.232 9.488 1.00 97.44 378 LEU A CA 1
ATOM 2994 C C . LEU A 1 378 ? -16.383 0.795 10.839 1.00 97.44 378 LEU A C 1
ATOM 2996 O O . LEU A 1 378 ? -16.957 -0.046 11.533 1.00 97.44 378 LEU A O 1
ATOM 3000 N N . ILE A 1 379 ? -15.262 1.403 11.253 1.00 97.94 379 ILE A N 1
ATOM 3001 C CA . ILE A 1 379 ? -14.698 1.214 12.599 1.00 97.94 379 ILE A CA 1
ATOM 3002 C C . ILE A 1 379 ? -15.665 1.767 13.643 1.00 97.94 379 ILE A C 1
ATOM 3004 O O . ILE A 1 379 ? -15.985 1.069 14.603 1.00 97.94 379 ILE A O 1
ATOM 3008 N N . LYS A 1 380 ? -16.145 3.000 13.447 1.00 96.75 380 LYS A N 1
ATOM 3009 C CA . LYS A 1 380 ? -17.104 3.658 14.341 1.00 96.75 380 LYS A CA 1
ATOM 3010 C C . LYS A 1 380 ? -18.330 2.784 14.606 1.00 96.75 380 LYS A C 1
ATOM 3012 O O . LYS A 1 380 ? -18.714 2.594 15.761 1.00 96.75 380 LYS A O 1
ATOM 3017 N N . ASP A 1 381 ? -18.949 2.275 13.548 1.00 95.94 381 ASP A N 1
ATOM 3018 C CA . ASP A 1 381 ? -20.182 1.502 13.661 1.00 95.94 381 ASP A CA 1
ATOM 3019 C C . ASP A 1 381 ? -19.929 0.184 14.397 1.00 95.94 381 ASP A C 1
ATOM 3021 O O . ASP A 1 381 ? -20.693 -0.192 15.289 1.00 95.94 381 ASP A O 1
ATOM 3025 N N . PHE A 1 382 ? -18.802 -0.471 14.111 1.00 97.31 382 PHE A N 1
ATOM 3026 C CA . PHE A 1 382 ? -18.431 -1.709 14.780 1.00 97.31 382 PHE A CA 1
ATOM 3027 C C . PHE A 1 382 ? -18.089 -1.523 16.265 1.00 97.31 382 PHE A C 1
ATOM 3029 O O . PHE A 1 382 ? -18.564 -2.300 17.091 1.00 97.31 382 PHE A O 1
ATOM 3036 N N . ILE A 1 383 ? -17.310 -0.506 16.653 1.00 97.12 383 ILE A N 1
ATOM 3037 C CA . ILE A 1 383 ? -16.945 -0.343 18.072 1.00 97.12 383 ILE A CA 1
ATOM 3038 C C . ILE A 1 383 ? -18.164 -0.035 18.952 1.00 97.12 383 ILE A C 1
ATOM 3040 O O . ILE A 1 383 ? -18.186 -0.436 20.116 1.00 97.12 383 ILE A O 1
ATOM 3044 N N . ARG A 1 384 ? -19.199 0.616 18.396 1.00 95.62 384 ARG A N 1
ATOM 3045 C CA . ARG A 1 384 ? -20.488 0.805 19.076 1.00 95.62 384 ARG A CA 1
ATOM 3046 C C . ARG A 1 384 ? -21.189 -0.532 19.284 1.00 95.62 384 ARG A C 1
ATOM 3048 O O . ARG A 1 384 ? -21.508 -0.861 20.418 1.00 95.62 384 ARG A O 1
ATOM 3055 N N . GLN A 1 385 ? -21.320 -1.337 18.228 1.00 95.56 385 GLN A N 1
ATOM 3056 C CA . GLN A 1 385 ? -21.904 -2.682 18.319 1.00 95.56 385 GLN A CA 1
ATOM 3057 C C . GLN A 1 385 ? -21.154 -3.570 19.322 1.00 95.56 385 GLN A C 1
ATOM 3059 O O . GLN A 1 385 ? -21.769 -4.273 20.121 1.00 95.56 385 GLN A O 1
ATOM 3064 N N . TYR A 1 386 ? -19.820 -3.511 19.320 1.00 96.81 386 TYR A N 1
ATOM 3065 C CA . TYR A 1 386 ? -18.987 -4.255 20.257 1.00 96.81 386 TYR A CA 1
ATOM 3066 C C . TYR A 1 386 ? -19.234 -3.823 21.706 1.00 96.81 386 TYR A C 1
ATOM 3068 O O . TYR A 1 386 ? -19.380 -4.667 22.593 1.00 96.81 386 TYR A O 1
ATOM 3076 N N . LYS A 1 387 ? -19.310 -2.511 21.954 1.00 95.88 387 LYS A N 1
ATOM 3077 C CA . LYS A 1 387 ? -19.588 -1.962 23.282 1.00 95.88 387 LYS A CA 1
ATOM 3078 C C . LYS A 1 387 ? -20.992 -2.314 23.763 1.00 95.88 387 LYS A C 1
ATOM 3080 O O . LYS A 1 387 ? -21.133 -2.694 24.921 1.00 95.88 387 LYS A O 1
ATOM 3085 N N . ASP A 1 388 ? -21.992 -2.242 22.891 1.00 95.31 388 ASP A N 1
ATOM 3086 C CA . ASP A 1 388 ? -23.376 -2.593 23.220 1.00 95.31 388 ASP A CA 1
ATOM 3087 C C . ASP A 1 388 ? -23.506 -4.083 23.574 1.00 95.31 388 ASP A C 1
ATOM 3089 O O . ASP A 1 388 ? -24.226 -4.436 24.504 1.00 95.31 388 ASP A O 1
ATOM 3093 N N . ALA A 1 389 ? -22.762 -4.958 22.887 1.00 95.75 389 ALA A N 1
ATOM 3094 C CA . ALA A 1 389 ? -22.808 -6.400 23.123 1.00 95.75 389 ALA A CA 1
ATOM 3095 C C . ALA A 1 389 ? -21.970 -6.881 24.324 1.00 95.75 389 ALA A C 1
ATOM 3097 O O . ALA A 1 389 ? -22.342 -7.864 24.958 1.00 95.75 389 ALA A O 1
ATOM 3098 N N . THR A 1 390 ? -20.841 -6.229 24.627 1.00 95.25 390 THR A N 1
ATOM 3099 C CA . THR A 1 390 ? -19.859 -6.718 25.625 1.00 95.25 390 THR A CA 1
ATOM 3100 C C . THR A 1 390 ? -19.697 -5.809 26.847 1.00 95.25 390 THR A C 1
ATOM 3102 O O . THR A 1 390 ? -19.010 -6.161 27.807 1.00 95.25 390 THR A O 1
ATOM 3105 N N . GLY A 1 391 ? -20.239 -4.589 26.799 1.00 95.25 391 GLY A N 1
ATOM 3106 C CA . GLY A 1 391 ? -20.001 -3.536 27.791 1.00 95.25 391 GLY A CA 1
ATOM 3107 C C . GLY A 1 391 ? -18.572 -2.971 27.796 1.00 95.25 391 GLY A C 1
ATOM 3108 O O . GLY A 1 391 ? -18.246 -2.131 28.638 1.00 95.25 391 GLY A O 1
ATOM 3109 N N . LYS A 1 392 ? -17.692 -3.408 26.884 1.00 95.88 392 LYS A N 1
ATOM 3110 C CA . LYS A 1 392 ? -16.260 -3.066 26.867 1.00 95.88 392 LYS A CA 1
ATOM 3111 C C . LYS A 1 392 ? -15.904 -2.223 25.643 1.00 95.88 392 LYS A C 1
ATOM 3113 O O . LYS A 1 392 ? -16.439 -2.414 24.559 1.00 95.88 392 LYS A O 1
ATOM 3118 N N . GLY A 1 393 ? -14.956 -1.298 25.801 1.00 96.75 393 GLY A N 1
ATOM 3119 C CA . GLY A 1 393 ? -14.394 -0.554 24.669 1.00 96.75 393 GLY A CA 1
ATOM 3120 C C . GLY A 1 393 ? -13.528 -1.465 23.795 1.00 96.75 393 GLY A C 1
ATOM 3121 O O . GLY A 1 393 ? -12.633 -2.147 24.312 1.00 96.75 393 GLY A O 1
ATOM 3122 N N . PHE A 1 394 ? -13.778 -1.473 22.485 1.00 98.12 394 PHE A N 1
ATOM 3123 C CA . PHE A 1 394 ? -13.127 -2.402 21.557 1.00 98.12 394 PHE A CA 1
ATOM 3124 C C . PHE A 1 394 ? -11.602 -2.242 21.535 1.00 98.12 394 PHE A C 1
ATOM 3126 O O . PHE A 1 394 ? -10.894 -3.191 21.853 1.00 98.12 394 PHE A O 1
ATOM 3133 N N . PHE A 1 395 ? -11.077 -1.042 21.253 1.00 98.38 395 PHE A N 1
ATOM 3134 C CA . PHE A 1 395 ? -9.629 -0.828 21.102 1.00 98.38 395 PHE A CA 1
ATOM 3135 C C . PHE A 1 395 ? -8.830 -1.161 22.367 1.00 98.38 395 PHE A C 1
ATOM 3137 O O . PHE A 1 395 ? -7.752 -1.745 22.282 1.00 98.38 395 PHE A O 1
ATOM 3144 N N . LYS A 1 396 ? -9.381 -0.880 23.556 1.00 97.88 396 LYS A N 1
ATOM 3145 C CA . LYS A 1 396 ? -8.763 -1.279 24.831 1.00 97.88 396 LYS A CA 1
ATOM 3146 C C . LYS A 1 396 ? -8.670 -2.801 24.963 1.00 97.88 396 LYS A C 1
ATOM 3148 O O . LYS A 1 396 ? -7.675 -3.310 25.475 1.00 97.88 396 LYS A O 1
ATOM 3153 N N . THR A 1 397 ? -9.704 -3.518 24.529 1.00 98.38 397 THR 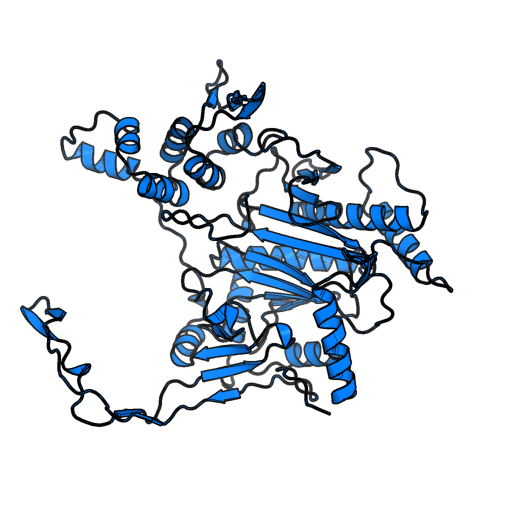A N 1
ATOM 3154 C CA . THR A 1 397 ? -9.731 -4.987 24.520 1.00 98.38 397 THR A CA 1
ATOM 3155 C C . THR A 1 397 ? -8.778 -5.542 23.459 1.00 98.38 397 THR A C 1
ATOM 3157 O O . THR A 1 397 ? -7.988 -6.433 23.755 1.00 98.38 397 THR A O 1
ATOM 3160 N N . TYR A 1 398 ? -8.764 -4.950 22.265 1.00 98.62 398 TYR A N 1
ATOM 3161 C CA . TYR A 1 398 ? -7.905 -5.360 21.159 1.00 98.62 398 TYR A CA 1
ATOM 3162 C C . TYR A 1 398 ? -6.414 -5.172 21.475 1.00 98.62 398 TYR A C 1
ATOM 3164 O O . TYR A 1 398 ? -5.633 -6.106 21.321 1.00 98.62 398 TYR A O 1
ATOM 3172 N N . LEU A 1 399 ? -6.020 -4.020 22.033 1.00 98.56 399 LEU A N 1
ATOM 3173 C CA . LEU A 1 399 ? -4.653 -3.773 22.511 1.00 98.56 399 LEU A CA 1
ATOM 3174 C C . LEU A 1 399 ? -4.201 -4.818 23.539 1.00 98.56 399 LEU A C 1
ATOM 3176 O O . LEU A 1 399 ? -3.056 -5.265 23.512 1.00 98.56 399 LEU A O 1
ATOM 3180 N N . LYS A 1 400 ? -5.094 -5.225 24.448 1.00 98.50 400 LYS A N 1
ATOM 3181 C CA . LYS A 1 400 ? -4.798 -6.282 25.421 1.00 98.50 400 LYS A CA 1
ATOM 3182 C C . LYS A 1 400 ? -4.635 -7.648 24.752 1.00 98.50 400 LYS A C 1
ATOM 3184 O O . LYS A 1 400 ? -3.702 -8.350 25.129 1.00 98.50 400 LYS A O 1
ATOM 3189 N N . ALA A 1 401 ? -5.475 -7.985 23.771 1.00 98.62 401 ALA A N 1
ATOM 3190 C CA . ALA A 1 401 ? -5.364 -9.230 23.010 1.00 98.62 401 ALA A CA 1
ATOM 3191 C C . ALA A 1 401 ? -4.046 -9.309 22.229 1.00 98.62 401 ALA A C 1
ATOM 3193 O O . ALA A 1 401 ? -3.367 -10.329 22.287 1.00 98.62 401 ALA A O 1
ATOM 3194 N N . ILE A 1 402 ? -3.624 -8.211 21.589 1.00 98.62 402 ILE A N 1
ATOM 3195 C CA . ILE A 1 402 ? -2.323 -8.119 20.904 1.00 98.62 402 ILE A CA 1
ATOM 3196 C C . ILE A 1 402 ? -1.171 -8.367 21.888 1.00 98.62 402 ILE A C 1
ATOM 3198 O O . ILE A 1 402 ? -0.279 -9.165 21.607 1.00 98.62 402 ILE A O 1
ATOM 3202 N N . LYS A 1 403 ? -1.198 -7.710 23.056 1.00 97.56 403 LYS A N 1
ATOM 3203 C CA . LYS A 1 403 ? -0.127 -7.812 24.064 1.00 97.56 403 LYS A CA 1
ATOM 3204 C C . LYS A 1 403 ? -0.015 -9.187 24.712 1.00 97.56 403 LYS A C 1
ATOM 3206 O O . LYS A 1 403 ? 1.087 -9.597 25.057 1.00 97.56 403 LYS A O 1
ATOM 3211 N N . HIS A 1 404 ? -1.134 -9.884 24.877 1.00 96.69 404 HIS A N 1
ATOM 3212 C CA . HIS A 1 404 ? -1.185 -11.206 25.503 1.00 96.69 404 HIS A CA 1
ATOM 3213 C C . HIS A 1 404 ? -1.476 -12.309 24.476 1.00 96.69 404 HIS A C 1
ATOM 3215 O O . HIS A 1 404 ? -2.113 -13.307 24.812 1.00 96.69 404 HIS A O 1
ATOM 3221 N N . ASN A 1 405 ? -1.046 -12.124 23.221 1.00 98.38 405 ASN A N 1
ATOM 3222 C CA . ASN A 1 405 ? -1.295 -13.098 22.165 1.00 98.38 405 ASN A CA 1
ATOM 3223 C C . ASN A 1 405 ? -0.655 -14.457 22.489 1.00 98.38 405 ASN A C 1
ATOM 3225 O O . ASN A 1 405 ? 0.510 -14.554 22.888 1.00 98.38 405 ASN A O 1
ATOM 3229 N N . THR A 1 406 ? -1.419 -15.512 22.232 1.00 97.19 406 THR A N 1
ATOM 3230 C CA . THR A 1 406 ? -0.948 -16.896 22.166 1.00 97.19 406 THR A CA 1
ATOM 3231 C C . THR A 1 406 ? -0.874 -17.328 20.710 1.00 97.19 406 THR A C 1
ATOM 3233 O O . THR A 1 406 ? -1.625 -16.816 19.878 1.00 97.19 406 THR A O 1
ATOM 3236 N N . ARG A 1 407 ? 0.002 -18.285 20.389 1.00 97.56 407 ARG A N 1
ATOM 3237 C CA . ARG A 1 407 ? 0.154 -18.752 19.008 1.00 97.56 407 ARG A CA 1
ATOM 3238 C C . ARG A 1 407 ? -1.146 -19.317 18.446 1.00 97.56 407 ARG A C 1
ATOM 3240 O O . ARG A 1 407 ? -1.950 -19.897 19.173 1.00 97.56 407 ARG A O 1
ATOM 3247 N N . THR A 1 408 ? -1.336 -19.125 17.145 1.00 98.00 408 THR A N 1
ATOM 3248 C CA . THR A 1 408 ? -2.497 -19.630 16.399 1.00 98.00 408 THR A CA 1
ATOM 3249 C C . THR A 1 408 ? -2.583 -21.158 16.435 1.00 98.00 408 THR A C 1
ATOM 3251 O O . THR A 1 408 ? -3.665 -21.703 16.617 1.00 98.00 408 THR A O 1
ATOM 3254 N N . ASP A 1 409 ? -1.434 -21.829 16.360 1.00 96.19 409 ASP A N 1
ATOM 3255 C CA . ASP A 1 409 ? -1.290 -23.289 16.405 1.00 96.19 409 ASP A CA 1
ATOM 3256 C C . ASP A 1 409 ? -1.320 -23.892 17.823 1.00 96.19 409 ASP A C 1
ATOM 3258 O O . ASP A 1 409 ? -1.195 -25.103 17.993 1.00 96.19 409 ASP A O 1
ATOM 3262 N N . GLY A 1 410 ? -1.437 -23.059 18.862 1.00 94.38 410 GLY A N 1
ATOM 3263 C CA . GLY A 1 410 ? -1.415 -23.492 20.260 1.00 94.38 410 GLY A CA 1
ATOM 3264 C C . GLY A 1 410 ? -0.068 -24.033 20.762 1.00 94.38 410 GLY A C 1
ATOM 3265 O O . GLY A 1 410 ? 0.018 -24.411 21.933 1.00 94.38 410 GLY A O 1
ATOM 3266 N N . LYS A 1 411 ? 0.993 -24.057 19.939 1.00 93.06 411 LYS A N 1
ATOM 3267 C CA . LYS A 1 411 ? 2.314 -24.557 20.352 1.00 93.06 411 LYS A CA 1
ATOM 3268 C C . LYS A 1 411 ? 2.922 -23.629 21.411 1.00 93.06 411 LYS A C 1
ATOM 3270 O O . LYS A 1 411 ? 2.865 -22.403 21.312 1.00 93.06 411 LYS A O 1
ATOM 3275 N N . THR A 1 412 ? 3.542 -24.212 22.434 1.00 89.06 412 THR A N 1
ATOM 3276 C CA . THR A 1 412 ? 4.262 -23.478 23.488 1.00 89.06 412 THR A CA 1
ATOM 3277 C C . THR A 1 412 ? 5.768 -23.531 23.242 1.00 89.06 412 THR A C 1
ATOM 3279 O O . THR A 1 412 ? 6.282 -24.590 22.902 1.00 89.06 412 THR A O 1
ATOM 3282 N N . GLY A 1 413 ? 6.486 -22.422 23.449 1.00 82.56 413 GLY A N 1
ATOM 3283 C CA . GLY A 1 413 ? 7.954 -22.351 23.324 1.00 82.56 413 GLY A CA 1
ATOM 3284 C C . GLY A 1 413 ? 8.452 -21.558 22.112 1.00 82.56 413 GLY A C 1
ATOM 3285 O O . GLY A 1 413 ? 9.524 -20.962 22.180 1.00 82.56 413 GLY A O 1
ATOM 3286 N N . ASN A 1 414 ? 7.642 -21.453 21.057 1.00 86.88 414 ASN A N 1
ATOM 3287 C CA . ASN A 1 414 ? 7.922 -20.583 19.913 1.00 86.88 414 ASN A CA 1
ATOM 3288 C C . ASN A 1 414 ? 7.486 -19.131 20.189 1.00 86.88 414 ASN A C 1
ATOM 3290 O O . ASN A 1 414 ? 6.591 -18.903 21.012 1.00 86.88 414 ASN A O 1
ATOM 3294 N N . PRO A 1 415 ? 8.065 -18.132 19.490 1.00 92.69 415 PRO A N 1
ATOM 3295 C CA . PRO A 1 415 ? 7.619 -16.747 19.594 1.00 92.69 415 PRO A CA 1
ATOM 3296 C C . PRO A 1 415 ? 6.112 -16.618 19.337 1.00 92.69 415 PRO A C 1
ATOM 3298 O O . PRO A 1 415 ? 5.591 -17.156 18.360 1.00 92.69 415 PRO A O 1
ATOM 3301 N N . SER A 1 416 ? 5.418 -15.887 20.213 1.00 96.94 416 SER A N 1
ATOM 3302 C CA . SER A 1 416 ? 3.980 -15.612 20.087 1.00 96.94 416 SER A CA 1
ATOM 3303 C C . SER A 1 416 ? 3.655 -14.136 19.865 1.00 96.94 416 SER A C 1
ATOM 3305 O O . SER A 1 416 ? 2.506 -13.785 19.623 1.00 96.94 416 SER A O 1
ATOM 3307 N N . SER A 1 417 ? 4.633 -13.234 19.971 1.00 98.00 417 SER A N 1
ATOM 3308 C CA . SER A 1 417 ? 4.361 -11.802 19.845 1.00 98.00 417 SER A CA 1
ATOM 3309 C C . SER A 1 417 ? 4.013 -11.429 18.406 1.00 98.00 417 SER A C 1
ATOM 3311 O O . SER A 1 417 ? 4.789 -11.701 17.486 1.00 98.00 417 SER A O 1
ATOM 3313 N N . LEU A 1 418 ? 2.903 -10.710 18.242 1.00 98.69 418 LEU A N 1
ATOM 3314 C CA . LEU A 1 418 ? 2.493 -10.075 16.987 1.00 98.69 418 LEU A CA 1
ATOM 3315 C C . LEU A 1 418 ? 3.152 -8.703 16.769 1.00 98.69 418 LEU A C 1
ATOM 3317 O O . LEU A 1 418 ? 3.052 -8.133 15.687 1.00 98.69 418 LEU A O 1
ATOM 3321 N N . VAL A 1 419 ? 3.798 -8.144 17.795 1.00 98.69 419 VAL A N 1
ATOM 3322 C CA . VAL A 1 419 ? 4.297 -6.763 17.797 1.00 98.69 419 VAL A CA 1
ATOM 3323 C C . VAL A 1 419 ? 5.654 -6.674 17.108 1.00 98.69 419 VAL A C 1
ATOM 3325 O O . VAL A 1 419 ? 6.583 -7.400 17.464 1.00 98.69 419 VAL A O 1
ATOM 3328 N N . LEU A 1 420 ? 5.779 -5.764 16.145 1.00 98.25 420 LEU A N 1
ATOM 3329 C CA . LEU A 1 420 ? 7.030 -5.469 15.442 1.00 98.25 420 LEU A CA 1
ATOM 3330 C C . LEU A 1 420 ? 7.794 -4.352 16.151 1.00 98.25 420 LEU A C 1
ATOM 3332 O O . LEU A 1 420 ? 8.989 -4.475 16.404 1.00 98.25 420 LEU A O 1
ATOM 3336 N N . MET A 1 421 ? 7.082 -3.268 16.461 1.00 96.88 421 MET A N 1
ATOM 3337 C CA . MET A 1 421 ? 7.605 -2.063 17.092 1.00 96.88 421 MET A CA 1
ATOM 3338 C C . MET A 1 421 ? 6.514 -1.443 17.966 1.00 96.88 421 MET A C 1
ATOM 3340 O O . MET A 1 421 ? 5.346 -1.396 17.580 1.00 96.88 421 MET A O 1
ATOM 3344 N N . GLU A 1 422 ? 6.896 -0.946 19.135 1.00 97.88 422 GLU A N 1
ATOM 3345 C CA . GLU A 1 422 ? 6.015 -0.218 20.044 1.00 97.88 422 GLU A CA 1
ATOM 3346 C C . GLU A 1 422 ? 6.819 0.912 20.691 1.00 97.88 422 GLU A C 1
ATOM 3348 O O . GLU A 1 422 ? 7.934 0.685 21.160 1.00 97.88 422 GLU A O 1
ATOM 3353 N N . ASP A 1 423 ? 6.250 2.113 20.727 1.00 98.00 423 ASP A N 1
ATOM 3354 C CA . ASP A 1 423 ? 6.731 3.214 21.564 1.00 98.00 423 ASP A CA 1
ATOM 3355 C C . ASP A 1 423 ? 5.602 3.702 22.488 1.00 98.00 423 ASP A C 1
ATOM 3357 O O . ASP A 1 423 ? 4.591 3.018 22.683 1.00 98.00 423 ASP A O 1
ATOM 3361 N N . ASP A 1 424 ? 5.761 4.860 23.125 1.00 97.94 424 ASP A N 1
ATOM 3362 C CA . ASP A 1 424 ? 4.737 5.403 24.022 1.00 97.94 424 ASP A CA 1
ATOM 3363 C C . ASP A 1 424 ? 3.442 5.803 23.296 1.00 97.94 424 ASP A C 1
ATOM 3365 O O . ASP A 1 424 ? 2.373 5.814 23.910 1.00 97.94 424 ASP A O 1
ATOM 3369 N N . GLN A 1 425 ? 3.518 6.114 22.002 1.00 98.62 425 GLN A N 1
ATOM 3370 C CA . GLN A 1 425 ? 2.426 6.659 21.202 1.00 98.62 425 GLN A CA 1
ATOM 3371 C C . GLN A 1 425 ? 1.718 5.586 20.376 1.00 98.62 425 GLN A C 1
ATOM 3373 O O . GLN A 1 425 ? 0.486 5.565 20.337 1.00 98.62 425 GLN A O 1
ATOM 3378 N N . VAL A 1 426 ? 2.467 4.695 19.724 1.00 98.75 426 VAL A N 1
ATOM 3379 C CA . VAL A 1 426 ? 1.946 3.803 18.679 1.00 98.75 426 VAL A CA 1
ATOM 3380 C C . VAL A 1 426 ? 2.402 2.355 18.841 1.00 98.75 426 VAL A C 1
ATOM 3382 O O . VAL A 1 426 ? 3.363 2.042 19.544 1.00 98.75 426 VAL A O 1
ATOM 3385 N N . ILE A 1 427 ? 1.691 1.459 18.160 1.00 98.81 427 ILE A N 1
ATOM 3386 C CA . ILE A 1 427 ? 2.030 0.043 18.028 1.00 98.81 427 ILE A CA 1
ATOM 3387 C C . ILE A 1 427 ? 1.919 -0.374 16.557 1.00 98.81 427 ILE A C 1
ATOM 3389 O O . ILE A 1 427 ? 0.877 -0.164 15.936 1.00 98.81 427 ILE A O 1
ATOM 3393 N N . LEU A 1 428 ? 2.988 -0.960 16.011 1.00 98.94 428 LEU A N 1
ATOM 3394 C CA . LEU A 1 428 ? 3.044 -1.606 14.695 1.00 98.94 428 LEU A CA 1
ATOM 3395 C C . LEU A 1 428 ? 3.090 -3.123 14.904 1.00 98.94 428 LEU A C 1
ATOM 3397 O O . LEU A 1 428 ? 3.953 -3.627 15.628 1.00 98.94 428 LEU A O 1
ATOM 3401 N N . PHE A 1 429 ? 2.167 -3.858 14.292 1.00 98.88 429 PHE A N 1
ATOM 3402 C CA . PHE A 1 429 ? 1.962 -5.279 14.572 1.00 98.88 429 PHE A CA 1
ATOM 3403 C C . PHE A 1 429 ? 1.388 -6.035 13.362 1.00 98.88 429 PHE A C 1
ATOM 3405 O O . PHE A 1 429 ? 0.830 -5.432 12.446 1.00 98.88 429 PHE A O 1
ATOM 3412 N N . VAL A 1 430 ? 1.506 -7.364 13.371 1.00 98.81 430 VAL A N 1
ATOM 3413 C CA . VAL A 1 430 ? 0.781 -8.251 12.448 1.00 98.81 430 VAL A CA 1
ATOM 3414 C C . VAL A 1 430 ? -0.620 -8.499 13.011 1.00 98.81 430 VAL A C 1
ATOM 3416 O O . VAL A 1 430 ? -0.729 -8.979 14.143 1.00 98.81 430 VAL A O 1
ATOM 3419 N N . PRO A 1 431 ? -1.713 -8.198 12.291 1.00 98.31 431 PRO A N 1
ATOM 3420 C CA . PRO A 1 431 ? -3.040 -8.544 12.776 1.00 98.31 431 PRO A CA 1
ATOM 3421 C C . PRO A 1 431 ? -3.213 -10.065 12.808 1.00 98.31 431 PRO A C 1
ATOM 3423 O O . PRO A 1 431 ? -2.792 -10.766 11.895 1.00 98.31 431 PRO A O 1
ATOM 3426 N N . LYS A 1 432 ? -3.881 -10.578 13.848 1.00 98.00 432 LYS A N 1
ATOM 3427 C CA . LYS A 1 432 ? -4.136 -12.020 14.006 1.00 98.00 432 LYS A CA 1
ATOM 3428 C C . LYS A 1 432 ? -4.872 -12.628 12.803 1.00 98.00 432 LYS A C 1
ATOM 3430 O O . LYS A 1 432 ? -4.611 -13.763 12.429 1.00 98.00 432 LYS A O 1
ATOM 3435 N N . ALA A 1 433 ? -5.782 -11.859 12.212 1.00 97.75 433 ALA A N 1
ATOM 3436 C CA . ALA A 1 433 ? -6.471 -12.181 10.970 1.00 97.75 433 ALA A CA 1
ATOM 3437 C C . ALA A 1 433 ? -6.070 -11.158 9.907 1.00 97.75 433 ALA A C 1
ATOM 3439 O O . ALA A 1 433 ? -6.480 -9.994 9.974 1.00 97.75 433 ALA A O 1
ATOM 3440 N N . GLN A 1 434 ? -5.248 -11.597 8.960 1.00 96.12 434 GLN A N 1
ATOM 3441 C CA . GLN A 1 434 ? -4.726 -10.777 7.874 1.00 96.12 434 GLN A CA 1
ATOM 3442 C C . GLN A 1 434 ? -5.639 -10.861 6.642 1.00 96.12 434 GLN A C 1
ATOM 3444 O O . GLN A 1 434 ? -6.093 -11.951 6.287 1.00 96.12 434 GLN A O 1
ATOM 3449 N N . ILE A 1 435 ? -5.899 -9.733 5.975 1.00 94.44 435 ILE A N 1
ATOM 3450 C CA . ILE A 1 435 ? -6.645 -9.721 4.700 1.00 94.44 435 ILE A CA 1
ATOM 3451 C C . ILE A 1 435 ? -5.755 -9.943 3.479 1.00 94.44 435 ILE A C 1
ATOM 3453 O O . ILE A 1 435 ? -6.230 -10.224 2.392 1.00 94.44 435 ILE A O 1
ATOM 3457 N N . SER A 1 436 ? -4.451 -9.814 3.664 1.00 93.88 436 SER A N 1
ATOM 3458 C CA . SER A 1 436 ? -3.450 -10.336 2.752 1.00 93.88 436 SER A CA 1
ATOM 3459 C C . SER A 1 436 ? -2.408 -11.024 3.598 1.00 93.88 436 SER A C 1
ATOM 3461 O O . SER A 1 436 ? -2.037 -10.499 4.650 1.00 93.88 436 SER A O 1
ATOM 3463 N N . GLU A 1 437 ? -1.887 -12.152 3.128 1.00 92.62 437 GLU A N 1
ATOM 3464 C CA . GLU A 1 437 ? -0.639 -12.659 3.675 1.00 92.62 437 GLU A CA 1
ATOM 3465 C C . GLU A 1 437 ? 0.387 -11.510 3.680 1.00 92.62 437 GLU A C 1
ATOM 3467 O O . GLU A 1 437 ? 0.490 -10.743 2.720 1.00 92.62 437 GLU A O 1
ATOM 3472 N N . TRP A 1 438 ? 1.046 -11.336 4.824 1.00 96.88 438 TRP A N 1
ATOM 3473 C CA . TRP A 1 438 ? 1.961 -10.236 5.150 1.00 96.88 438 TRP A CA 1
ATOM 3474 C C . TRP A 1 438 ? 1.344 -8.857 5.457 1.00 96.88 438 TRP A C 1
ATOM 3476 O O . TRP A 1 438 ? 2.073 -7.868 5.536 1.00 96.88 438 TRP A O 1
ATOM 3486 N N . GLU A 1 439 ? 0.031 -8.750 5.701 1.00 98.31 439 GLU A N 1
ATOM 3487 C CA . GLU A 1 439 ? -0.558 -7.497 6.202 1.00 98.31 439 GLU A CA 1
ATOM 3488 C C . GLU A 1 439 ? 0.124 -7.038 7.503 1.00 98.31 439 GLU A C 1
ATOM 3490 O O . GLU A 1 439 ? 0.310 -7.834 8.428 1.00 98.31 439 GLU A O 1
ATOM 3495 N N . LEU A 1 440 ? 0.415 -5.737 7.599 1.00 98.81 440 LEU A N 1
ATOM 3496 C CA . LEU A 1 440 ? 0.783 -5.054 8.841 1.00 98.81 440 LEU A CA 1
ATOM 3497 C C . LEU A 1 440 ? -0.284 -4.024 9.220 1.00 98.81 440 LEU A C 1
ATOM 3499 O O . LEU A 1 440 ? -0.933 -3.433 8.356 1.00 98.81 440 LEU A O 1
ATOM 3503 N N . GLN A 1 441 ? -0.440 -3.767 10.517 1.00 98.81 441 GLN A N 1
ATOM 3504 C CA . GLN A 1 441 ? -1.307 -2.716 11.041 1.00 98.81 441 GLN A CA 1
ATOM 3505 C C . GLN A 1 441 ? -0.570 -1.813 12.022 1.00 98.81 441 GLN A C 1
ATOM 3507 O O . GLN A 1 441 ? 0.271 -2.258 12.802 1.00 98.81 441 GLN A O 1
ATOM 3512 N N . LEU A 1 442 ? -0.928 -0.534 11.998 1.00 98.88 442 LEU A N 1
ATOM 3513 C CA . LEU A 1 442 ? -0.420 0.493 12.899 1.00 98.88 442 LEU A CA 1
ATOM 3514 C C . LEU A 1 442 ? -1.592 1.247 13.518 1.00 98.88 442 LEU A C 1
ATOM 3516 O O . LEU A 1 442 ? -2.500 1.678 12.809 1.00 98.88 442 LEU A O 1
ATOM 3520 N N . MET A 1 443 ? -1.557 1.458 14.831 1.00 98.56 443 MET A N 1
ATOM 3521 C CA . MET A 1 443 ? -2.517 2.334 15.505 1.00 98.56 443 MET A CA 1
ATOM 3522 C C . MET A 1 443 ? -1.902 3.057 16.708 1.00 98.56 443 MET A C 1
ATOM 3524 O O . MET A 1 443 ? -0.950 2.553 17.313 1.00 98.56 443 MET A O 1
ATOM 3528 N N . PRO A 1 444 ? -2.462 4.212 17.107 1.00 98.69 444 PRO A N 1
ATOM 3529 C CA . PRO A 1 444 ? -2.195 4.816 18.404 1.00 98.69 444 PRO A CA 1
ATOM 3530 C C . PRO A 1 444 ? -2.557 3.885 19.569 1.00 98.69 444 PRO A C 1
ATOM 3532 O O . PRO A 1 444 ? -3.529 3.128 19.512 1.00 98.69 444 PRO A O 1
ATOM 3535 N N . LYS A 1 445 ? -1.803 3.973 20.665 1.00 98.06 445 LYS A N 1
ATOM 3536 C CA . LYS A 1 445 ? -2.074 3.259 21.927 1.00 98.06 445 LYS A CA 1
ATOM 3537 C C . LYS A 1 445 ? -3.139 3.946 22.779 1.00 98.06 445 LYS A C 1
ATOM 3539 O O . LYS A 1 445 ? -3.746 3.312 23.641 1.00 98.06 445 LYS A O 1
ATOM 3544 N N . THR A 1 446 ? -3.365 5.231 22.537 1.00 97.00 446 THR A N 1
ATOM 3545 C CA . THR A 1 446 ? -4.414 6.049 23.151 1.00 97.00 446 THR A CA 1
ATOM 3546 C C . THR A 1 446 ? -5.496 6.374 22.124 1.00 97.00 446 THR A C 1
ATOM 3548 O O . THR A 1 446 ? -5.295 6.182 20.926 1.00 97.00 446 THR A O 1
ATOM 3551 N N . ALA A 1 447 ? -6.646 6.870 22.583 1.00 96.31 447 ALA A N 1
ATOM 3552 C CA . ALA A 1 447 ? -7.762 7.232 21.716 1.00 96.31 447 ALA A CA 1
ATOM 3553 C C . ALA A 1 447 ? -7.483 8.514 20.913 1.00 96.31 447 ALA A C 1
ATOM 3555 O O . ALA A 1 447 ? -8.010 9.585 21.201 1.00 96.31 447 ALA A O 1
ATOM 3556 N N . CYS A 1 448 ? -6.625 8.378 19.908 1.00 98.06 448 CYS A N 1
ATOM 3557 C CA . CYS A 1 448 ? -6.345 9.366 18.882 1.00 98.06 448 CYS A CA 1
ATOM 3558 C C . CYS A 1 448 ? -6.942 8.852 17.570 1.00 98.06 448 CYS A C 1
ATOM 3560 O O . CYS A 1 448 ? -6.437 7.897 16.977 1.00 98.06 448 CYS A O 1
ATOM 3562 N N . GLY A 1 449 ? -8.065 9.436 17.158 1.00 97.88 449 GLY A N 1
ATOM 3563 C CA . GLY A 1 449 ? -8.874 8.951 16.045 1.00 97.88 449 GLY A CA 1
ATOM 3564 C C . GLY A 1 449 ? -8.500 9.546 14.691 1.00 97.88 449 GLY A C 1
ATOM 3565 O O . GLY A 1 449 ? -8.856 8.973 13.667 1.00 97.88 449 GLY A O 1
ATOM 3566 N N . ASN A 1 450 ? -7.810 10.685 14.661 1.00 98.00 450 ASN A N 1
ATOM 3567 C CA . ASN A 1 450 ? -7.476 11.399 13.431 1.00 98.00 450 ASN A CA 1
ATOM 3568 C C . ASN A 1 450 ? -6.270 12.329 13.611 1.00 98.00 450 ASN A C 1
ATOM 3570 O O . ASN A 1 450 ? -5.770 12.544 14.714 1.00 98.00 450 ASN A O 1
ATOM 3574 N N . ILE A 1 451 ? -5.823 12.921 12.507 1.00 97.75 451 ILE A N 1
ATOM 3575 C CA . ILE A 1 451 ? -4.622 13.758 12.468 1.00 97.75 451 ILE A CA 1
ATOM 3576 C C . ILE A 1 451 ? -4.741 15.097 13.220 1.00 97.75 451 ILE A C 1
ATOM 3578 O O . ILE A 1 451 ? -3.714 15.651 13.599 1.00 97.75 451 ILE A O 1
ATOM 3582 N N . ILE A 1 452 ? -5.948 15.619 13.480 1.00 97.75 452 ILE A N 1
ATOM 3583 C CA . ILE A 1 452 ? -6.138 16.841 14.292 1.00 97.75 452 ILE A CA 1
ATOM 3584 C C . ILE A 1 452 ? -5.955 16.522 15.786 1.00 97.75 452 ILE A C 1
ATOM 3586 O O . ILE A 1 452 ? -5.448 17.344 16.558 1.00 97.75 452 ILE A O 1
ATOM 3590 N N . GLU A 1 453 ? -6.333 15.311 16.196 1.00 97.75 453 GLU A N 1
ATOM 3591 C CA . GLU A 1 453 ? -6.129 14.788 17.550 1.00 97.75 453 GLU A CA 1
ATOM 3592 C C . GLU A 1 453 ? -4.674 14.415 17.837 1.00 97.75 453 GLU A C 1
ATOM 3594 O O . GLU A 1 453 ? -4.229 14.539 18.978 1.00 97.75 453 GLU A O 1
ATOM 3599 N N . ALA A 1 454 ? -3.923 14.019 16.810 1.00 98.00 454 ALA A N 1
ATOM 3600 C CA . ALA A 1 454 ? -2.518 13.656 16.927 1.00 98.00 454 ALA A CA 1
ATOM 3601 C C . ALA A 1 454 ? -1.642 14.899 17.120 1.00 98.00 454 ALA A C 1
ATOM 3603 O O . ALA A 1 454 ? -1.523 15.712 16.207 1.00 98.00 454 ALA A O 1
ATOM 3604 N N . ASP A 1 455 ? -0.988 15.039 18.275 1.00 97.94 455 ASP A N 1
ATOM 3605 C CA . ASP A 1 455 ? 0.040 16.062 18.495 1.00 97.94 455 ASP A CA 1
ATOM 3606 C C . ASP A 1 455 ? 1.344 15.754 17.732 1.00 97.94 455 ASP A C 1
ATOM 3608 O O . ASP A 1 455 ? 1.466 14.737 17.045 1.00 97.94 455 ASP A O 1
ATOM 3612 N N . THR A 1 456 ? 2.341 16.636 17.836 1.00 97.81 456 THR A N 1
ATOM 3613 C CA . THR A 1 456 ? 3.636 16.442 17.167 1.00 97.81 456 THR A CA 1
ATOM 3614 C C . THR A 1 456 ? 4.307 15.112 17.525 1.00 97.81 456 THR A C 1
ATOM 3616 O O . THR A 1 456 ? 4.883 14.474 16.647 1.00 97.81 456 THR A O 1
ATOM 3619 N N . LYS A 1 457 ? 4.231 14.659 18.785 1.00 98.06 457 LYS A N 1
ATOM 3620 C CA . LYS A 1 457 ? 4.873 13.403 19.207 1.00 98.06 457 LYS A CA 1
ATOM 3621 C C . LYS A 1 457 ? 4.175 12.200 18.582 1.00 98.06 457 LYS A C 1
ATOM 3623 O O . LYS A 1 457 ? 4.848 11.318 18.050 1.00 98.06 457 LYS A O 1
ATOM 3628 N N . MET A 1 458 ? 2.843 12.191 18.603 1.00 98.50 458 MET A N 1
ATOM 3629 C CA . MET A 1 458 ? 2.031 11.158 17.967 1.00 98.50 458 MET A CA 1
ATOM 3630 C C . MET A 1 458 ? 2.287 11.103 16.457 1.00 98.50 458 MET A C 1
ATOM 3632 O O . MET A 1 458 ? 2.560 10.027 15.935 1.00 98.50 458 MET A O 1
ATOM 3636 N N . ARG A 1 459 ? 2.269 12.249 15.757 1.00 98.19 459 ARG A N 1
ATOM 3637 C CA . ARG A 1 459 ? 2.529 12.307 14.306 1.00 98.19 459 ARG A CA 1
ATOM 3638 C C . ARG A 1 459 ? 3.926 11.792 13.954 1.00 98.19 459 ARG A C 1
ATOM 3640 O O . ARG A 1 459 ? 4.033 10.924 13.101 1.00 98.19 459 ARG A O 1
ATOM 3647 N N . ASN A 1 460 ? 4.966 12.215 14.676 1.00 98.19 460 ASN A N 1
ATOM 3648 C CA . ASN A 1 460 ? 6.329 11.713 14.453 1.00 98.19 460 ASN A CA 1
ATOM 3649 C C . ASN A 1 460 ? 6.428 10.187 14.635 1.00 98.19 460 ASN A C 1
ATOM 3651 O O . ASN A 1 460 ? 7.125 9.514 13.877 1.00 98.19 460 ASN A O 1
ATOM 3655 N N . SER A 1 461 ? 5.730 9.644 15.635 1.00 98.62 461 SER A N 1
ATOM 3656 C CA . SER A 1 461 ? 5.722 8.203 15.922 1.00 98.62 461 SER A CA 1
ATOM 3657 C C . SER A 1 461 ? 4.975 7.421 14.835 1.00 98.62 461 SER A C 1
ATOM 3659 O O . SER A 1 461 ? 5.457 6.388 14.371 1.00 98.62 461 SER A O 1
ATOM 3661 N N . LEU A 1 462 ? 3.836 7.948 14.366 1.00 98.50 462 LEU A N 1
ATOM 3662 C CA . LEU A 1 462 ? 3.093 7.404 13.225 1.00 98.50 462 LEU A CA 1
ATOM 3663 C C . LEU A 1 462 ? 3.937 7.409 11.949 1.00 98.50 462 LEU A C 1
ATOM 3665 O O . LEU A 1 462 ? 4.030 6.380 11.288 1.00 98.50 462 LEU A O 1
ATOM 3669 N N . ASP A 1 463 ? 4.577 8.532 11.624 1.00 98.00 463 ASP A N 1
ATOM 3670 C CA . ASP A 1 463 ? 5.364 8.689 10.398 1.00 98.00 463 ASP A CA 1
ATOM 3671 C C . ASP A 1 463 ? 6.556 7.720 10.386 1.00 98.00 463 ASP A C 1
ATOM 3673 O O . ASP A 1 463 ? 6.769 7.006 9.405 1.00 98.00 463 ASP A O 1
ATOM 3677 N N . LYS A 1 464 ? 7.270 7.599 11.513 1.00 98.38 464 LYS A N 1
ATOM 3678 C CA . LYS A 1 464 ? 8.347 6.613 11.671 1.00 98.38 464 LYS A CA 1
ATOM 3679 C C . LYS A 1 464 ? 7.833 5.180 11.516 1.00 98.38 464 LYS A C 1
ATOM 3681 O O . LYS A 1 464 ? 8.449 4.376 10.823 1.00 98.38 464 LYS A O 1
ATOM 3686 N N . ALA A 1 465 ? 6.703 4.847 12.137 1.00 98.56 465 ALA A N 1
ATOM 3687 C CA . ALA A 1 465 ? 6.122 3.511 12.045 1.00 98.56 465 ALA A CA 1
ATOM 3688 C C . ALA A 1 465 ? 5.633 3.165 10.630 1.00 98.56 465 ALA A C 1
ATOM 3690 O O . ALA A 1 465 ? 5.812 2.027 10.197 1.00 98.56 465 ALA A O 1
ATOM 3691 N N . ILE A 1 466 ? 5.073 4.137 9.900 1.00 98.44 466 ILE A N 1
ATOM 3692 C CA . ILE A 1 466 ? 4.705 4.001 8.485 1.00 98.44 466 ILE A CA 1
ATOM 3693 C C . ILE A 1 466 ? 5.945 3.662 7.652 1.00 98.44 466 ILE A C 1
ATOM 3695 O O . ILE A 1 466 ? 5.918 2.682 6.908 1.00 98.44 466 ILE A O 1
ATOM 3699 N N . LEU A 1 467 ? 7.042 4.414 7.817 1.00 97.94 467 LEU A N 1
ATOM 3700 C CA . LEU A 1 467 ? 8.293 4.155 7.099 1.00 97.94 467 LEU A CA 1
ATOM 3701 C C . LEU A 1 467 ? 8.859 2.766 7.421 1.00 97.94 467 LEU A C 1
ATOM 3703 O O . LEU A 1 467 ? 9.217 2.016 6.512 1.00 97.94 467 LEU A O 1
ATOM 3707 N N . THR A 1 468 ? 8.897 2.395 8.704 1.00 98.50 468 THR A N 1
ATOM 3708 C CA . THR A 1 468 ? 9.346 1.067 9.139 1.00 98.50 468 THR A CA 1
ATOM 3709 C C . THR A 1 468 ? 8.510 -0.038 8.499 1.00 98.50 468 THR A C 1
ATOM 3711 O O . THR A 1 468 ? 9.078 -1.017 8.017 1.00 98.50 468 THR A O 1
ATOM 3714 N N . ALA A 1 469 ? 7.181 0.105 8.452 1.00 98.56 469 ALA A N 1
ATOM 3715 C CA . ALA A 1 469 ? 6.290 -0.903 7.882 1.00 98.56 469 ALA A CA 1
ATOM 3716 C C . ALA A 1 469 ? 6.594 -1.158 6.399 1.00 98.56 469 ALA A C 1
ATOM 3718 O O . ALA A 1 469 ? 6.849 -2.299 6.009 1.00 98.56 469 ALA A O 1
ATOM 3719 N N . VAL A 1 470 ? 6.644 -0.103 5.579 1.00 97.06 470 VAL A N 1
ATOM 3720 C CA . VAL A 1 470 ? 6.881 -0.252 4.133 1.00 97.06 470 VAL A CA 1
ATOM 3721 C C . VAL A 1 470 ? 8.295 -0.746 3.820 1.00 97.06 470 VAL A C 1
ATOM 3723 O O . VAL A 1 470 ? 8.458 -1.596 2.946 1.00 97.06 470 VAL A O 1
ATOM 3726 N N . LYS A 1 471 ? 9.312 -0.297 4.570 1.00 97.81 471 LYS A N 1
ATOM 3727 C CA . LYS A 1 471 ? 10.691 -0.787 4.423 1.00 97.81 471 LYS A CA 1
ATOM 3728 C C . LYS A 1 471 ? 10.822 -2.250 4.810 1.00 97.81 471 LYS A C 1
ATOM 3730 O O . LYS A 1 471 ? 11.529 -2.997 4.143 1.00 97.81 471 LYS A O 1
ATOM 3735 N N . THR A 1 472 ? 10.137 -2.664 5.873 1.00 98.38 472 THR A N 1
ATOM 3736 C CA . THR A 1 472 ? 10.128 -4.065 6.306 1.00 98.38 472 THR A CA 1
ATOM 3737 C C . THR A 1 472 ? 9.524 -4.951 5.221 1.00 98.38 472 THR A C 1
ATOM 3739 O O . THR A 1 472 ? 10.133 -5.952 4.853 1.00 98.38 472 THR A O 1
ATOM 3742 N N . LEU A 1 473 ? 8.377 -4.556 4.660 1.00 98.12 473 LEU A N 1
ATOM 3743 C CA . LEU A 1 473 ? 7.725 -5.299 3.580 1.00 98.12 473 LEU A CA 1
ATOM 3744 C C . LEU A 1 473 ? 8.600 -5.373 2.319 1.00 98.12 473 LEU A C 1
ATOM 3746 O O . LEU A 1 473 ? 8.777 -6.463 1.777 1.00 98.12 473 LEU A O 1
ATOM 3750 N N . GLU A 1 474 ? 9.205 -4.264 1.876 1.00 96.44 474 GLU A N 1
ATOM 3751 C CA . GLU A 1 474 ? 10.102 -4.295 0.708 1.00 96.44 474 GLU A CA 1
ATOM 3752 C C . GLU A 1 474 ? 11.359 -5.141 0.968 1.00 96.44 474 GLU A C 1
ATOM 3754 O O . GLU A 1 474 ? 11.804 -5.878 0.089 1.00 96.44 474 GLU A O 1
ATOM 3759 N N . SER A 1 475 ? 11.927 -5.094 2.175 1.00 97.06 475 SER A N 1
ATOM 3760 C CA . SER A 1 475 ? 13.074 -5.933 2.544 1.00 97.06 475 SER A CA 1
ATOM 3761 C C . SER A 1 475 ? 12.753 -7.428 2.535 1.00 97.06 475 SER A C 1
ATOM 3763 O O . SER A 1 475 ? 13.631 -8.229 2.218 1.00 97.06 475 SER A O 1
ATOM 3765 N N . LEU A 1 476 ? 11.505 -7.807 2.831 1.00 97.06 476 LEU A N 1
ATOM 3766 C CA . LEU A 1 476 ? 10.996 -9.172 2.651 1.00 97.06 476 LEU A CA 1
ATOM 3767 C C . LEU A 1 476 ? 10.661 -9.486 1.182 1.00 97.06 476 LEU A C 1
ATOM 3769 O O . LEU A 1 476 ? 10.281 -10.606 0.863 1.00 97.06 476 LEU A O 1
ATOM 3773 N N . GLY A 1 477 ? 10.826 -8.523 0.275 1.00 95.88 477 GLY A N 1
ATOM 3774 C CA . GLY A 1 477 ? 10.660 -8.680 -1.167 1.00 95.88 477 GLY A CA 1
ATOM 3775 C C . GLY A 1 477 ? 9.283 -8.285 -1.701 1.00 95.88 477 GLY A C 1
ATOM 3776 O O . GLY A 1 477 ? 9.023 -8.504 -2.884 1.00 95.88 477 GLY A O 1
ATOM 3777 N N . ALA A 1 478 ? 8.407 -7.686 -0.885 1.00 95.44 478 ALA A N 1
ATOM 3778 C CA . ALA A 1 478 ? 7.140 -7.154 -1.377 1.00 95.44 478 ALA A CA 1
ATOM 3779 C C . ALA A 1 478 ? 7.393 -6.027 -2.393 1.00 95.44 478 ALA A C 1
ATOM 3781 O O . ALA A 1 478 ? 8.087 -5.051 -2.107 1.00 95.44 478 ALA A O 1
ATOM 3782 N N . GLN A 1 479 ? 6.815 -6.167 -3.585 1.00 92.56 479 GLN A N 1
ATOM 3783 C CA . GLN A 1 479 ? 6.962 -5.192 -4.670 1.00 92.56 479 GLN A CA 1
ATOM 3784 C C . GLN A 1 479 ? 5.782 -4.229 -4.759 1.00 92.56 479 GLN A C 1
ATOM 3786 O O . GLN A 1 479 ? 5.946 -3.127 -5.271 1.00 92.56 479 GLN A O 1
ATOM 3791 N N . PHE A 1 480 ? 4.616 -4.636 -4.253 1.00 93.94 480 PHE A N 1
ATOM 3792 C CA . PHE A 1 480 ? 3.384 -3.855 -4.259 1.00 93.94 480 PHE A CA 1
ATOM 3793 C C . PHE A 1 480 ? 2.836 -3.793 -2.844 1.00 93.94 480 PHE A C 1
ATOM 3795 O O . PHE A 1 480 ? 2.613 -4.843 -2.243 1.00 93.94 480 PHE A O 1
ATOM 3802 N N . VAL A 1 481 ? 2.619 -2.589 -2.320 1.00 95.94 481 VAL A N 1
ATOM 3803 C CA . VAL A 1 481 ? 1.993 -2.372 -1.012 1.00 95.94 481 VAL A CA 1
ATOM 3804 C C . VAL A 1 481 ? 0.963 -1.258 -1.133 1.00 95.94 481 VAL A C 1
ATOM 3806 O O . VAL A 1 481 ? 1.301 -0.128 -1.486 1.00 95.94 481 VAL A O 1
ATOM 3809 N N . THR A 1 482 ? -0.287 -1.571 -0.806 1.00 95.81 482 THR A N 1
ATOM 3810 C CA . THR A 1 482 ? -1.357 -0.585 -0.631 1.00 95.81 482 THR A CA 1
ATOM 3811 C C . THR A 1 482 ? -1.491 -0.249 0.850 1.00 95.81 482 THR A C 1
ATOM 3813 O O . THR A 1 482 ? -1.635 -1.138 1.684 1.00 95.81 482 THR A O 1
ATOM 3816 N N . SER A 1 483 ? -1.464 1.035 1.189 1.00 97.00 483 SER A N 1
ATOM 3817 C CA . SER A 1 483 ? -1.638 1.533 2.554 1.00 97.00 483 SER A CA 1
ATOM 3818 C C . SER A 1 483 ? -2.915 2.354 2.658 1.00 97.00 483 SER A C 1
ATOM 3820 O O . SER A 1 483 ? -3.156 3.214 1.810 1.00 97.00 483 SER A O 1
ATOM 3822 N N . ILE A 1 484 ? -3.713 2.116 3.698 1.00 96.88 484 ILE A N 1
ATOM 3823 C CA . ILE A 1 484 ? -5.021 2.760 3.898 1.00 96.88 484 ILE A CA 1
ATOM 3824 C C . ILE A 1 484 ? -5.113 3.301 5.327 1.00 96.88 484 ILE A C 1
ATOM 3826 O O . ILE A 1 484 ? -4.790 2.581 6.272 1.00 96.88 484 ILE A O 1
ATOM 3830 N N . GLU A 1 485 ? -5.581 4.542 5.484 1.00 98.19 485 GLU A N 1
ATOM 3831 C CA . GLU A 1 485 ? -5.927 5.154 6.777 1.00 98.19 485 GLU A CA 1
ATOM 3832 C C . GLU A 1 485 ? -7.437 5.034 7.050 1.00 98.19 485 GLU A C 1
ATOM 3834 O O . GLU A 1 485 ? -8.263 5.458 6.246 1.00 98.19 485 GLU A O 1
ATOM 3839 N N . PHE A 1 486 ? -7.802 4.497 8.214 1.00 98.25 486 PHE A N 1
ATOM 3840 C CA . PHE A 1 486 ? -9.162 4.493 8.752 1.00 98.25 486 PHE A CA 1
ATOM 3841 C C . PHE A 1 486 ? -9.266 5.541 9.866 1.00 98.25 486 PHE A C 1
ATOM 3843 O O . PHE A 1 486 ? -8.953 5.270 11.030 1.00 98.25 486 PHE A O 1
ATOM 3850 N N . SER A 1 487 ? -9.696 6.748 9.506 1.00 97.56 487 SER A N 1
ATOM 3851 C CA . SER A 1 487 ? -9.736 7.923 10.381 1.00 97.56 487 SER A CA 1
ATOM 3852 C C . SER A 1 487 ? -11.133 8.216 10.946 1.00 97.56 487 SER A C 1
ATOM 3854 O O . SER A 1 487 ? -12.168 8.059 10.295 1.00 97.56 487 SER A O 1
ATOM 3856 N N . LYS A 1 488 ? -11.168 8.678 12.196 1.00 97.94 488 LYS A N 1
ATOM 3857 C CA . LYS A 1 488 ? -12.358 9.199 12.872 1.00 97.94 488 LYS A CA 1
ATOM 3858 C C . LYS A 1 488 ? -12.697 10.589 12.338 1.00 97.94 488 LYS A C 1
ATOM 3860 O O . LYS A 1 488 ? -11.835 11.465 12.346 1.00 97.94 488 LYS A O 1
ATOM 3865 N N . ARG A 1 489 ? -13.972 10.839 12.032 1.00 97.00 489 ARG A N 1
ATOM 3866 C CA . ARG A 1 489 ? -14.454 12.190 11.694 1.00 97.00 489 ARG A CA 1
ATOM 3867 C C . ARG A 1 489 ? -14.066 13.222 12.765 1.00 97.00 489 ARG A C 1
ATOM 3869 O O . ARG A 1 489 ? -14.151 12.937 13.961 1.00 97.00 489 ARG A O 1
ATOM 3876 N N . PHE A 1 490 ? -13.651 14.412 12.340 1.00 96.75 490 PHE A N 1
ATOM 3877 C CA . PHE A 1 490 ? -13.110 15.489 13.176 1.00 96.75 490 PHE A CA 1
ATOM 3878 C C . PHE A 1 490 ? -14.105 16.035 14.202 1.00 96.75 490 PHE A C 1
ATOM 3880 O O . PHE A 1 490 ? -13.699 16.481 15.271 1.00 96.75 490 PHE A O 1
ATOM 3887 N N . ASP A 1 491 ? -15.401 16.002 13.891 1.00 92.88 491 ASP A N 1
ATOM 3888 C CA . ASP A 1 491 ? -16.476 16.484 14.762 1.00 92.88 491 ASP A CA 1
ATOM 3889 C C . ASP A 1 491 ? -17.136 15.364 15.593 1.00 92.88 491 ASP A C 1
ATOM 3891 O O . ASP A 1 491 ? -18.032 15.630 16.405 1.00 92.88 491 ASP A O 1
ATOM 3895 N N . SER A 1 492 ? -16.679 14.116 15.430 1.00 92.69 492 SER A N 1
ATOM 3896 C CA . SER A 1 492 ? -17.214 12.957 16.140 1.00 92.69 492 SER A CA 1
ATOM 3897 C C . SER A 1 492 ? -17.003 13.081 17.647 1.00 92.69 492 SER A C 1
ATOM 3899 O O . SER A 1 492 ? -15.895 13.308 18.132 1.00 92.69 492 SER A O 1
ATOM 3901 N N . LYS A 1 493 ? -18.070 12.843 18.414 1.00 89.38 493 LYS A N 1
ATOM 3902 C CA . LYS A 1 493 ? -18.040 12.816 19.888 1.00 89.38 493 LYS A CA 1
ATOM 3903 C C . LYS A 1 493 ? -17.621 11.460 20.458 1.00 89.38 493 LYS A C 1
ATOM 3905 O O . LYS A 1 493 ? -17.737 11.218 21.653 1.00 89.38 493 LYS A O 1
ATOM 3910 N N . ILE A 1 494 ? -17.159 10.551 19.606 1.00 90.94 494 ILE A N 1
ATOM 3911 C CA . ILE A 1 494 ? -16.676 9.243 20.036 1.00 90.94 494 ILE A CA 1
ATOM 3912 C C . ILE A 1 494 ? -15.250 9.388 20.562 1.00 90.94 494 ILE A C 1
ATOM 3914 O O . ILE A 1 494 ? -14.357 9.908 19.886 1.00 90.94 494 ILE A O 1
ATOM 3918 N N . HIS A 1 495 ? -15.055 8.918 21.791 1.00 89.75 495 HIS A N 1
ATOM 3919 C CA . HIS A 1 495 ? -13.824 9.104 22.558 1.00 89.75 495 HIS A CA 1
ATOM 3920 C C . HIS A 1 495 ? -12.953 7.845 22.642 1.00 89.75 495 HIS A C 1
ATOM 3922 O O . HIS A 1 495 ? -11.912 7.890 23.283 1.00 89.75 495 HIS A O 1
ATOM 3928 N N . ASP A 1 496 ? -13.363 6.728 22.037 1.00 94.69 496 ASP A N 1
ATOM 3929 C CA . ASP A 1 496 ? -12.652 5.444 22.097 1.00 94.69 496 ASP A CA 1
ATOM 3930 C C . ASP A 1 496 ? -12.261 4.876 20.723 1.00 94.69 496 ASP A C 1
ATOM 3932 O O . ASP A 1 496 ? -11.687 3.791 20.664 1.00 94.69 496 ASP A O 1
ATOM 3936 N N . GLN A 1 497 ? -12.510 5.600 19.625 1.00 97.56 497 GLN A N 1
ATOM 3937 C CA . GLN A 1 497 ? -12.008 5.235 18.298 1.00 97.56 497 GLN A CA 1
ATOM 3938 C C . GLN A 1 497 ? -10.551 5.673 18.131 1.00 97.56 497 GLN A C 1
ATOM 3940 O O . GLN A 1 497 ? -10.225 6.847 18.313 1.00 97.56 497 GLN A O 1
ATOM 3945 N N . HIS A 1 498 ? -9.694 4.734 17.735 1.00 98.06 498 HIS A N 1
ATOM 3946 C CA . HIS A 1 498 ? -8.319 5.003 17.330 1.00 98.06 498 HIS A CA 1
ATOM 3947 C C . HIS A 1 498 ? -8.252 5.046 15.796 1.00 98.06 498 HIS A C 1
ATOM 3949 O O . HIS A 1 498 ? -9.015 4.352 15.120 1.00 98.06 498 HIS A O 1
ATOM 3955 N N . MET A 1 499 ? -7.335 5.840 15.248 1.00 96.94 499 MET A N 1
ATOM 3956 C CA . MET A 1 499 ? -6.961 5.759 13.837 1.00 96.94 499 MET A CA 1
ATOM 3957 C C . MET A 1 499 ? -6.247 4.428 13.585 1.00 96.94 499 MET A C 1
ATOM 3959 O O . MET A 1 499 ? -5.429 4.005 14.401 1.00 96.94 499 MET A O 1
ATOM 3963 N N . LEU A 1 500 ? -6.529 3.778 12.460 1.00 98.44 500 LEU A N 1
ATOM 3964 C CA . LEU A 1 500 ? -5.866 2.534 12.067 1.00 98.44 500 LEU A CA 1
ATOM 3965 C C . LEU A 1 500 ? -5.259 2.701 10.678 1.00 98.44 500 LEU A C 1
ATOM 3967 O O . LEU A 1 500 ? -5.946 3.130 9.758 1.00 98.44 500 LEU A O 1
ATOM 3971 N N . TYR A 1 501 ? -4.001 2.316 10.520 1.00 98.69 501 TYR A N 1
ATOM 3972 C CA . TYR A 1 501 ? -3.367 2.149 9.221 1.00 98.69 501 TYR A CA 1
ATOM 3973 C C . TYR A 1 501 ? -3.223 0.660 8.930 1.00 98.69 501 TYR A C 1
ATOM 3975 O O . TYR A 1 501 ? -2.857 -0.112 9.818 1.00 98.69 501 TYR A O 1
ATOM 3983 N N . SER A 1 502 ? -3.498 0.264 7.693 1.00 98.44 502 SER A N 1
ATOM 3984 C CA . SER A 1 502 ? -3.275 -1.096 7.199 1.00 98.44 502 SER A CA 1
ATOM 3985 C C . SER A 1 502 ? -2.346 -1.040 5.994 1.00 98.44 502 SER A C 1
ATOM 3987 O O . SER A 1 502 ? -2.584 -0.236 5.095 1.00 98.44 502 SER A O 1
ATOM 3989 N N . PHE A 1 503 ? -1.300 -1.867 5.999 1.00 98.56 503 PHE A N 1
ATOM 3990 C CA . PHE A 1 503 ? -0.330 -2.029 4.916 1.00 98.56 503 PHE A CA 1
ATOM 3991 C C . PHE A 1 503 ? -0.522 -3.416 4.317 1.00 98.56 503 PHE A C 1
ATOM 3993 O O . PHE A 1 503 ? -0.299 -4.421 4.991 1.00 98.56 503 PHE A O 1
ATOM 4000 N N . ILE A 1 504 ? -0.976 -3.461 3.073 1.00 97.00 504 ILE A N 1
ATOM 4001 C CA . ILE A 1 504 ? -1.514 -4.651 2.421 1.00 97.00 504 ILE A CA 1
ATOM 4002 C C . ILE A 1 504 ? -0.625 -4.942 1.208 1.00 97.00 504 ILE A C 1
ATOM 4004 O O . ILE A 1 504 ? -0.760 -4.267 0.180 1.00 97.00 504 ILE A O 1
ATOM 4008 N N . PRO A 1 505 ? 0.341 -5.869 1.320 1.00 95.50 505 PRO A N 1
ATOM 4009 C CA . PRO A 1 505 ? 1.161 -6.249 0.182 1.00 95.50 505 PRO A CA 1
ATOM 4010 C C . PRO A 1 505 ? 0.364 -7.111 -0.801 1.00 95.50 505 PRO A C 1
ATOM 4012 O O . PRO A 1 505 ? -0.504 -7.866 -0.388 1.00 95.50 505 PRO A O 1
ATOM 4015 N N . ARG A 1 506 ? 0.679 -7.053 -2.097 1.00 91.50 506 ARG A N 1
ATOM 4016 C CA . ARG A 1 506 ? 0.165 -8.020 -3.083 1.00 91.50 506 ARG A CA 1
ATOM 4017 C C . ARG A 1 506 ? 1.260 -9.030 -3.409 1.00 91.50 506 ARG A C 1
ATOM 4019 O O . ARG A 1 506 ? 2.220 -8.693 -4.102 1.00 91.50 506 ARG A O 1
ATOM 4026 N N . LEU A 1 507 ? 1.133 -10.250 -2.884 1.00 91.31 507 LEU A N 1
ATOM 4027 C CA . LEU A 1 507 ? 2.121 -11.313 -3.101 1.00 91.31 507 LEU A CA 1
ATOM 4028 C C . LEU A 1 507 ? 1.930 -11.993 -4.471 1.00 91.31 507 LEU A C 1
ATOM 4030 O O . LEU A 1 507 ? 0.797 -12.086 -4.943 1.00 91.31 507 LEU A O 1
ATOM 4034 N N . PRO A 1 508 ? 3.001 -12.515 -5.106 1.00 88.44 508 PRO A N 1
ATOM 4035 C CA . PRO A 1 508 ? 2.926 -13.098 -6.452 1.00 88.44 508 PRO A CA 1
ATOM 4036 C C . PRO A 1 508 ? 1.951 -14.274 -6.610 1.00 88.44 508 PRO A C 1
ATOM 4038 O O . PRO A 1 508 ? 1.434 -14.496 -7.698 1.00 88.44 508 PRO A O 1
ATOM 4041 N N . TYR A 1 509 ? 1.723 -15.033 -5.539 1.00 85.00 509 TYR A N 1
ATOM 4042 C CA . TYR A 1 509 ? 0.887 -16.238 -5.513 1.00 85.00 509 TYR A CA 1
ATOM 4043 C C . TYR A 1 509 ? -0.439 -16.033 -4.766 1.00 85.00 509 TYR A C 1
ATOM 4045 O O . TYR A 1 509 ? -1.168 -16.998 -4.544 1.00 85.00 509 TYR A O 1
ATOM 4053 N N . ALA A 1 510 ? -0.748 -14.801 -4.345 1.00 82.75 510 ALA A N 1
ATOM 4054 C CA . ALA A 1 510 ? -1.980 -14.527 -3.620 1.00 82.75 510 ALA A CA 1
ATOM 4055 C C . ALA A 1 510 ? -3.201 -14.798 -4.525 1.00 82.75 510 ALA A C 1
ATOM 4057 O O . ALA A 1 510 ? -3.239 -14.296 -5.653 1.00 82.75 510 ALA A O 1
ATOM 4058 N N . PRO A 1 511 ? -4.195 -15.579 -4.060 1.00 78.94 511 PRO A N 1
ATOM 4059 C CA . PRO A 1 511 ? -5.421 -15.797 -4.813 1.00 78.94 511 PRO A CA 1
ATOM 4060 C C . PRO A 1 511 ? -6.196 -14.479 -4.922 1.00 78.94 511 PRO A C 1
ATOM 4062 O O . PRO A 1 511 ? -6.484 -13.841 -3.911 1.00 78.94 511 PRO A O 1
ATOM 4065 N N . ASP A 1 512 ? -6.517 -14.091 -6.153 1.00 77.56 512 ASP A N 1
ATOM 4066 C CA . ASP A 1 512 ? -7.244 -12.862 -6.494 1.00 77.56 512 ASP A CA 1
ATOM 4067 C C . ASP A 1 512 ? -8.767 -13.122 -6.524 1.00 77.56 512 ASP A C 1
ATOM 4069 O O . ASP A 1 512 ? -9.205 -14.268 -6.447 1.00 77.56 512 ASP A O 1
ATOM 4073 N N . THR A 1 513 ? -9.558 -12.060 -6.682 1.00 81.25 513 THR A N 1
ATOM 4074 C CA . THR A 1 513 ? -10.971 -11.932 -7.085 1.00 81.25 513 THR A CA 1
ATOM 4075 C C . THR A 1 513 ? -11.977 -12.884 -6.429 1.00 81.25 513 THR A C 1
ATOM 4077 O O . THR A 1 513 ? -12.923 -12.414 -5.808 1.00 81.25 513 THR A O 1
ATOM 4080 N N . PHE A 1 514 ? -11.831 -14.204 -6.547 1.00 86.44 514 PHE A N 1
ATOM 4081 C CA . PHE A 1 514 ? -12.729 -15.187 -5.940 1.00 86.44 514 PHE A CA 1
ATOM 4082 C C . PHE A 1 514 ? -12.703 -15.142 -4.405 1.00 86.44 514 PHE A C 1
ATOM 4084 O O . PHE A 1 514 ? -13.749 -14.982 -3.777 1.00 86.44 514 PHE A O 1
ATOM 4091 N N . SER A 1 515 ? -11.518 -15.254 -3.798 1.00 86.88 515 SER A N 1
ATOM 4092 C CA . SER A 1 515 ? -11.311 -15.150 -2.342 1.00 86.88 515 SER A CA 1
ATOM 4093 C C . SER A 1 515 ? -11.706 -13.767 -1.823 1.00 86.88 515 SER A C 1
ATOM 4095 O O . SER A 1 515 ? -12.443 -13.646 -0.840 1.00 86.88 515 SER A O 1
ATOM 4097 N N . GLU A 1 516 ? -11.262 -12.722 -2.525 1.00 88.25 516 GLU A N 1
ATOM 4098 C CA . GLU A 1 516 ? -11.482 -11.328 -2.136 1.00 88.25 516 GLU A CA 1
ATOM 4099 C C . GLU A 1 516 ? -12.970 -10.950 -2.157 1.00 88.25 516 GLU A C 1
ATOM 4101 O O . GLU A 1 516 ? -13.473 -10.371 -1.193 1.00 88.25 516 GLU A O 1
ATOM 4106 N N . ALA A 1 517 ? -13.713 -11.349 -3.199 1.00 91.88 517 ALA A N 1
ATOM 4107 C CA . ALA A 1 517 ? -15.149 -11.079 -3.316 1.00 91.88 517 ALA A CA 1
ATOM 4108 C C . ALA A 1 517 ? -15.987 -11.785 -2.236 1.00 91.88 517 ALA A C 1
ATOM 4110 O O . ALA A 1 517 ? -17.091 -11.343 -1.921 1.00 91.88 517 ALA A O 1
ATOM 4111 N N . GLN A 1 518 ? -15.470 -12.869 -1.651 1.00 93.62 518 GLN A N 1
ATOM 4112 C CA . GLN A 1 518 ? -16.104 -13.577 -0.537 1.00 93.62 518 GLN A CA 1
ATOM 4113 C C . GLN A 1 518 ? -15.673 -13.052 0.836 1.00 93.62 518 GLN A C 1
ATOM 4115 O O . GLN A 1 518 ? -16.197 -13.518 1.850 1.00 93.62 518 GLN A O 1
ATOM 4120 N N . LEU A 1 519 ? -14.711 -12.122 0.890 1.00 94.94 519 LEU A N 1
ATOM 4121 C CA . LEU A 1 519 ? -14.035 -11.710 2.121 1.00 94.94 519 LEU A CA 1
ATOM 4122 C C . LEU A 1 519 ? -13.417 -12.912 2.871 1.00 94.94 519 LEU A C 1
ATOM 4124 O O . LEU A 1 519 ? -13.417 -12.956 4.107 1.00 94.94 519 LEU A O 1
ATOM 4128 N N . ARG A 1 520 ? -12.924 -13.906 2.114 1.00 94.81 520 ARG A N 1
ATOM 4129 C CA . ARG A 1 520 ? -12.255 -15.115 2.615 1.00 94.81 520 ARG A CA 1
ATOM 4130 C C . ARG A 1 520 ? -10.792 -15.088 2.204 1.00 94.81 520 ARG A C 1
ATOM 4132 O O . ARG A 1 520 ? -10.446 -15.421 1.076 1.00 94.81 520 ARG A O 1
ATOM 4139 N N . TRP A 1 521 ? -9.938 -14.709 3.138 1.00 95.25 521 TRP A N 1
ATOM 4140 C CA . TRP A 1 521 ? -8.511 -14.523 2.901 1.00 95.25 521 TRP A CA 1
ATOM 4141 C C . TRP A 1 521 ? -7.751 -15.797 3.224 1.00 95.25 521 TRP A C 1
ATOM 4143 O O . TRP A 1 521 ? -8.110 -16.504 4.161 1.00 95.25 521 TRP A O 1
ATOM 4153 N N . ILE A 1 522 ? -6.699 -16.083 2.468 1.00 92.94 522 ILE A N 1
ATOM 4154 C CA . ILE A 1 522 ? -5.862 -17.268 2.653 1.00 92.94 522 ILE A CA 1
ATOM 4155 C C . ILE A 1 522 ? -4.457 -16.788 3.009 1.00 92.94 522 ILE A C 1
ATOM 4157 O O . ILE A 1 522 ? -3.944 -15.877 2.361 1.00 92.94 522 ILE A O 1
ATOM 4161 N N . SER A 1 523 ? -3.851 -17.386 4.034 1.00 93.38 523 SER A N 1
ATOM 4162 C CA . SER A 1 523 ? -2.459 -17.125 4.413 1.00 93.38 523 SER A CA 1
ATOM 4163 C C . SER A 1 523 ? -1.674 -18.429 4.500 1.00 93.38 523 SER A C 1
ATOM 4165 O O . SER A 1 523 ? -2.139 -19.401 5.100 1.00 93.38 523 SER A O 1
ATOM 4167 N N . GLY A 1 524 ? -0.481 -18.437 3.903 1.00 92.25 524 GLY A N 1
ATOM 4168 C CA . GLY A 1 524 ? 0.466 -19.550 3.935 1.00 92.25 524 GLY A CA 1
ATOM 4169 C C . GLY A 1 524 ? 1.357 -19.599 5.178 1.00 92.25 524 GLY A C 1
ATOM 4170 O O . GLY A 1 524 ? 2.157 -20.520 5.304 1.00 92.25 524 GLY A O 1
ATOM 4171 N N . CYS A 1 525 ? 1.243 -18.642 6.103 1.00 95.25 525 CYS A N 1
ATOM 4172 C CA . CYS A 1 525 ? 2.001 -18.621 7.354 1.00 95.25 525 CYS A CA 1
ATOM 4173 C C . CYS A 1 525 ? 1.146 -18.188 8.552 1.00 95.25 525 CYS A C 1
ATOM 4175 O O . CYS A 1 525 ? 0.126 -17.504 8.403 1.00 95.25 525 CYS A O 1
ATOM 4177 N N . TYR A 1 526 ? 1.578 -18.573 9.759 1.00 98.00 526 TYR A N 1
ATOM 4178 C CA . TYR A 1 526 ? 1.008 -18.034 10.991 1.00 98.00 526 TYR A CA 1
ATOM 4179 C C . TYR A 1 526 ? 1.450 -16.574 11.193 1.00 98.00 526 TYR A C 1
ATOM 4181 O O . TYR A 1 526 ? 2.615 -16.237 10.940 1.00 98.00 526 TYR A O 1
ATOM 4189 N N . PRO A 1 527 ? 0.570 -15.700 11.716 1.00 98.25 527 PRO A N 1
ATOM 4190 C CA . PRO A 1 527 ? 0.887 -14.285 11.908 1.00 98.25 527 PRO A CA 1
ATOM 4191 C C . PRO A 1 527 ? 2.049 -14.071 12.891 1.00 98.25 527 PRO A C 1
ATOM 4193 O O . PRO A 1 527 ? 2.786 -13.093 12.777 1.00 98.25 527 PRO A O 1
ATOM 4196 N N . GLU A 1 528 ? 2.254 -14.989 13.840 1.00 98.50 528 GLU A N 1
ATOM 4197 C CA . GLU A 1 528 ? 3.376 -14.945 14.782 1.00 98.50 528 GLU A CA 1
ATOM 4198 C C . GLU A 1 528 ? 4.741 -15.152 14.115 1.00 98.50 528 GLU A C 1
ATOM 4200 O O . GLU A 1 528 ? 5.714 -14.480 14.477 1.00 98.50 528 GLU A O 1
ATOM 4205 N N . ASP A 1 529 ? 4.812 -16.056 13.139 1.00 98.12 529 ASP A N 1
ATOM 4206 C CA . ASP A 1 529 ? 6.052 -16.393 12.437 1.00 98.12 529 ASP A CA 1
ATOM 4207 C C . ASP A 1 529 ? 6.393 -15.308 11.411 1.00 98.12 529 ASP A C 1
ATOM 4209 O O . ASP A 1 529 ? 7.542 -14.867 11.332 1.00 98.12 529 ASP A O 1
ATOM 4213 N N . PHE A 1 530 ? 5.380 -14.741 10.744 1.00 98.19 530 PHE A N 1
ATOM 4214 C CA . PHE A 1 530 ? 5.561 -13.524 9.952 1.00 98.19 530 PHE A CA 1
ATOM 4215 C C . PHE A 1 530 ? 6.031 -12.342 10.819 1.00 98.19 530 PHE A C 1
ATOM 4217 O O . PHE A 1 530 ? 6.997 -11.664 10.466 1.00 98.19 530 PHE A O 1
ATOM 4224 N N . ALA A 1 531 ? 5.441 -12.131 12.003 1.00 98.44 531 ALA A N 1
ATOM 4225 C CA . ALA A 1 531 ? 5.897 -11.091 12.930 1.00 98.44 531 ALA A CA 1
ATOM 4226 C C . ALA A 1 531 ? 7.362 -11.299 13.352 1.00 98.44 531 ALA A C 1
ATOM 4228 O O . ALA A 1 531 ? 8.109 -10.332 13.532 1.00 98.44 531 ALA A O 1
ATOM 4229 N N . HIS A 1 532 ? 7.789 -12.554 13.521 1.00 97.38 532 HIS A N 1
ATOM 4230 C CA . HIS A 1 532 ? 9.184 -12.887 13.787 1.00 97.38 532 HIS A CA 1
ATOM 4231 C C . HIS A 1 532 ? 10.095 -12.516 12.610 1.00 97.38 532 HIS A C 1
ATOM 4233 O O . HIS A 1 532 ? 11.080 -11.807 12.833 1.00 97.38 532 HIS A O 1
ATOM 4239 N N . ALA A 1 533 ? 9.740 -12.905 11.383 1.00 97.44 533 ALA A N 1
ATOM 4240 C CA . ALA A 1 533 ? 10.483 -12.544 10.176 1.00 97.44 533 ALA A CA 1
ATOM 4241 C C . ALA A 1 533 ? 10.616 -11.017 10.026 1.00 97.44 533 ALA A C 1
ATOM 4243 O O . ALA A 1 533 ? 11.724 -10.504 9.871 1.00 97.44 533 ALA A O 1
ATOM 4244 N N . CYS A 1 534 ? 9.525 -10.266 10.214 1.00 98.31 534 CYS A N 1
ATOM 4245 C CA . CYS A 1 534 ? 9.556 -8.804 10.203 1.00 98.31 534 CYS A CA 1
ATOM 4246 C C . CYS A 1 534 ? 10.534 -8.219 11.229 1.00 98.31 534 CYS A C 1
ATOM 4248 O O . CYS A 1 534 ? 11.306 -7.319 10.907 1.00 98.31 534 CYS A O 1
ATOM 4250 N N . ARG A 1 535 ? 10.537 -8.722 12.471 1.00 97.81 535 ARG A N 1
ATOM 4251 C CA . ARG A 1 535 ? 11.477 -8.250 13.504 1.00 97.81 535 ARG A CA 1
ATOM 4252 C C . ARG A 1 535 ? 12.930 -8.544 13.142 1.00 97.81 535 ARG A C 1
ATOM 4254 O O . ARG A 1 535 ? 13.798 -7.735 13.461 1.00 97.81 535 ARG A O 1
ATOM 4261 N N . MET A 1 536 ? 13.205 -9.678 12.501 1.00 96.00 536 MET A N 1
ATOM 4262 C CA . MET A 1 536 ? 14.548 -9.999 12.013 1.00 96.00 536 MET A CA 1
ATOM 4263 C C . MET A 1 536 ? 14.991 -9.025 10.922 1.00 96.00 536 MET A C 1
ATOM 4265 O O . MET A 1 536 ? 16.127 -8.561 10.950 1.00 96.00 536 MET A O 1
ATOM 4269 N N . THR A 1 537 ? 14.081 -8.640 10.030 1.00 95.75 537 THR A N 1
ATOM 4270 C CA . THR A 1 537 ? 14.328 -7.614 9.016 1.00 95.75 537 THR A CA 1
ATOM 4271 C C . THR A 1 537 ? 14.570 -6.235 9.620 1.00 95.75 537 THR A C 1
ATOM 4273 O O . THR A 1 537 ? 15.534 -5.581 9.238 1.00 95.75 537 THR A O 1
ATOM 4276 N N . ILE A 1 538 ? 13.748 -5.802 10.581 1.00 95.94 538 ILE A N 1
ATOM 4277 C CA . ILE A 1 538 ? 13.857 -4.473 11.209 1.00 95.94 538 ILE A CA 1
ATOM 4278 C C . ILE A 1 538 ? 15.219 -4.263 11.876 1.00 95.94 538 ILE A C 1
ATOM 4280 O O . ILE A 1 538 ? 15.748 -3.161 11.829 1.00 95.94 538 ILE A O 1
ATOM 4284 N N . LYS A 1 539 ? 15.819 -5.306 12.462 1.00 90.69 539 LYS A N 1
ATOM 4285 C CA . LYS A 1 539 ? 17.168 -5.221 13.055 1.00 90.69 539 LYS A CA 1
ATOM 4286 C C . LYS A 1 539 ? 18.269 -4.899 12.036 1.00 90.69 539 LYS A C 1
ATOM 4288 O O . LYS A 1 539 ? 19.351 -4.498 12.447 1.00 90.69 539 LYS A O 1
ATOM 4293 N N . ASN A 1 540 ? 17.995 -5.112 10.750 1.00 85.56 540 ASN A N 1
ATOM 4294 C CA . ASN A 1 540 ? 18.926 -4.915 9.642 1.00 85.56 540 ASN A CA 1
ATOM 4295 C C . ASN A 1 540 ? 18.575 -3.688 8.774 1.00 85.56 540 ASN A C 1
ATOM 4297 O O . ASN A 1 540 ? 19.246 -3.472 7.764 1.00 85.56 540 ASN A O 1
ATOM 4301 N N . LEU A 1 541 ? 17.510 -2.946 9.115 1.00 84.62 541 LEU A N 1
ATOM 4302 C CA . LEU A 1 541 ? 17.159 -1.654 8.509 1.00 84.62 541 LEU A CA 1
ATOM 4303 C C . LEU A 1 541 ? 17.995 -0.537 9.136 1.00 84.62 541 LEU A C 1
ATOM 4305 O O . LEU A 1 541 ? 18.365 0.381 8.370 1.00 84.62 541 LEU A O 1
#

InterPro domains:
  IPR036265 HIT-like superfamily [G3DSA:3.30.428.10] (378-537)
  IPR036265 HIT-like superfamily [SSF54197] (415-515)

Organism: NCBI:txid90732

pLDDT: mean 94.44, std 4.48, range [59.0, 98.94]